Protein AF-0000000080260145 (afdb_homodimer)

Structure (mmCIF, N/CA/C/O backbone):
data_AF-0000000080260145-model_v1
#
loop_
_entity.id
_entity.type
_entity.pdbx_description
1 polymer 'CYTH domain-containing protein'
#
loop_
_atom_site.group_PDB
_atom_site.id
_atom_site.type_symbol
_atom_site.label_atom_id
_atom_site.label_alt_id
_atom_site.label_comp_id
_atom_site.label_asym_id
_atom_site.label_entity_id
_atom_site.label_seq_id
_atom_site.pdbx_PDB_ins_code
_atom_site.Cartn_x
_atom_site.Cartn_y
_atom_site.Cartn_z
_atom_site.occupancy
_atom_site.B_iso_or_equiv
_atom_site.auth_seq_id
_atom_site.auth_comp_id
_atom_site.auth_asym_id
_atom_site.auth_atom_id
_atom_site.pdbx_PDB_model_num
ATOM 1 N N . MET A 1 1 ? -52.531 15.141 -43.156 1 24.14 1 MET A N 1
ATOM 2 C CA . MET A 1 1 ? -52.344 14.852 -41.75 1 24.14 1 MET A CA 1
ATOM 3 C C . MET A 1 1 ? -50.844 14.844 -41.406 1 24.14 1 MET A C 1
ATOM 5 O O . MET A 1 1 ? -50.094 14.039 -41.938 1 24.14 1 MET A O 1
ATOM 9 N N . ALA A 1 2 ? -50.375 16.094 -41.094 1 27.16 2 ALA A N 1
ATOM 10 C CA . ALA A 1 2 ? -49 16.422 -40.75 1 27.16 2 ALA A CA 1
ATOM 11 C C . ALA A 1 2 ? -48.5 15.594 -39.562 1 27.16 2 ALA A C 1
ATOM 13 O O . ALA A 1 2 ? -49.125 15.602 -38.5 1 27.16 2 ALA A O 1
ATOM 14 N N . VAL A 1 3 ? -47.969 14.461 -39.875 1 29.48 3 VAL A N 1
ATOM 15 C CA . VAL A 1 3 ? -47.281 13.586 -38.906 1 29.48 3 VAL A CA 1
ATOM 16 C C . VAL A 1 3 ? -46.219 14.359 -38.156 1 29.48 3 VAL A C 1
ATOM 18 O O . VAL A 1 3 ? -45.281 14.867 -38.75 1 29.48 3 VAL A O 1
ATOM 21 N N . HIS A 1 4 ? -46.625 15.227 -37.188 1 28.81 4 HIS A N 1
ATOM 22 C CA . HIS A 1 4 ? -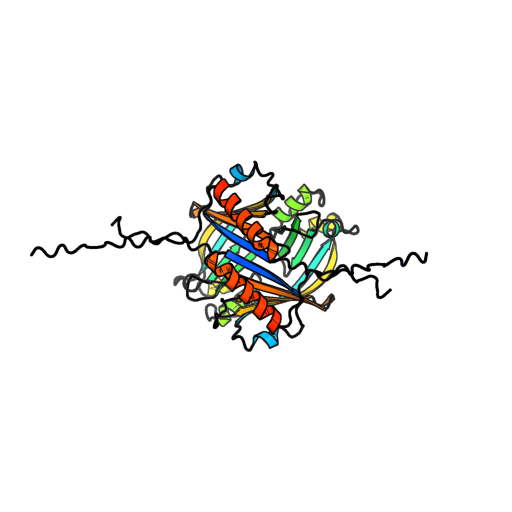45.688 15.852 -36.25 1 28.81 4 HIS A CA 1
ATOM 23 C C . HIS A 1 4 ? -44.812 14.805 -35.562 1 28.81 4 HIS A C 1
ATOM 25 O O . HIS A 1 4 ? -45.344 13.891 -34.906 1 28.81 4 HIS A O 1
ATOM 31 N N . GLU A 1 5 ? -43.75 14.391 -36.25 1 29.19 5 GLU A N 1
ATOM 32 C CA . GLU A 1 5 ? -42.688 13.586 -35.656 1 29.19 5 GLU A CA 1
ATOM 33 C C . GLU A 1 5 ? -42.156 14.242 -34.375 1 29.19 5 GLU A C 1
ATOM 35 O O . GLU A 1 5 ? -41.656 15.367 -34.438 1 29.19 5 GLU A O 1
ATOM 40 N N . ASN A 1 6 ? -43 14.211 -33.375 1 31.61 6 ASN A N 1
ATOM 41 C CA . ASN A 1 6 ? -42.469 14.602 -32.062 1 31.61 6 ASN A CA 1
ATOM 42 C C . ASN A 1 6 ? -41.156 13.883 -31.75 1 31.61 6 ASN A C 1
ATOM 44 O O . ASN A 1 6 ? -41.156 12.656 -31.609 1 31.61 6 ASN A O 1
ATOM 48 N N . GLY A 1 7 ? -40.062 14.305 -32.406 1 27.98 7 GLY A N 1
ATOM 49 C CA . GLY A 1 7 ? -38.75 13.859 -32.031 1 27.98 7 GLY A CA 1
ATOM 50 C C . GLY A 1 7 ? -38.438 14.047 -30.562 1 27.98 7 GLY A C 1
ATOM 51 O O . GLY A 1 7 ? -38.094 15.156 -30.141 1 27.98 7 GLY A O 1
ATOM 52 N N . ASP A 1 8 ? -39.219 13.375 -29.703 1 30.84 8 ASP A N 1
ATOM 53 C CA . ASP A 1 8 ? -38.812 13.344 -28.297 1 30.84 8 ASP A CA 1
ATOM 54 C C . ASP A 1 8 ? -37.312 13.07 -28.172 1 30.84 8 ASP A C 1
ATOM 56 O O . ASP A 1 8 ? -36.844 12 -28.547 1 30.84 8 ASP A O 1
ATOM 60 N N . THR A 1 9 ? -36.531 14.109 -28.453 1 31.7 9 THR A N 1
ATOM 61 C CA . THR A 1 9 ? -35.125 14.055 -28.047 1 31.7 9 THR A CA 1
ATOM 62 C C . THR A 1 9 ? -35.031 13.719 -26.547 1 31.7 9 THR A C 1
ATOM 64 O O . THR A 1 9 ? -35.344 14.547 -25.703 1 31.7 9 THR A O 1
ATOM 67 N N . HIS A 1 10 ? -35.438 12.539 -26.188 1 31.08 10 HIS A N 1
ATOM 68 C CA . HIS A 1 10 ? -35 12.148 -24.844 1 31.08 10 HIS A CA 1
ATOM 69 C C . HIS A 1 10 ? -33.531 12.5 -24.625 1 31.08 10 HIS A C 1
ATOM 71 O O . HIS A 1 10 ? -32.656 11.953 -25.297 1 31.08 10 HIS A O 1
ATOM 77 N N . VAL A 1 11 ? -33.344 13.719 -24.391 1 29.09 11 VAL A N 1
ATOM 78 C CA . VAL A 1 11 ? -32.031 14.008 -23.797 1 29.09 11 VAL A CA 1
ATOM 79 C C . VAL A 1 11 ? -31.719 12.984 -22.719 1 29.09 11 VAL A C 1
ATOM 81 O O . VAL A 1 11 ? -32.438 12.859 -21.734 1 29.09 11 VAL A O 1
ATOM 84 N N . ARG A 1 12 ? -31.25 11.852 -23.141 1 29.39 12 ARG A N 1
ATOM 85 C CA . ARG A 1 12 ? -30.594 11.055 -22.109 1 29.39 12 ARG A CA 1
ATOM 86 C C . ARG A 1 12 ? -29.875 11.953 -21.109 1 29.39 12 ARG A C 1
ATOM 88 O O . ARG A 1 12 ? -29.062 12.797 -21.484 1 29.39 12 ARG A O 1
ATOM 95 N N . ASP A 1 13 ? -30.641 12.477 -20.234 1 31.38 13 ASP A N 1
ATOM 96 C CA . ASP A 1 13 ? -29.969 13.031 -19.062 1 31.38 13 ASP A CA 1
ATOM 97 C C . ASP A 1 13 ? -28.75 12.203 -18.672 1 31.38 13 ASP A C 1
ATOM 99 O O . ASP A 1 13 ? -28.891 11.055 -18.234 1 31.38 13 ASP A O 1
ATOM 103 N N . GLY A 1 14 ? -27.859 11.977 -19.609 1 32.41 14 GLY A N 1
ATOM 104 C CA . GLY A 1 14 ? -26.562 11.414 -19.328 1 32.41 14 GLY A CA 1
ATOM 105 C C . GLY A 1 14 ? -26.031 11.781 -17.953 1 32.41 14 GLY A C 1
ATOM 106 O O . GLY A 1 14 ? -25.281 12.75 -17.812 1 32.41 14 GLY A O 1
ATOM 107 N N . SER A 1 15 ? -26.859 11.797 -16.953 1 35.59 15 SER A N 1
ATOM 108 C CA . SER A 1 15 ? -26.172 11.883 -15.656 1 35.59 15 SER A CA 1
ATOM 109 C C . SER A 1 15 ? -24.859 11.109 -15.68 1 35.59 15 SER A C 1
ATOM 111 O O . SER A 1 15 ? -24.859 9.875 -15.766 1 35.59 15 SER A O 1
ATOM 113 N N . ASP A 1 16 ? -23.984 11.453 -16.469 1 38.19 16 ASP A N 1
ATOM 114 C CA . ASP A 1 16 ? -22.578 11.031 -16.5 1 38.19 16 ASP A CA 1
ATOM 115 C C . ASP A 1 16 ? -22.094 10.656 -15.109 1 38.19 16 ASP A C 1
ATOM 117 O O . ASP A 1 16 ? -21.734 11.531 -14.32 1 38.19 16 ASP A O 1
ATOM 121 N N . GLU A 1 17 ? -22.844 9.867 -14.414 1 41.97 17 GLU A N 1
ATOM 122 C CA . GLU A 1 17 ? -22.359 9.367 -13.133 1 41.97 17 GLU A CA 1
ATOM 123 C C . GLU A 1 17 ? -20.859 9.117 -13.172 1 41.97 17 GLU A C 1
ATOM 125 O O . GLU A 1 17 ? -20.375 8.352 -14 1 41.97 17 GLU A O 1
ATOM 130 N N . GLU A 1 18 ? -20.078 10.133 -13.023 1 47.69 18 GLU A N 1
ATOM 131 C CA . GLU A 1 18 ? -18.625 10.164 -12.828 1 47.69 18 GLU A CA 1
ATOM 132 C C . GLU A 1 18 ? -18.141 8.914 -12.094 1 47.69 18 GLU A C 1
ATOM 134 O O . GLU A 1 18 ? -18.688 8.562 -11.039 1 47.69 18 GLU A O 1
ATOM 139 N N . GLU A 1 19 ? -17.859 7.918 -12.836 1 55.25 19 GLU A N 1
ATOM 140 C CA . GLU A 1 19 ? -17.328 6.656 -12.312 1 55.25 19 GLU A CA 1
ATOM 141 C C . GLU A 1 19 ? -16.156 6.898 -11.383 1 55.25 19 GLU A C 1
ATOM 143 O O . GLU A 1 19 ? -15.172 7.535 -11.766 1 55.25 19 GLU A O 1
ATOM 148 N N . ASP A 1 20 ? -16.422 7.133 -10.016 1 68.81 20 ASP A N 1
ATOM 149 C CA . ASP A 1 20 ? -15.438 7.258 -8.953 1 68.81 20 ASP A CA 1
ATOM 150 C C . ASP A 1 20 ? -15.031 5.887 -8.414 1 68.81 20 ASP A C 1
ATOM 152 O O . ASP A 1 20 ? -15.852 4.973 -8.352 1 68.81 20 ASP A O 1
ATOM 156 N N . SER A 1 21 ? -13.773 5.492 -8.703 1 79.12 21 SER A N 1
ATOM 157 C CA . SER A 1 21 ? -13.391 4.227 -8.086 1 79.12 21 SER A CA 1
ATOM 158 C C . SER A 1 21 ? -13.133 4.395 -6.594 1 79.12 21 SER A C 1
ATOM 160 O O . SER A 1 21 ? -12.336 5.242 -6.188 1 79.12 21 SER A O 1
ATOM 162 N N . ILE A 1 22 ? -14 3.727 -5.77 1 90.69 22 ILE A N 1
ATOM 163 C CA . ILE A 1 22 ? -13.898 3.668 -4.316 1 90.69 22 ILE A CA 1
ATOM 164 C C . ILE A 1 22 ? -13.375 2.297 -3.891 1 90.69 22 ILE A C 1
ATOM 166 O O . ILE A 1 22 ? -13.891 1.266 -4.324 1 90.69 22 ILE A O 1
ATOM 170 N N . GLU A 1 23 ? -12.359 2.336 -3.109 1 92.5 23 GLU A N 1
ATOM 171 C CA . GLU A 1 23 ? -11.797 1.096 -2.58 1 92.5 23 GLU A CA 1
ATOM 172 C C . GLU A 1 23 ? -12.18 0.903 -1.114 1 92.5 23 GLU A C 1
ATOM 174 O O . GLU A 1 23 ? -12.023 1.816 -0.301 1 92.5 23 GLU A O 1
ATOM 179 N N . ILE A 1 24 ? -12.648 -0.276 -0.852 1 94.25 24 ILE A N 1
ATOM 180 C CA . ILE A 1 24 ? -13 -0.638 0.516 1 94.25 24 ILE A CA 1
ATOM 181 C C . ILE A 1 24 ? -12.18 -1.849 0.958 1 94.25 24 ILE A C 1
ATOM 183 O O . ILE A 1 24 ? -12.086 -2.84 0.23 1 94.25 24 ILE A O 1
ATOM 187 N N . GLN A 1 25 ? -11.625 -1.682 2.102 1 93.31 25 GLN A N 1
ATOM 188 C CA . GLN A 1 25 ? -10.75 -2.736 2.602 1 93.31 25 GLN A CA 1
ATOM 189 C C . GLN A 1 25 ? -11.023 -3.023 4.078 1 93.31 25 GLN A C 1
ATOM 191 O O . GLN A 1 25 ? -11.227 -2.1 4.867 1 93.31 25 GLN A O 1
ATOM 196 N N . ARG A 1 26 ? -10.953 -4.309 4.422 1 93.69 26 ARG A N 1
ATOM 197 C CA . ARG A 1 26 ? -11.07 -4.738 5.812 1 93.69 26 ARG A CA 1
ATOM 198 C C . ARG A 1 26 ? -10.016 -5.781 6.156 1 93.69 26 ARG A C 1
ATOM 200 O O . ARG A 1 26 ? -9.703 -6.648 5.336 1 93.69 26 ARG A O 1
ATOM 207 N N . SER A 1 27 ? -9.492 -5.652 7.336 1 91.25 27 SER A N 1
ATOM 208 C CA . SER A 1 27 ? -8.492 -6.59 7.828 1 91.25 27 SER A CA 1
ATOM 209 C C . SER A 1 27 ? -9.102 -7.605 8.789 1 91.25 27 SER A C 1
ATOM 211 O O . SER A 1 27 ? -10.023 -7.281 9.539 1 91.25 27 SER A O 1
ATOM 213 N N . PHE A 1 28 ? -8.492 -8.852 8.789 1 94.38 28 PHE A N 1
ATOM 214 C CA . PHE A 1 28 ? -9.055 -9.945 9.57 1 94.38 28 PHE A CA 1
ATOM 215 C C . PHE A 1 28 ? -7.953 -10.812 10.172 1 94.38 28 PHE A C 1
ATOM 217 O O . PHE A 1 28 ? -6.82 -10.805 9.688 1 94.38 28 PHE A O 1
ATOM 224 N N . LEU A 1 29 ? -8.328 -11.445 11.266 1 93.56 29 LEU A N 1
ATOM 225 C CA . LEU A 1 29 ? -7.664 -12.703 11.609 1 93.56 29 LEU A CA 1
ATOM 226 C C . LEU A 1 29 ? -8.203 -13.852 10.766 1 93.56 29 LEU A C 1
ATOM 228 O O . LEU A 1 29 ? -9.414 -13.953 10.539 1 93.56 29 LEU A O 1
ATOM 232 N N . ILE A 1 30 ? -7.297 -14.656 10.312 1 96.31 30 ILE A N 1
ATOM 233 C CA . ILE A 1 30 ? -7.746 -15.672 9.367 1 96.31 30 ILE A CA 1
ATOM 234 C C . ILE A 1 30 ? -7.305 -17.047 9.852 1 96.31 30 ILE A C 1
ATOM 236 O O . ILE A 1 30 ? -6.324 -17.172 10.594 1 96.31 30 ILE A O 1
ATOM 240 N N . PRO A 1 31 ? -8.109 -18.094 9.445 1 95.88 31 PRO A N 1
ATOM 241 C CA . PRO A 1 31 ? -7.652 -19.453 9.75 1 95.88 31 PRO A CA 1
ATOM 242 C C . PRO A 1 31 ? -6.418 -19.844 8.938 1 95.88 31 PRO A C 1
ATOM 244 O O . PRO A 1 31 ? -6.184 -19.312 7.855 1 95.88 31 PRO A O 1
ATOM 247 N N . ALA A 1 32 ? -5.707 -20.859 9.461 1 94.62 32 ALA A N 1
ATOM 248 C CA . ALA A 1 32 ? -4.453 -21.297 8.844 1 94.62 32 ALA A CA 1
ATOM 249 C C . ALA A 1 32 ? -4.699 -21.922 7.477 1 94.62 32 ALA A C 1
ATOM 251 O O . ALA A 1 32 ? -3.838 -21.859 6.598 1 94.62 32 ALA A O 1
ATOM 252 N N . ASP A 1 33 ? -5.863 -22.391 7.277 1 95.19 33 ASP A N 1
ATOM 253 C CA . ASP A 1 33 ? -6.133 -23.078 6.02 1 95.19 33 ASP A CA 1
ATOM 254 C C . ASP A 1 33 ? -6.961 -22.203 5.082 1 95.19 33 ASP A C 1
ATOM 256 O O . ASP A 1 33 ? -7.68 -22.719 4.219 1 95.19 33 ASP A O 1
ATOM 260 N N . CYS A 1 34 ? -6.93 -20.922 5.27 1 95.31 34 CYS A N 1
ATOM 261 C CA . CYS A 1 34 ? -7.734 -20 4.473 1 95.31 34 CYS A CA 1
ATOM 262 C C . CYS A 1 34 ? -7.422 -20.156 2.988 1 95.31 34 CYS A C 1
ATOM 264 O O . CYS A 1 34 ? -8.312 -20.016 2.145 1 95.31 34 CYS A O 1
ATOM 266 N N . ASP A 1 35 ? -6.191 -20.391 2.664 1 94.38 35 ASP A N 1
ATOM 267 C CA . ASP A 1 35 ? -5.785 -20.547 1.269 1 94.38 35 ASP A CA 1
ATOM 268 C C . ASP A 1 35 ? -6.52 -21.703 0.606 1 94.38 35 ASP A C 1
ATOM 270 O O . ASP A 1 35 ? -6.984 -21.594 -0.53 1 94.38 35 ASP A O 1
ATOM 274 N N . VAL A 1 36 ? -6.684 -22.75 1.254 1 94.06 36 VAL A N 1
ATOM 275 C CA . VAL A 1 36 ? -7.383 -23.938 0.751 1 94.06 36 VAL A CA 1
ATOM 276 C C . VAL A 1 36 ? -8.867 -23.609 0.578 1 94.06 36 VAL A C 1
ATOM 278 O O . VAL A 1 36 ? -9.484 -24.016 -0.41 1 94.06 36 VAL A O 1
ATOM 281 N N . ARG A 1 37 ? -9.406 -22.859 1.46 1 94.69 37 ARG A N 1
ATOM 282 C CA . ARG A 1 37 ? -10.828 -22.516 1.456 1 94.69 37 ARG A CA 1
ATOM 283 C C . ARG A 1 37 ? -11.172 -21.609 0.288 1 94.69 37 ARG A C 1
ATOM 285 O O . ARG A 1 37 ? -12.344 -21.453 -0.063 1 94.69 37 ARG A O 1
ATOM 292 N N . LEU A 1 38 ? -10.164 -20.984 -0.307 1 95.06 38 LEU A N 1
ATOM 293 C CA . LEU A 1 38 ? -10.383 -20.047 -1.396 1 95.06 38 LEU A CA 1
ATOM 294 C C . LEU A 1 38 ? -10.562 -20.766 -2.723 1 95.06 38 LEU A C 1
ATOM 296 O O . LEU A 1 38 ? -11.047 -20.188 -3.695 1 95.06 38 LEU A O 1
ATOM 300 N N . LYS A 1 39 ? -10.227 -22 -2.854 1 90.69 39 LYS A N 1
ATOM 301 C CA . LYS A 1 39 ? -10.164 -22.75 -4.105 1 90.69 39 LYS A CA 1
ATOM 302 C C . LYS A 1 39 ? -11.531 -22.781 -4.793 1 90.69 39 LYS A C 1
ATOM 304 O O . LYS A 1 39 ? -11.625 -22.531 -5.996 1 90.69 39 LYS A O 1
ATOM 309 N N . PRO A 1 40 ? -12.602 -22.938 -4.07 1 90.69 40 PRO A N 1
ATOM 310 C CA . PRO A 1 40 ? -13.922 -23.016 -4.711 1 90.69 40 PRO A CA 1
ATOM 311 C C . PRO A 1 40 ? -14.359 -21.688 -5.324 1 90.69 40 PRO A C 1
ATOM 313 O O . PRO A 1 40 ? -15.305 -21.656 -6.113 1 90.69 40 PRO A O 1
ATOM 316 N N . TYR A 1 41 ? -13.672 -20.656 -5.082 1 90.62 41 TYR A N 1
ATOM 317 C CA . TYR A 1 41 ? -14.102 -19.344 -5.531 1 90.62 41 TYR A CA 1
ATOM 318 C C . TYR A 1 41 ? -13.414 -18.953 -6.836 1 90.62 41 TYR A C 1
ATOM 320 O O . TYR A 1 41 ? -13.531 -17.812 -7.297 1 90.62 41 TYR A O 1
ATOM 328 N N . GLY A 1 42 ? -12.688 -19.891 -7.426 1 89.25 42 GLY A N 1
ATOM 329 C CA . GLY A 1 42 ? -11.961 -19.562 -8.641 1 89.25 42 GLY A CA 1
ATOM 330 C C . GLY A 1 42 ? -10.836 -18.578 -8.406 1 89.25 42 GLY A C 1
ATOM 331 O O . GLY A 1 42 ? -10.539 -17.75 -9.266 1 89.25 42 GLY A O 1
ATOM 332 N N . ALA A 1 43 ? -10.289 -18.609 -7.23 1 90.62 43 ALA A N 1
ATOM 333 C CA . ALA A 1 43 ? -9.227 -17.688 -6.844 1 90.62 43 ALA A CA 1
ATOM 334 C C . ALA A 1 43 ? -7.969 -17.922 -7.672 1 90.62 43 ALA A C 1
ATOM 336 O O . ALA A 1 43 ? -7.582 -19.078 -7.91 1 90.62 43 ALA A O 1
ATOM 337 N N . ARG A 1 44 ? -7.387 -16.859 -8.125 1 86.69 44 ARG A N 1
ATOM 338 C CA . ARG A 1 44 ? -6.098 -16.891 -8.805 1 86.69 44 ARG A CA 1
ATOM 339 C C . ARG A 1 44 ? -4.996 -16.297 -7.945 1 86.69 44 ARG A C 1
ATOM 341 O O . ARG A 1 44 ? -5.172 -15.211 -7.375 1 86.69 44 ARG A O 1
ATOM 348 N N . ILE A 1 45 ? -3.893 -16.984 -7.863 1 87.25 45 ILE A N 1
ATOM 349 C CA . ILE A 1 45 ? -2.777 -16.484 -7.07 1 87.25 45 ILE A CA 1
ATOM 350 C C . ILE A 1 45 ? -2.059 -15.367 -7.836 1 87.25 45 ILE A C 1
ATOM 352 O O . ILE A 1 45 ? -1.692 -15.547 -9 1 87.25 45 ILE A O 1
ATOM 356 N N . LEU A 1 46 ? -1.953 -14.297 -7.184 1 83.94 46 LEU A N 1
ATOM 357 C CA . LEU A 1 46 ? -1.289 -13.141 -7.773 1 83.94 46 LEU A CA 1
ATOM 358 C C . LEU A 1 46 ? 0.109 -12.961 -7.191 1 83.94 46 LEU A C 1
ATOM 360 O O . LEU A 1 46 ? 1.013 -12.469 -7.875 1 83.94 46 LEU A O 1
ATOM 364 N N . VAL A 1 47 ? 0.251 -13.242 -5.973 1 87.62 47 VAL A N 1
ATOM 365 C CA . VAL A 1 47 ? 1.501 -13.102 -5.234 1 87.62 47 VAL A CA 1
ATOM 366 C C . VAL A 1 47 ? 1.682 -14.305 -4.305 1 87.62 47 VAL A C 1
ATOM 368 O O . VAL A 1 47 ? 0.728 -14.742 -3.658 1 87.62 47 VAL A O 1
ATOM 371 N N . ASP A 1 48 ? 2.762 -14.898 -4.277 1 89.5 48 ASP A N 1
ATOM 372 C CA . ASP A 1 48 ? 3.197 -15.93 -3.344 1 89.5 48 ASP A CA 1
ATOM 373 C C . ASP A 1 48 ? 4.652 -15.719 -2.932 1 89.5 48 ASP A C 1
ATOM 375 O O . ASP A 1 48 ? 5.57 -16.125 -3.652 1 89.5 48 ASP A O 1
ATOM 379 N N . GLU A 1 49 ? 4.781 -15.102 -1.773 1 89.5 49 GLU A N 1
ATOM 380 C CA . GLU A 1 49 ? 6.129 -14.703 -1.38 1 89.5 49 GLU A CA 1
ATOM 381 C C . GLU A 1 49 ? 6.422 -15.094 0.066 1 89.5 49 GLU A C 1
ATOM 383 O O . GLU A 1 49 ? 5.508 -15.18 0.888 1 89.5 49 GLU A O 1
ATOM 388 N N . GLN A 1 50 ? 7.672 -15.406 0.29 1 89.56 50 GLN A N 1
ATOM 389 C CA . GLN A 1 50 ? 8.203 -15.586 1.638 1 89.56 50 GLN A CA 1
ATOM 390 C C . GLN A 1 50 ? 9.438 -14.727 1.862 1 89.56 50 GLN A C 1
ATOM 392 O O . GLN A 1 50 ? 10.281 -14.594 0.974 1 89.56 50 GLN A O 1
ATOM 397 N N . TYR A 1 51 ? 9.469 -14.133 2.994 1 89.94 51 TYR A N 1
ATOM 398 C CA . TYR A 1 51 ? 10.609 -13.297 3.326 1 89.94 51 TYR A CA 1
ATOM 399 C C . TYR A 1 51 ? 10.883 -13.312 4.824 1 89.94 51 TYR A C 1
ATOM 401 O O . TYR A 1 51 ? 10.039 -13.75 5.609 1 89.94 51 TYR A O 1
ATOM 409 N N . VAL A 1 52 ? 12.094 -12.914 5.145 1 92.25 52 VAL A N 1
ATOM 410 C CA . VAL A 1 52 ? 12.484 -12.734 6.539 1 92.25 52 VAL A CA 1
ATOM 411 C C . VAL A 1 52 ? 12.672 -11.25 6.832 1 92.25 52 VAL A C 1
ATOM 413 O O . VAL A 1 52 ? 13.445 -10.57 6.152 1 92.25 52 VAL A O 1
ATOM 416 N N . ASP A 1 53 ? 11.93 -10.82 7.844 1 93.12 53 ASP A N 1
ATOM 417 C CA . ASP A 1 53 ? 12.031 -9.438 8.305 1 93.12 53 ASP A CA 1
ATOM 418 C C . ASP A 1 53 ? 12.93 -9.336 9.539 1 93.12 53 ASP A C 1
ATOM 420 O O . ASP A 1 53 ? 12.742 -10.062 10.516 1 93.12 53 ASP A O 1
ATOM 424 N N . GLY A 1 54 ? 13.93 -8.461 9.438 1 95.81 54 GLY A N 1
ATOM 425 C CA . GLY A 1 54 ? 14.633 -8.023 10.633 1 95.81 54 GLY A CA 1
ATOM 426 C C . GLY A 1 54 ? 14.203 -6.645 11.109 1 95.81 54 GLY A C 1
ATOM 427 O O . GLY A 1 54 ? 14.461 -5.645 10.43 1 95.81 54 GLY A O 1
ATOM 428 N N . TYR A 1 55 ? 13.578 -6.578 12.266 1 96.19 55 TYR A N 1
ATOM 429 C CA . TYR A 1 55 ? 13.109 -5.305 12.805 1 96.19 55 TYR A CA 1
ATOM 430 C C . TYR A 1 55 ? 14.164 -4.656 13.688 1 96.19 55 TYR A C 1
ATOM 432 O O . TYR A 1 55 ? 14.766 -5.32 14.539 1 96.19 55 TYR A O 1
ATOM 440 N N . TYR A 1 56 ? 14.344 -3.367 13.43 1 97.5 56 TYR A N 1
ATOM 441 C CA . TYR A 1 56 ? 15.352 -2.605 14.164 1 97.5 56 TYR A CA 1
ATOM 442 C C . TYR A 1 56 ? 14.695 -1.7 15.195 1 97.5 56 TYR A C 1
ATOM 444 O O . TYR A 1 56 ? 13.656 -1.09 14.93 1 97.5 56 TYR A O 1
ATOM 452 N N . ASP A 1 57 ? 15.25 -1.714 16.328 1 97.5 57 ASP A N 1
ATOM 453 C CA . ASP A 1 57 ? 14.93 -0.761 17.391 1 97.5 57 ASP A CA 1
ATOM 454 C C . ASP A 1 57 ? 16.094 -0.601 18.359 1 97.5 57 ASP A C 1
ATOM 456 O O . ASP A 1 57 ? 17.125 -1.265 18.219 1 97.5 57 ASP A O 1
ATOM 460 N N . ARG A 1 58 ? 15.961 0.368 19.25 1 96.38 58 ARG A N 1
ATOM 461 C CA . ARG A 1 58 ? 16.922 0.514 20.328 1 96.38 58 ARG A CA 1
ATOM 462 C C . ARG A 1 58 ? 16.516 -0.313 21.547 1 96.38 58 ARG A C 1
ATOM 464 O O . ARG A 1 58 ? 15.43 -0.892 21.562 1 96.38 58 ARG A O 1
ATOM 471 N N . GLN A 1 59 ? 17.406 -0.34 22.562 1 95.25 59 GLN A N 1
ATOM 472 C CA . GLN A 1 59 ? 17.141 -1.107 23.781 1 95.25 59 GLN A CA 1
ATOM 473 C C . GLN A 1 59 ? 15.93 -0.556 24.531 1 95.25 59 GLN A C 1
ATOM 475 O O . GLN A 1 59 ? 15.219 -1.303 25.203 1 95.25 59 GLN A O 1
ATOM 480 N N . ASP A 1 60 ? 15.672 0.668 24.375 1 95.94 60 ASP A N 1
ATOM 481 C CA . ASP A 1 60 ? 14.539 1.28 25.062 1 95.94 60 ASP A CA 1
ATOM 482 C C . ASP A 1 60 ? 13.266 1.17 24.234 1 95.94 60 ASP A C 1
ATOM 484 O O . ASP A 1 60 ? 12.219 1.694 24.625 1 95.94 60 ASP A O 1
ATOM 488 N N . TYR A 1 61 ? 13.258 0.546 23.109 1 96.31 61 TYR A N 1
ATOM 489 C CA . TYR A 1 61 ? 12.125 0.272 22.234 1 96.31 61 TYR A CA 1
ATOM 490 C C . TYR A 1 61 ? 11.406 1.561 21.844 1 96.31 61 TYR A C 1
ATOM 492 O O . TYR A 1 61 ? 10.18 1.604 21.797 1 96.31 61 TYR A O 1
ATOM 500 N N . ILE A 1 62 ? 12.203 2.566 21.531 1 95.44 62 ILE A N 1
ATOM 501 C CA . ILE A 1 62 ? 11.664 3.904 21.328 1 95.44 62 ILE A CA 1
ATOM 502 C C . ILE A 1 62 ? 10.781 3.916 20.078 1 95.44 62 ILE A C 1
ATOM 504 O O . ILE A 1 62 ? 9.75 4.59 20.047 1 95.44 62 ILE A O 1
ATOM 508 N N . LEU A 1 63 ? 11.156 3.227 19 1 95.75 63 LEU A N 1
ATOM 509 C CA . LEU A 1 63 ? 10.336 3.207 17.797 1 95.75 63 LEU A CA 1
ATOM 510 C C . LEU A 1 63 ? 9.023 2.477 18.031 1 95.75 63 LEU A C 1
ATOM 512 O O . LEU A 1 63 ? 7.949 3.029 17.797 1 95.75 63 LEU A O 1
ATOM 516 N N . SER A 1 64 ? 9.062 1.291 18.594 1 93.19 64 SER A N 1
ATOM 517 C CA . SER A 1 64 ? 7.898 0.448 18.828 1 93.19 64 SER A CA 1
ATOM 518 C C . SER A 1 64 ? 6.902 1.132 19.766 1 93.19 64 SER A C 1
ATOM 520 O O . SER A 1 64 ? 5.691 1.05 19.547 1 93.19 64 SER A O 1
ATOM 522 N N . LEU A 1 65 ? 7.41 1.85 20.734 1 92.88 65 LEU A N 1
ATOM 523 C CA . LEU A 1 65 ? 6.57 2.518 21.719 1 92.88 65 LEU A CA 1
ATOM 524 C C . LEU A 1 65 ? 5.871 3.73 21.109 1 92.88 65 LEU A C 1
ATOM 526 O O . LEU A 1 65 ? 4.914 4.254 21.672 1 92.88 65 LEU A O 1
ATOM 530 N N . ASN A 1 66 ? 6.332 4.125 19.938 1 90.5 66 ASN A N 1
ATOM 531 C CA . ASN A 1 66 ? 5.766 5.32 19.328 1 90.5 66 ASN A CA 1
ATOM 532 C C . ASN A 1 66 ? 5.117 5.004 17.984 1 90.5 66 ASN A C 1
ATOM 534 O O . ASN A 1 66 ? 5.02 5.879 17.125 1 90.5 66 ASN A O 1
ATOM 538 N N . GLY A 1 67 ? 4.773 3.82 17.75 1 88.88 67 GLY A N 1
ATOM 539 C CA . GLY A 1 67 ? 4.012 3.438 16.578 1 88.88 67 GLY A CA 1
ATOM 540 C C . GLY A 1 67 ? 4.844 3.412 15.312 1 88.88 67 GLY A C 1
ATOM 541 O O . GLY A 1 67 ? 4.324 3.621 14.211 1 88.88 67 GLY A O 1
ATOM 542 N N . VAL A 1 68 ? 6.172 3.238 15.484 1 93.56 68 VAL A N 1
ATOM 543 C CA . VAL A 1 68 ? 7.066 3.178 14.336 1 93.56 68 VAL A CA 1
ATOM 544 C C . VAL A 1 68 ? 7.668 1.777 14.219 1 93.56 68 VAL A C 1
ATOM 546 O O . VAL A 1 68 ? 8.102 1.197 15.219 1 93.56 68 VAL A O 1
ATOM 549 N N . SER A 1 69 ? 7.559 1.203 13.07 1 95.31 69 SER A N 1
ATOM 550 C CA . SER A 1 69 ? 8.258 -0.042 12.766 1 95.31 69 SER A CA 1
ATOM 551 C C . SER A 1 69 ? 9.289 0.162 11.664 1 95.31 69 SER A C 1
ATOM 553 O O . SER A 1 69 ? 8.992 0.763 10.633 1 95.31 69 SER A O 1
ATOM 555 N N . LEU A 1 70 ? 10.539 -0.221 11.93 1 97.06 70 LEU A N 1
ATOM 556 C CA . LEU A 1 70 ? 11.641 -0.16 10.977 1 97.06 70 LEU A CA 1
ATOM 557 C C . LEU A 1 70 ? 12.188 -1.554 10.695 1 97.06 70 LEU A C 1
ATOM 559 O O . LEU A 1 70 ? 12.656 -2.238 11.602 1 97.06 70 LEU A O 1
ATOM 563 N N . ARG A 1 71 ? 12.086 -1.921 9.391 1 95.62 71 ARG A N 1
ATOM 564 C CA . ARG A 1 71 ? 12.547 -3.277 9.102 1 95.62 71 ARG A CA 1
ATOM 565 C C . ARG A 1 71 ? 13.43 -3.307 7.863 1 95.62 71 ARG A C 1
ATOM 567 O O . ARG A 1 71 ? 13.367 -2.404 7.023 1 95.62 71 ARG A O 1
ATOM 574 N N . PHE A 1 72 ? 14.312 -4.332 7.914 1 93.06 72 PHE A N 1
ATOM 575 C CA . PHE A 1 72 ? 15.102 -4.723 6.75 1 93.06 72 PHE A CA 1
ATOM 576 C C . PHE A 1 72 ? 14.594 -6.039 6.168 1 93.06 72 PHE A C 1
ATOM 578 O O . PHE A 1 72 ? 14.586 -7.062 6.855 1 93.06 72 PHE A O 1
ATOM 585 N N . ARG A 1 73 ? 14.047 -5.984 4.863 1 86.75 73 ARG A N 1
ATOM 586 C CA . ARG A 1 73 ? 13.445 -7.137 4.199 1 86.75 73 ARG A CA 1
ATOM 587 C C . ARG A 1 73 ? 14.086 -7.383 2.84 1 86.75 73 ARG A C 1
ATOM 589 O O . ARG A 1 73 ? 13.914 -6.59 1.911 1 86.75 73 ARG A O 1
ATOM 596 N N . SER A 1 74 ? 14.82 -8.547 2.717 1 79.19 74 SER A N 1
ATOM 597 C CA . SER A 1 74 ? 15.375 -8.953 1.43 1 79.19 74 SER A CA 1
ATOM 598 C C . SER A 1 74 ? 16.172 -7.82 0.796 1 79.19 74 SER A C 1
ATOM 600 O O . SER A 1 74 ? 15.984 -7.5 -0.379 1 79.19 74 SER A O 1
ATOM 602 N N . GLY A 1 75 ? 16.953 -7.148 1.621 1 79.75 75 GLY A N 1
ATOM 603 C CA . GLY A 1 75 ? 17.859 -6.129 1.109 1 79.75 75 GLY A CA 1
ATOM 604 C C . GLY A 1 75 ? 17.234 -4.746 1.062 1 79.75 75 GLY A C 1
ATOM 605 O O . GLY A 1 75 ? 17.859 -3.791 0.601 1 79.75 75 GLY A O 1
ATOM 606 N N . GLU A 1 76 ? 16.016 -4.617 1.491 1 83.38 76 GLU A N 1
ATOM 607 C CA . GLU A 1 76 ? 15.305 -3.342 1.423 1 83.38 76 GLU A CA 1
ATOM 608 C C . GLU A 1 76 ? 14.836 -2.895 2.805 1 83.38 76 GLU A C 1
ATOM 610 O O . GLU A 1 76 ? 14.391 -3.715 3.611 1 83.38 76 GLU A O 1
ATOM 615 N N . TRP A 1 77 ? 14.961 -1.525 2.959 1 90.44 77 TRP A N 1
ATOM 616 C CA . TRP A 1 77 ? 14.461 -0.923 4.188 1 90.44 77 TRP A CA 1
ATOM 617 C C . TRP A 1 77 ? 13 -0.509 4.035 1 90.44 77 TRP A C 1
ATOM 619 O O . TRP A 1 77 ? 12.57 -0.107 2.951 1 90.44 77 TRP A O 1
ATOM 629 N N . GLU A 1 78 ? 12.297 -0.625 5.145 1 92 78 GLU A N 1
ATOM 630 C CA . GLU A 1 78 ? 10.938 -0.094 5.215 1 92 78 GLU A CA 1
ATOM 631 C C . GLU A 1 78 ? 10.641 0.467 6.602 1 92 78 GLU A C 1
ATOM 633 O O . GLU A 1 78 ? 10.906 -0.184 7.613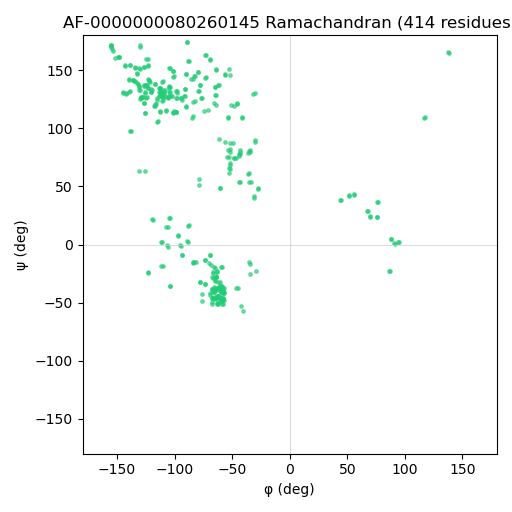 1 92 78 GLU A O 1
ATOM 638 N N . LEU A 1 79 ? 10.125 1.686 6.625 1 94.81 79 LEU A N 1
ATOM 639 C CA . LEU A 1 79 ? 9.641 2.303 7.852 1 94.81 79 LEU A CA 1
ATOM 640 C C . LEU A 1 79 ? 8.141 2.572 7.773 1 94.81 79 LEU A C 1
ATOM 642 O O . LEU A 1 79 ? 7.672 3.215 6.832 1 94.81 79 LEU A O 1
ATOM 646 N N . LYS A 1 80 ? 7.395 2.004 8.672 1 91.25 80 LYS A N 1
ATOM 647 C CA . LYS A 1 80 ? 5.965 2.268 8.789 1 91.25 80 LYS A CA 1
ATOM 648 C C . LYS A 1 80 ? 5.656 3.07 10.047 1 91.25 80 LYS A C 1
ATOM 650 O O . LYS A 1 80 ? 6.16 2.76 11.125 1 91.25 80 LYS A O 1
ATOM 655 N N . HIS A 1 81 ? 4.91 4.102 9.867 1 90.12 81 HIS A N 1
ATOM 656 C CA . HIS A 1 81 ? 4.527 4.926 11.008 1 90.12 81 HIS A CA 1
ATOM 657 C C . HIS A 1 81 ? 3.018 5.129 11.062 1 90.12 81 HIS A C 1
ATOM 659 O O . HIS A 1 81 ? 2.393 5.438 10.047 1 90.12 81 HIS A O 1
ATOM 665 N N . VAL A 1 82 ? 2.43 4.828 12.18 1 77.38 82 VAL A N 1
ATOM 666 C CA . VAL A 1 82 ? 0.998 5.008 12.398 1 77.38 82 VAL A CA 1
ATOM 667 C C . VAL A 1 82 ? 0.752 6.305 13.164 1 77.38 82 VAL A C 1
ATOM 669 O O . VAL A 1 82 ? 1.414 6.57 14.172 1 77.38 82 VAL A O 1
ATOM 672 N N . GLU A 1 83 ? 0.083 7.211 12.383 1 66.25 83 GLU A N 1
ATOM 673 C CA . GLU A 1 83 ? -0.276 8.453 13.055 1 66.25 83 GLU A CA 1
ATOM 674 C C . GLU A 1 83 ? -1.585 8.305 13.828 1 66.25 83 GLU A C 1
ATOM 676 O O . GLU A 1 83 ? -2.529 7.676 13.344 1 66.25 83 GLU A O 1
ATOM 681 N N . GLY A 1 84 ? -1.703 8.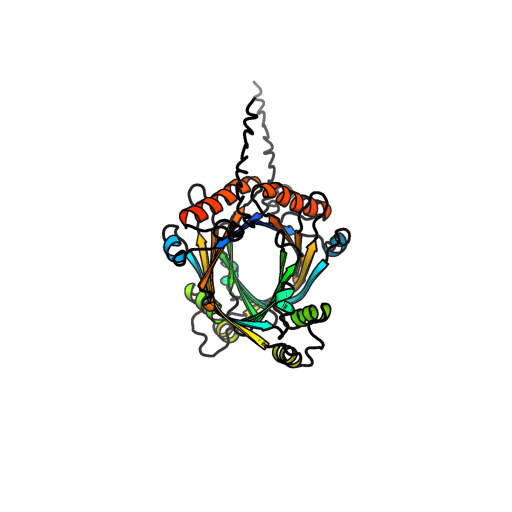961 15.078 1 58.53 84 GLY A N 1
ATOM 682 C CA . GLY A 1 84 ? -2.9 9.055 15.898 1 58.53 84 GLY A CA 1
ATOM 683 C C . GLY A 1 84 ? -2.758 8.375 17.25 1 58.53 84 GLY A C 1
ATOM 684 O O . GLY A 1 84 ? -1.972 7.438 17.391 1 58.53 84 GLY A O 1
ATOM 685 N N . LYS A 1 85 ? -2.678 9.055 18.281 1 50.19 85 LYS A N 1
ATOM 686 C CA . LYS A 1 85 ? -2.584 8.586 19.656 1 50.19 85 LYS A CA 1
ATOM 687 C C . LYS A 1 85 ? -3.51 7.395 19.891 1 50.19 85 LYS A C 1
ATOM 689 O O . LYS A 1 85 ? -3.164 6.469 20.641 1 50.19 85 LYS A O 1
ATOM 694 N N . GLU A 1 86 ? -4.82 7.543 19.641 1 46.03 86 GLU A N 1
ATOM 695 C CA . GLU A 1 86 ? -5.816 6.547 20.016 1 46.03 86 GLU A CA 1
ATOM 696 C C . GLU A 1 86 ? -6.094 5.57 18.875 1 46.03 86 GLU A C 1
ATOM 698 O O . GLU A 1 86 ? -6.039 5.949 17.703 1 46.03 86 GLU A O 1
ATOM 703 N N . ALA A 1 87 ? -5.941 4.238 19.125 1 44.5 87 ALA A N 1
ATOM 704 C CA . ALA A 1 87 ? -6.129 3.053 18.297 1 44.5 87 ALA A CA 1
ATOM 705 C C . ALA A 1 87 ? -7.195 3.293 17.234 1 44.5 87 ALA A C 1
ATOM 707 O O . ALA A 1 87 ? -7.297 2.535 16.266 1 44.5 87 ALA A O 1
ATOM 708 N N . LYS A 1 88 ? -8.117 4.191 17.328 1 46.88 88 LYS A N 1
ATOM 709 C CA . LYS A 1 88 ? -9.398 4.141 16.625 1 46.88 88 LYS A CA 1
ATOM 710 C C . LYS A 1 88 ? -9.234 4.52 15.156 1 46.88 88 LYS A C 1
ATOM 712 O O . LYS A 1 88 ? -9.914 3.963 14.289 1 46.88 88 LYS A O 1
ATOM 717 N N . ALA A 1 89 ? -8.57 5.594 14.914 1 50.75 89 ALA A N 1
ATOM 718 C CA . ALA A 1 89 ? -8.562 6.004 13.508 1 50.75 89 ALA A CA 1
ATOM 719 C C . ALA A 1 89 ? -7.129 6.184 13 1 50.75 89 ALA A C 1
ATOM 721 O O . ALA A 1 89 ? -6.633 7.309 12.914 1 50.75 89 ALA A O 1
ATOM 722 N N . SER A 1 90 ? -6.371 5.121 12.992 1 57.06 90 SER A N 1
ATOM 723 C CA . SER A 1 90 ? -4.949 5.285 12.703 1 57.06 90 SER A CA 1
ATOM 724 C C . SER A 1 90 ? -4.668 5.164 11.211 1 57.06 90 SER A C 1
ATOM 726 O O . SER A 1 90 ? -5.352 4.422 10.508 1 57.06 90 SER A O 1
ATOM 728 N N . THR A 1 91 ? -4.125 6.234 10.617 1 66.31 91 THR A N 1
ATOM 729 C CA . THR A 1 91 ? -3.592 6.18 9.258 1 66.31 91 THR A CA 1
ATOM 730 C C . THR A 1 91 ? -2.104 5.844 9.281 1 66.31 91 THR A C 1
ATOM 732 O O . THR A 1 91 ? -1.374 6.277 10.172 1 66.31 91 THR A O 1
ATOM 735 N N . SER A 1 92 ? -1.754 4.812 8.484 1 78.75 92 SER A N 1
ATOM 736 C CA . SER A 1 92 ? -0.347 4.426 8.422 1 78.75 92 SER A CA 1
ATOM 737 C C . SER A 1 92 ? 0.321 4.973 7.164 1 78.75 92 SER A C 1
ATOM 739 O O . SER A 1 92 ? -0.349 5.234 6.16 1 78.75 92 SER A O 1
ATOM 741 N N . SER A 1 93 ? 1.577 5.328 7.332 1 85.81 93 SER A N 1
ATOM 742 C CA . SER A 1 93 ? 2.432 5.715 6.215 1 85.81 93 SER A CA 1
ATOM 743 C C . SER A 1 93 ? 3.682 4.84 6.148 1 85.81 93 SER A C 1
ATOM 745 O O . SER A 1 93 ? 4.145 4.332 7.168 1 85.81 93 SER A O 1
ATOM 747 N N . VAL A 1 94 ? 4.223 4.723 4.883 1 86.69 94 VAL A N 1
ATOM 748 C CA . VAL A 1 94 ? 5.367 3.842 4.668 1 86.69 94 VAL A CA 1
ATOM 749 C C . VAL A 1 94 ? 6.461 4.594 3.92 1 86.69 94 VAL A C 1
ATOM 751 O O . VAL A 1 94 ? 6.184 5.324 2.967 1 86.69 94 VAL A O 1
ATOM 754 N N . LEU A 1 95 ? 7.68 4.453 4.453 1 88.5 95 LEU A N 1
ATOM 755 C CA . LEU A 1 95 ? 8.883 4.941 3.787 1 88.5 95 LEU A CA 1
ATOM 756 C C . LEU A 1 95 ? 9.82 3.785 3.445 1 88.5 95 LEU A C 1
ATOM 758 O O . LEU A 1 95 ? 9.977 2.854 4.238 1 88.5 95 LEU A O 1
ATOM 762 N N . THR A 1 96 ? 10.406 3.824 2.258 1 84.5 96 THR A N 1
ATOM 763 C CA . THR A 1 96 ? 11.297 2.732 1.884 1 84.5 96 THR A CA 1
ATOM 764 C C . THR A 1 96 ? 12.688 3.262 1.531 1 84.5 96 THR A C 1
ATOM 766 O O . THR A 1 96 ? 13.68 2.537 1.635 1 84.5 96 THR A O 1
ATOM 769 N N . HIS A 1 97 ? 12.773 4.492 1.137 1 82.62 97 HIS A N 1
ATOM 770 C CA . HIS A 1 97 ? 14.062 5.047 0.748 1 82.62 97 HIS A CA 1
ATOM 771 C C . HIS A 1 97 ? 14.898 5.414 1.972 1 82.62 97 HIS A C 1
ATOM 773 O O . HIS A 1 97 ? 14.445 6.172 2.832 1 82.62 97 HIS A O 1
ATOM 779 N N . PRO A 1 98 ? 16.156 4.98 1.956 1 86.12 98 PRO A N 1
ATOM 780 C CA . PRO A 1 98 ? 16.984 5.191 3.139 1 86.12 98 PRO A CA 1
ATOM 781 C C . PRO A 1 98 ? 17.125 6.664 3.514 1 86.12 98 PRO A C 1
ATOM 783 O O . PRO A 1 98 ? 17.062 7.016 4.695 1 86.12 98 PRO A O 1
ATOM 786 N N . GLU A 1 99 ? 17.234 7.504 2.557 1 84.12 99 GLU A N 1
ATOM 787 C CA . GLU A 1 99 ? 17.406 8.922 2.85 1 84.12 99 GLU A CA 1
ATOM 788 C C . GLU A 1 99 ? 16.172 9.5 3.539 1 84.12 99 GLU A C 1
ATOM 790 O O . GLU A 1 99 ? 16.281 10.305 4.465 1 84.12 99 GLU A O 1
ATOM 795 N N . HIS A 1 100 ? 15.023 9.047 3.08 1 85.69 100 HIS A N 1
ATOM 796 C CA . HIS A 1 100 ? 13.781 9.547 3.674 1 85.69 100 HIS A CA 1
ATOM 797 C C . HIS A 1 100 ? 13.562 8.945 5.059 1 85.69 100 HIS A C 1
ATOM 799 O O . HIS A 1 100 ? 13.008 9.602 5.945 1 85.69 100 HIS A O 1
ATOM 805 N N . ILE A 1 101 ? 13.977 7.766 5.156 1 91.5 101 ILE A N 1
ATOM 806 C CA . ILE A 1 101 ? 13.891 7.121 6.461 1 91.5 101 ILE A CA 1
ATOM 807 C C . ILE A 1 101 ? 14.758 7.871 7.469 1 91.5 101 ILE A C 1
ATOM 809 O O . ILE A 1 101 ? 14.305 8.188 8.57 1 91.5 101 ILE A O 1
ATOM 813 N N . VAL A 1 102 ? 15.914 8.234 7.109 1 90.56 102 VAL A N 1
ATOM 814 C CA . VAL A 1 102 ? 16.828 8.961 7.988 1 90.56 102 VAL A CA 1
ATOM 815 C C . VAL A 1 102 ? 16.234 10.328 8.328 1 90.56 102 VAL A C 1
ATOM 817 O O . VAL A 1 102 ? 16.281 10.758 9.484 1 90.56 102 VAL A O 1
ATOM 820 N N . GLU A 1 103 ? 15.758 10.977 7.305 1 88.12 103 GLU A N 1
ATOM 821 C CA . GLU A 1 103 ? 15.148 12.289 7.531 1 88.12 103 GLU A CA 1
ATOM 822 C C . GLU A 1 103 ? 14 12.188 8.531 1 88.12 103 GLU A C 1
ATOM 824 O O . GLU A 1 103 ? 13.883 13.023 9.43 1 88.12 103 GLU A O 1
ATOM 829 N N . PHE A 1 104 ? 13.211 11.203 8.43 1 90.12 104 PHE A N 1
ATOM 830 C CA . PHE A 1 104 ? 12.102 10.969 9.344 1 90.12 104 PHE A CA 1
ATOM 831 C C . PHE A 1 104 ? 12.617 10.734 10.758 1 90.12 104 PHE A C 1
ATOM 833 O O . PHE A 1 104 ? 12.148 11.367 11.711 1 90.12 104 PHE A O 1
ATOM 840 N N . LEU A 1 105 ? 13.531 9.859 10.867 1 93.5 105 LEU A N 1
ATOM 841 C CA . LEU A 1 105 ? 14.062 9.508 12.18 1 93.5 105 LEU A CA 1
ATOM 842 C C . LEU A 1 105 ? 14.727 10.711 12.836 1 93.5 105 LEU A C 1
ATOM 844 O O . LEU A 1 105 ? 14.57 10.93 14.039 1 93.5 105 LEU A O 1
ATOM 848 N N . ASN A 1 106 ? 15.375 11.5 12.07 1 91.94 106 ASN A N 1
ATOM 849 C CA . ASN A 1 106 ? 16.031 12.695 12.594 1 91.94 106 ASN A CA 1
ATOM 850 C C . ASN A 1 106 ? 15 13.734 13.039 1 91.94 106 ASN A C 1
ATOM 852 O O . ASN A 1 106 ? 15.172 14.375 14.078 1 91.94 106 ASN A O 1
ATOM 856 N N . SER A 1 107 ? 14 13.898 12.211 1 88.56 107 SER A N 1
ATOM 857 C CA . SER A 1 107 ? 12.984 14.898 12.523 1 88.56 107 SER A CA 1
ATOM 858 C C . SER A 1 107 ? 12.312 14.609 13.859 1 88.56 107 SER A C 1
ATOM 860 O O . SER A 1 107 ? 11.766 15.508 14.492 1 88.56 107 SER A O 1
ATOM 862 N N . ARG A 1 108 ? 12.391 13.406 14.352 1 90.19 108 ARG A N 1
ATOM 863 C CA . ARG A 1 108 ? 11.773 13 15.609 1 90.19 108 ARG A CA 1
ATOM 864 C C . ARG A 1 108 ? 12.828 12.719 16.672 1 90.19 108 ARG A C 1
ATOM 866 O O . ARG A 1 108 ? 12.516 12.211 17.75 1 90.19 108 ARG A O 1
ATOM 873 N N . SER A 1 109 ? 14.031 12.914 16.344 1 91.94 109 SER A N 1
ATOM 874 C CA . SER A 1 109 ? 15.172 12.805 17.25 1 91.94 109 SER A CA 1
ATOM 875 C C . SER A 1 109 ? 15.414 11.352 17.656 1 91.94 109 SER A C 1
ATOM 877 O O . SER A 1 109 ? 15.867 11.086 18.781 1 91.94 109 SER A O 1
ATOM 879 N N . TYR A 1 110 ? 14.984 10.414 16.859 1 93.5 110 TYR A N 1
ATOM 880 C CA . TYR A 1 110 ? 15.305 9.016 17.109 1 93.5 110 TYR A CA 1
ATOM 881 C C . TYR A 1 110 ? 16.734 8.695 16.672 1 93.5 110 TYR A C 1
ATOM 883 O O . TYR A 1 110 ? 17.359 7.785 17.219 1 93.5 110 TYR A O 1
ATOM 891 N N . LEU A 1 111 ? 17.188 9.336 15.664 1 90.81 111 LEU A N 1
ATOM 892 C CA . LEU A 1 111 ? 18.531 9.203 15.102 1 90.81 111 LEU A CA 1
ATOM 893 C C . LEU A 1 111 ? 19.234 10.555 15.047 1 90.81 111 LEU A C 1
ATOM 895 O O . LEU A 1 111 ? 18.594 11.586 14.867 1 90.81 111 LEU A O 1
ATOM 899 N N . HIS A 1 112 ? 20.5 10.43 15.453 1 85.5 112 HIS A N 1
ATOM 900 C CA . HIS A 1 112 ? 21.312 11.625 15.367 1 85.5 112 HIS A CA 1
ATOM 901 C C . HIS A 1 112 ? 22.438 11.453 14.352 1 85.5 112 HIS A C 1
ATOM 903 O O . HIS A 1 112 ? 23.172 10.469 14.398 1 85.5 112 HIS A O 1
ATOM 909 N N . GLY A 1 113 ? 22.281 12.102 13.195 1 73.19 113 GLY A N 1
ATOM 910 C CA . GLY A 1 113 ? 23.359 12.039 12.219 1 73.19 113 GLY A CA 1
ATOM 911 C C . GLY A 1 113 ? 22.875 11.844 10.797 1 73.19 113 GLY A C 1
ATOM 912 O O . GLY A 1 113 ? 21.672 11.688 10.562 1 73.19 113 GLY A O 1
ATOM 913 N N . HIS A 1 114 ? 23.812 12.102 9.859 1 70.94 114 HIS A N 1
ATOM 914 C CA . HIS A 1 114 ? 23.547 11.961 8.43 1 70.94 114 HIS A CA 1
ATOM 915 C C . HIS A 1 114 ? 24.203 10.703 7.871 1 70.94 114 HIS A C 1
ATOM 917 O O . HIS A 1 114 ? 25.078 10.117 8.508 1 70.94 114 HIS A O 1
ATOM 923 N N . LEU A 1 115 ? 23.562 10.188 6.801 1 69.75 115 LEU A N 1
ATOM 924 C CA . LEU A 1 115 ? 24.125 9.023 6.121 1 69.75 115 LEU A CA 1
ATOM 925 C C . LEU A 1 115 ? 25.516 9.344 5.578 1 69.75 115 LEU A C 1
ATOM 927 O O . LEU A 1 115 ? 25.672 10.156 4.668 1 69.75 115 LEU A O 1
ATOM 931 N N . ASN A 1 116 ? 26.391 9.898 6.281 1 61.91 116 ASN A N 1
ATOM 932 C CA . ASN A 1 116 ? 27.734 10.297 5.832 1 61.91 116 ASN A CA 1
ATOM 933 C C . ASN A 1 116 ? 28.375 9.211 4.977 1 61.91 116 ASN A C 1
ATOM 935 O O . ASN A 1 116 ? 29.469 8.742 5.285 1 61.91 116 ASN A O 1
ATOM 939 N N . GLY A 1 117 ? 27.719 8.812 4 1 64.56 117 GLY A N 1
ATOM 940 C CA . GLY A 1 117 ? 28.328 7.816 3.143 1 64.56 117 GLY A CA 1
ATOM 941 C C . GLY A 1 117 ? 28.094 6.395 3.611 1 64.56 117 GLY A C 1
ATOM 942 O O . GLY A 1 117 ? 28.203 5.449 2.83 1 64.56 117 GLY A O 1
ATOM 943 N N . ALA A 1 118 ? 27.828 6.344 4.867 1 67.31 118 ALA A N 1
ATOM 944 C CA . ALA A 1 118 ? 27.547 5.008 5.387 1 67.31 118 ALA A CA 1
ATOM 945 C C . ALA A 1 118 ? 26.109 4.59 5.07 1 67.31 118 ALA A C 1
ATOM 947 O O . ALA A 1 118 ? 25.25 5.438 4.844 1 67.31 118 ALA A O 1
ATOM 948 N N . GLY A 1 119 ? 25.906 3.355 4.879 1 84.94 119 GLY A N 1
ATOM 949 C CA . GLY A 1 119 ? 24.578 2.816 4.691 1 84.94 119 GLY A CA 1
ATOM 950 C C . GLY A 1 119 ? 23.688 2.984 5.91 1 84.94 119 GLY A C 1
ATOM 951 O O . GLY A 1 119 ? 24.172 3.273 7.004 1 84.94 119 GLY A O 1
ATOM 952 N N . LEU A 1 120 ? 22.438 3.104 5.754 1 90.25 120 LEU A N 1
ATOM 953 C CA . LEU A 1 120 ? 21.453 3.252 6.824 1 90.25 120 LEU A CA 1
ATOM 954 C C . LEU A 1 120 ? 21.719 2.258 7.949 1 90.25 120 LEU A C 1
ATOM 956 O O . LEU A 1 120 ? 21.625 2.604 9.125 1 90.25 120 LEU A O 1
ATOM 960 N N . LYS A 1 121 ? 22.125 1.109 7.613 1 91.94 121 LYS A N 1
ATOM 961 C CA . LYS A 1 121 ? 22.422 0.087 8.617 1 91.94 121 LYS A CA 1
ATOM 962 C C . LYS A 1 121 ? 23.5 0.56 9.586 1 91.94 121 LYS A C 1
ATOM 964 O O . LYS A 1 121 ? 23.328 0.474 10.797 1 91.94 121 LYS A O 1
ATOM 969 N N . GLU A 1 122 ? 24.516 0.988 9.062 1 90.94 122 GLU A N 1
ATOM 970 C CA . GLU A 1 122 ? 25.641 1.452 9.875 1 90.94 122 GLU A CA 1
ATOM 971 C C . GLU A 1 122 ? 25.234 2.639 10.75 1 90.94 122 GLU A C 1
ATOM 973 O O . GLU A 1 122 ? 25.594 2.705 11.922 1 90.94 122 GLU A O 1
ATOM 978 N N . ALA A 1 123 ? 24.547 3.525 10.109 1 91 123 ALA A N 1
ATOM 979 C CA . ALA A 1 123 ? 24.094 4.691 10.852 1 91 123 ALA A CA 1
ATOM 980 C C . ALA A 1 123 ? 23.234 4.277 12.047 1 91 123 ALA A C 1
ATOM 982 O O . ALA A 1 123 ? 23.375 4.832 13.141 1 91 123 ALA A O 1
ATOM 983 N N . LEU A 1 124 ? 22.391 3.33 11.852 1 94.25 124 LEU A N 1
ATOM 984 C CA . LEU A 1 124 ? 21.516 2.83 12.906 1 94.25 124 LEU A CA 1
ATOM 985 C C . LEU A 1 124 ? 22.328 2.135 14 1 94.25 124 LEU A C 1
ATOM 987 O O . LEU A 1 124 ? 22.125 2.398 15.188 1 94.25 124 LEU A O 1
ATOM 991 N N . GLU A 1 125 ? 23.203 1.337 13.672 1 92.69 125 GLU A N 1
ATOM 992 C CA . GLU A 1 125 ? 24 0.571 14.633 1 92.69 125 GLU A CA 1
ATOM 993 C C . GLU A 1 125 ? 24.875 1.486 15.477 1 92.69 125 GLU A C 1
ATOM 995 O O . GLU A 1 125 ? 25.062 1.252 16.672 1 92.69 125 GLU A O 1
ATOM 1000 N N . ASN A 1 126 ? 25.359 2.473 14.875 1 91.19 126 ASN A N 1
ATOM 1001 C CA . ASN A 1 126 ? 26.188 3.449 15.586 1 91.19 126 ASN A CA 1
ATOM 1002 C C . ASN A 1 126 ? 25.391 4.168 16.672 1 91.19 126 ASN A C 1
ATOM 1004 O O . ASN A 1 126 ? 25.969 4.668 17.641 1 91.19 126 ASN A O 1
ATOM 1008 N N . GLU A 1 127 ? 24.141 4.172 16.484 1 92.94 127 GLU A N 1
ATOM 1009 C CA . GLU A 1 127 ? 23.312 4.863 17.469 1 92.94 127 GLU A CA 1
ATOM 1010 C C . GLU A 1 127 ? 22.562 3.867 18.359 1 92.94 127 GLU A C 1
ATOM 1012 O O . GLU A 1 127 ? 21.562 4.223 18.984 1 92.94 127 GLU A O 1
ATOM 1017 N N . GLY A 1 128 ? 23 2.666 18.297 1 94.25 128 GLY A N 1
ATOM 1018 C CA . GLY A 1 128 ? 22.516 1.686 19.25 1 94.25 128 GLY A CA 1
ATOM 1019 C C . GLY A 1 128 ? 21.344 0.875 18.734 1 94.25 128 GLY A C 1
ATOM 1020 O O . GLY A 1 128 ? 20.766 0.07 19.469 1 94.25 128 GLY A O 1
ATOM 1021 N N . PHE A 1 129 ? 20.938 1.101 17.531 1 96.62 129 PHE A N 1
ATOM 1022 C CA . PHE A 1 129 ? 19.875 0.271 16.953 1 96.62 129 PHE A CA 1
ATOM 1023 C C . PHE A 1 129 ? 20.406 -1.118 16.625 1 96.62 129 PHE A C 1
ATOM 1025 O O . PHE A 1 129 ? 21.547 -1.264 16.172 1 96.62 129 PHE A O 1
ATOM 1032 N N . GLN A 1 130 ? 19.562 -2.051 16.812 1 96.88 130 GLN A N 1
ATOM 1033 C CA . GLN A 1 130 ? 19.875 -3.438 16.484 1 96.88 130 GLN A CA 1
ATOM 1034 C C . GLN A 1 130 ? 18.625 -4.215 16.125 1 96.88 130 GLN A C 1
ATOM 1036 O O . GLN A 1 130 ? 17.5 -3.789 16.438 1 96.88 130 GLN A O 1
ATOM 1041 N N . VAL A 1 131 ? 18.844 -5.312 15.453 1 96.81 131 VAL A N 1
ATOM 1042 C CA . VAL A 1 131 ? 17.719 -6.211 15.211 1 96.81 131 VAL A CA 1
ATOM 1043 C C . VAL A 1 131 ? 17.203 -6.766 16.531 1 96.81 131 VAL A C 1
ATOM 1045 O O . VAL A 1 131 ? 17.969 -7.355 17.312 1 96.81 131 VAL A O 1
ATOM 1048 N N . PHE A 1 132 ? 16 -6.52 16.812 1 94.75 132 PHE A N 1
ATOM 1049 C CA . PHE A 1 132 ? 15.461 -7.027 18.062 1 94.75 132 PHE A CA 1
ATOM 1050 C C . PHE A 1 132 ? 14.453 -8.141 17.812 1 94.75 132 PHE A C 1
ATOM 1052 O O . PHE A 1 132 ? 14.133 -8.914 18.719 1 94.75 132 PHE A O 1
ATOM 1059 N N . VAL A 1 133 ? 13.93 -8.266 16.672 1 93.38 133 VAL A N 1
ATOM 1060 C CA . VAL A 1 133 ? 13.016 -9.328 16.266 1 93.38 133 VAL A CA 1
ATOM 1061 C C . VAL A 1 133 ? 13.305 -9.75 14.828 1 93.38 133 VAL A C 1
ATOM 1063 O O . VAL A 1 133 ? 13.492 -8.898 13.953 1 93.38 133 VAL A O 1
ATOM 1066 N N . ARG A 1 134 ? 13.461 -11.008 14.57 1 94.38 134 ARG A N 1
ATOM 1067 C CA . ARG A 1 134 ? 13.469 -11.594 13.234 1 94.38 134 ARG A CA 1
ATOM 1068 C C . ARG A 1 134 ? 12.203 -12.414 12.992 1 94.38 134 ARG A C 1
ATOM 1070 O O . ARG A 1 134 ? 11.812 -13.234 13.828 1 94.38 134 ARG A O 1
ATOM 1077 N N . SER A 1 135 ? 11.57 -12.078 11.922 1 94.62 135 SER A N 1
ATOM 1078 C CA . SER A 1 135 ? 10.297 -12.742 11.656 1 94.62 135 SER A CA 1
ATOM 1079 C C . SER A 1 135 ? 10.25 -13.305 10.234 1 94.62 135 SER A C 1
ATOM 1081 O O . SER A 1 135 ? 10.531 -12.586 9.273 1 94.62 135 SER A O 1
ATOM 1083 N N . THR A 1 136 ? 9.945 -14.586 10.164 1 94.62 136 THR A N 1
ATOM 1084 C CA . THR A 1 136 ? 9.672 -15.203 8.875 1 94.62 136 THR A CA 1
ATOM 1085 C C . THR A 1 136 ? 8.219 -14.977 8.469 1 94.62 136 THR A C 1
ATOM 1087 O O . THR A 1 136 ? 7.297 -15.312 9.219 1 94.62 136 THR A O 1
ATOM 1090 N N . CYS A 1 137 ? 8.055 -14.359 7.293 1 93.56 137 CYS A N 1
ATOM 1091 C CA . CYS A 1 137 ? 6.711 -14.008 6.844 1 93.56 137 CYS A CA 1
ATOM 1092 C C . CYS A 1 137 ? 6.41 -14.633 5.488 1 93.56 137 CYS A C 1
ATOM 1094 O O . CYS A 1 137 ? 7.277 -14.68 4.613 1 93.56 137 CYS A O 1
ATOM 1096 N N . SER A 1 138 ? 5.199 -15.188 5.441 1 94.44 138 SER A N 1
ATOM 1097 C CA . SER A 1 138 ? 4.66 -15.594 4.145 1 94.44 138 SER A CA 1
ATOM 1098 C C . SER A 1 138 ? 3.457 -14.742 3.758 1 94.44 138 SER A C 1
ATOM 1100 O O . SER A 1 138 ? 2.625 -14.406 4.605 1 94.44 138 SER A O 1
ATOM 1102 N N . ARG A 1 139 ? 3.461 -14.297 2.512 1 92.44 139 ARG A N 1
ATOM 1103 C CA . ARG A 1 139 ? 2.375 -13.477 1.988 1 92.44 139 ARG A CA 1
ATOM 1104 C C . ARG A 1 139 ? 1.849 -14.039 0.672 1 92.44 139 ARG A C 1
ATOM 1106 O O . ARG A 1 139 ? 2.621 -14.297 -0.254 1 92.44 139 ARG A O 1
ATOM 1113 N N . LYS A 1 140 ? 0.556 -14.234 0.623 1 93.88 140 LYS A N 1
ATOM 1114 C CA . LYS A 1 140 ? -0.135 -14.609 -0.608 1 93.88 140 LYS A CA 1
ATOM 1115 C C . LYS A 1 140 ? -1.264 -13.633 -0.923 1 93.88 140 LYS A C 1
ATOM 1117 O O . LYS A 1 140 ? -1.983 -13.195 -0.023 1 93.88 140 LYS A O 1
ATOM 1122 N N . VAL A 1 141 ? -1.326 -13.312 -2.178 1 93.38 141 VAL A N 1
ATOM 1123 C CA . VAL A 1 141 ? -2.428 -12.477 -2.646 1 93.38 141 VAL A CA 1
ATOM 1124 C C . VAL A 1 141 ? -3.223 -13.219 -3.715 1 93.38 141 VAL A C 1
ATOM 1126 O O . VAL A 1 141 ? -2.645 -13.789 -4.645 1 93.38 141 VAL A O 1
ATOM 1129 N N . TYR A 1 142 ? -4.551 -13.164 -3.553 1 93.06 142 TYR A N 1
ATOM 1130 C CA . TYR A 1 142 ? -5.449 -13.812 -4.496 1 93.06 142 TYR A CA 1
ATOM 1131 C C . TYR A 1 142 ? -6.418 -12.812 -5.113 1 93.06 142 TYR A C 1
ATOM 1133 O O . TYR A 1 142 ? -6.914 -11.914 -4.426 1 93.06 142 TYR A O 1
ATOM 1141 N N . GLY A 1 143 ? -6.645 -12.992 -6.359 1 91.81 143 GLY A N 1
ATOM 1142 C CA . GLY A 1 143 ? -7.766 -12.336 -7.012 1 91.81 143 GLY A CA 1
ATOM 1143 C C . GLY A 1 143 ? -8.977 -13.234 -7.16 1 91.81 143 GLY A C 1
ATOM 1144 O O . GLY A 1 143 ? -8.852 -14.391 -7.562 1 91.81 143 GLY A O 1
ATOM 1145 N N . LEU A 1 144 ? -10.141 -12.695 -6.773 1 92.5 144 LEU A N 1
ATOM 1146 C CA . LEU A 1 144 ? -11.398 -13.406 -6.93 1 92.5 144 LEU A CA 1
ATOM 1147 C C . LEU A 1 144 ? -12.273 -12.734 -7.984 1 92.5 144 LEU A C 1
ATOM 1149 O O . LEU A 1 144 ? -12.523 -11.531 -7.918 1 92.5 144 LEU A O 1
ATOM 1153 N N . PRO A 1 145 ? -12.727 -13.5 -8.906 1 90 145 PRO A N 1
ATOM 1154 C CA . PRO A 1 145 ? -13.586 -12.914 -9.945 1 90 145 PRO A CA 1
ATOM 1155 C C . PRO A 1 145 ? -14.984 -12.586 -9.43 1 90 145 PRO A C 1
ATOM 1157 O O . PRO A 1 145 ? -15.352 -13 -8.328 1 90 145 PRO A O 1
ATOM 1160 N N . GLU A 1 146 ? -15.602 -11.727 -10.297 1 88.69 146 GLU A N 1
ATOM 1161 C CA . GLU A 1 146 ? -17 -11.43 -10 1 88.69 146 GLU A CA 1
ATOM 1162 C C . GLU A 1 146 ? -17.859 -12.695 -10.062 1 88.69 146 GLU A C 1
ATOM 1164 O O . GLU A 1 146 ? -17.625 -13.562 -10.914 1 88.69 146 GLU A O 1
ATOM 1169 N N . ASN A 1 147 ? -18.734 -12.852 -9.133 1 85.56 147 ASN A N 1
ATOM 1170 C CA . ASN A 1 147 ? -19.734 -13.906 -9.117 1 85.56 147 ASN A CA 1
ATOM 1171 C C . ASN A 1 147 ? -21.141 -13.352 -8.852 1 85.56 147 ASN A C 1
ATOM 1173 O O . ASN A 1 147 ? -21.297 -12.156 -8.594 1 85.56 147 ASN A O 1
ATOM 1177 N N . GLU A 1 148 ? -22.109 -14.195 -8.992 1 84.44 148 GLU A N 1
ATOM 1178 C CA . GLU A 1 148 ? -23.5 -13.742 -8.82 1 84.44 148 GLU A CA 1
ATOM 1179 C C . GLU A 1 148 ? -23.688 -13.039 -7.48 1 84.44 148 GLU A C 1
ATOM 1181 O O . GLU A 1 148 ? -23.531 -13.656 -6.426 1 84.44 148 GLU A O 1
ATOM 1186 N N . GLY A 1 149 ? -23.859 -11.734 -7.574 1 89.62 149 GLY A N 1
ATOM 1187 C CA . GLY A 1 149 ? -24.172 -10.938 -6.402 1 89.62 149 GLY A CA 1
ATOM 1188 C C . GLY A 1 149 ? -22.953 -10.445 -5.652 1 89.62 149 GLY A C 1
ATOM 1189 O O . GLY A 1 149 ? -23.047 -10.008 -4.504 1 89.62 149 GLY A O 1
ATOM 1190 N N . SER A 1 150 ? -21.844 -10.711 -6.188 1 92.56 150 SER A N 1
ATOM 1191 C CA . SER A 1 150 ? -20.625 -10.219 -5.551 1 92.56 150 SER A CA 1
ATOM 1192 C C . SER A 1 150 ? -19.734 -9.5 -6.555 1 92.56 150 SER A C 1
ATOM 1194 O O . SER A 1 150 ? -19.781 -9.781 -7.75 1 92.56 150 SER A O 1
ATOM 1196 N N . LEU A 1 151 ? -19.016 -8.594 -6.074 1 93 151 LEU A N 1
ATOM 1197 C CA . LEU A 1 151 ? -18.016 -7.902 -6.871 1 93 151 LEU A CA 1
ATOM 1198 C C . LEU A 1 151 ? -16.688 -8.641 -6.832 1 93 151 LEU A C 1
ATOM 1200 O O . LEU A 1 151 ? -16.469 -9.492 -5.969 1 93 151 LEU A O 1
ATOM 1204 N N . PRO A 1 152 ? -15.812 -8.383 -7.887 1 92.06 152 PRO A N 1
ATOM 1205 C CA . PRO A 1 152 ? -14.453 -8.922 -7.77 1 92.06 152 PRO A CA 1
ATOM 1206 C C . PRO A 1 152 ? -13.742 -8.469 -6.496 1 92.06 152 PRO A C 1
ATOM 1208 O O . PRO A 1 152 ? -13.969 -7.348 -6.027 1 92.06 152 PRO A O 1
ATOM 1211 N N . ALA A 1 153 ? -12.906 -9.375 -5.98 1 94.25 153 ALA A N 1
ATOM 1212 C CA . ALA A 1 153 ? -12.234 -9.07 -4.723 1 94.25 153 ALA A CA 1
ATOM 1213 C C . ALA A 1 153 ? -10.773 -9.523 -4.754 1 94.25 153 ALA A C 1
ATOM 1215 O O . ALA A 1 153 ? -10.391 -10.344 -5.59 1 94.25 153 ALA A O 1
ATOM 1216 N N . LYS A 1 154 ? -10.039 -8.836 -3.939 1 94.5 154 LYS A N 1
ATOM 1217 C CA . LYS A 1 154 ? -8.664 -9.234 -3.641 1 94.5 154 LYS A CA 1
ATOM 1218 C C . LYS A 1 154 ? -8.523 -9.656 -2.182 1 94.5 154 LYS A C 1
ATOM 1220 O O . LYS A 1 154 ? -9.031 -8.992 -1.281 1 94.5 154 LYS A O 1
ATOM 1225 N N . ILE A 1 155 ? -7.836 -10.758 -2.002 1 95.69 155 ILE A N 1
ATOM 1226 C CA . ILE A 1 155 ? -7.602 -11.227 -0.641 1 95.69 155 ILE A CA 1
ATOM 1227 C C . ILE A 1 155 ? -6.102 -11.406 -0.409 1 95.69 155 ILE A C 1
ATOM 1229 O O . ILE A 1 155 ? -5.422 -12.07 -1.194 1 95.69 155 ILE A O 1
ATOM 1233 N N . THR A 1 156 ? -5.633 -10.805 0.596 1 95.12 156 THR A N 1
ATOM 1234 C CA . THR A 1 156 ? -4.25 -10.953 1.028 1 95.12 156 THR A CA 1
ATOM 1235 C C . THR A 1 156 ? -4.164 -11.812 2.285 1 95.12 156 THR A C 1
ATOM 1237 O O . THR A 1 156 ? -4.902 -11.594 3.248 1 95.12 156 THR A O 1
ATOM 1240 N N . LEU A 1 157 ? -3.352 -12.844 2.229 1 96.75 157 LEU A N 1
ATOM 1241 C CA . LEU A 1 157 ? -3.076 -13.711 3.371 1 96.75 157 LEU A CA 1
ATOM 1242 C C . LEU A 1 157 ? -1.637 -13.539 3.848 1 96.75 157 LEU A C 1
ATOM 1244 O O . LEU A 1 157 ? -0.705 -13.562 3.039 1 96.75 157 LEU A O 1
ATOM 1248 N N . GLU A 1 158 ? -1.505 -13.352 5.125 1 94.75 158 GLU A N 1
ATOM 1249 C CA . GLU A 1 158 ? -0.179 -13.195 5.715 1 94.75 158 GLU A CA 1
ATOM 1250 C C . GLU A 1 158 ? -0.004 -14.102 6.934 1 94.75 158 GLU A C 1
ATOM 1252 O O . GLU A 1 158 ? -0.918 -14.234 7.75 1 94.75 158 GLU A O 1
ATOM 1257 N N . HIS A 1 159 ? 1.134 -14.711 6.977 1 96.75 159 HIS A N 1
ATOM 1258 C CA . HIS A 1 159 ? 1.5 -15.547 8.109 1 96.75 159 HIS A CA 1
ATOM 1259 C C . HIS A 1 159 ? 2.852 -15.141 8.688 1 96.75 159 HIS A C 1
ATOM 1261 O O . HIS A 1 159 ? 3.84 -15.047 7.953 1 96.75 159 HIS A O 1
ATOM 1267 N N . VAL A 1 160 ? 2.859 -14.797 9.938 1 94.44 160 VAL A N 1
ATOM 1268 C CA . VAL A 1 160 ? 4.09 -14.555 10.688 1 94.44 160 VAL A CA 1
ATOM 1269 C C . VAL A 1 160 ? 4.441 -15.797 11.508 1 94.44 160 VAL A C 1
ATOM 1271 O O . VAL A 1 160 ? 3.781 -16.094 12.508 1 94.44 160 VAL A O 1
ATOM 1274 N N . ALA A 1 161 ? 5.492 -16.406 11.195 1 94.06 161 ALA A N 1
ATOM 1275 C CA . ALA A 1 161 ? 5.828 -17.734 11.703 1 94.06 161 ALA A CA 1
ATOM 1276 C C . ALA A 1 161 ? 6.109 -17.688 13.203 1 94.06 161 ALA A C 1
ATOM 1278 O O . ALA A 1 161 ? 5.59 -18.5 13.969 1 94.06 161 ALA A O 1
ATOM 1279 N N . GLU A 1 162 ? 6.895 -16.719 13.664 1 90.5 162 GLU A N 1
ATOM 1280 C CA . GLU A 1 162 ? 7.348 -16.672 15.047 1 90.5 162 GLU A CA 1
ATOM 1281 C C . GLU A 1 162 ? 6.176 -16.484 16 1 90.5 162 GLU A C 1
ATOM 1283 O O . GLU A 1 162 ? 6.234 -16.906 17.156 1 90.5 162 GLU A O 1
ATOM 1288 N N . LEU A 1 163 ? 5.164 -15.898 15.594 1 89.25 163 LEU A N 1
ATOM 1289 C CA . LEU A 1 163 ? 3.988 -15.672 16.422 1 89.25 163 LEU A CA 1
ATOM 1290 C C . LEU A 1 163 ? 2.846 -16.594 16.016 1 89.25 163 LEU A C 1
ATOM 1292 O O . LEU A 1 163 ? 1.789 -16.609 16.641 1 89.25 163 LEU A O 1
ATOM 1296 N N . ASP A 1 164 ? 3.121 -17.391 14.977 1 93.19 164 ASP A N 1
ATOM 1297 C CA . ASP A 1 164 ? 2.064 -18.188 14.367 1 93.19 164 ASP A CA 1
ATOM 1298 C C . ASP A 1 164 ? 0.797 -17.359 14.164 1 93.19 164 ASP A C 1
ATOM 1300 O O . ASP A 1 164 ? -0.296 -17.797 14.539 1 93.19 164 ASP A O 1
ATOM 1304 N N . LEU A 1 165 ? 0.991 -16.203 13.812 1 93.56 165 LEU A N 1
ATOM 1305 C CA . LEU A 1 165 ? -0.106 -15.258 13.602 1 93.56 165 LEU A CA 1
ATOM 1306 C C . LEU A 1 165 ? -0.512 -15.227 12.133 1 93.56 165 LEU A C 1
ATOM 1308 O O . LEU A 1 165 ? 0.335 -15.055 11.25 1 93.56 165 LEU A O 1
ATOM 1312 N N . HIS A 1 166 ? -1.829 -15.445 11.891 1 95.94 166 HIS A N 1
ATOM 1313 C CA . HIS A 1 166 ? -2.404 -15.398 10.555 1 95.94 166 HIS A CA 1
ATOM 1314 C C . HIS A 1 166 ? -3.359 -14.219 10.406 1 95.94 166 HIS A C 1
ATOM 1316 O O . HIS A 1 166 ? -4.375 -14.148 11.102 1 95.94 166 HIS A O 1
ATOM 1322 N N . THR A 1 167 ? -2.99 -13.297 9.547 1 94.38 167 THR A N 1
ATOM 1323 C CA . THR A 1 167 ? -3.832 -12.133 9.273 1 94.38 167 THR A CA 1
ATOM 1324 C C . THR A 1 167 ? -4.129 -12.023 7.781 1 94.38 167 THR A C 1
ATOM 1326 O O . THR A 1 167 ? -3.453 -12.648 6.961 1 94.38 167 THR A O 1
ATOM 1329 N N . GLY A 1 168 ? -5.18 -11.305 7.473 1 94.5 168 GLY A N 1
ATOM 1330 C CA . GLY A 1 168 ? -5.562 -11.102 6.082 1 94.5 168 GLY A CA 1
ATOM 1331 C C . GLY A 1 168 ? -6.371 -9.844 5.863 1 94.5 168 GLY A C 1
ATOM 1332 O O . GLY A 1 168 ? -6.758 -9.172 6.824 1 94.5 168 GLY A O 1
ATOM 1333 N N . GLU A 1 169 ? -6.527 -9.578 4.602 1 94.25 169 GLU A N 1
ATOM 1334 C CA . GLU A 1 169 ? -7.324 -8.438 4.168 1 94.25 169 GLU A CA 1
ATOM 1335 C C . GLU A 1 169 ? -8.18 -8.789 2.955 1 94.25 169 GLU A C 1
ATOM 1337 O O . GLU A 1 169 ? -7.742 -9.531 2.076 1 94.25 169 GLU A O 1
ATOM 1342 N N . ILE A 1 170 ? -9.352 -8.242 2.977 1 95.56 170 ILE A N 1
ATOM 1343 C CA . ILE A 1 170 ? -10.203 -8.281 1.793 1 95.56 170 ILE A CA 1
ATOM 1344 C C . ILE A 1 170 ? -10.383 -6.871 1.238 1 95.56 170 ILE A C 1
ATOM 1346 O O . ILE A 1 170 ? -10.711 -5.941 1.98 1 95.56 170 ILE A O 1
ATOM 1350 N N . GLU A 1 171 ? -10.18 -6.758 -0.004 1 94.38 171 GLU A N 1
ATOM 1351 C CA . GLU A 1 171 ? -10.312 -5.48 -0.692 1 94.38 171 GLU A CA 1
ATOM 1352 C C . GLU A 1 171 ? -11.266 -5.586 -1.877 1 94.38 171 GLU A C 1
ATOM 1354 O O . GLU A 1 171 ? -11.156 -6.504 -2.691 1 94.38 171 GLU A O 1
ATOM 1359 N N . VAL A 1 172 ? -12.18 -4.664 -1.951 1 94.25 172 VAL A N 1
ATOM 1360 C CA . VAL A 1 172 ? -13.164 -4.605 -3.031 1 94.25 172 VAL A CA 1
ATOM 1361 C C . VAL A 1 172 ? -13.242 -3.182 -3.576 1 94.25 172 VAL A C 1
ATOM 1363 O O . VAL A 1 172 ? -13.242 -2.217 -2.807 1 94.25 172 VAL A O 1
ATOM 1366 N N . SER A 1 173 ? -13.336 -3.092 -4.898 1 91.62 173 SER A N 1
ATOM 1367 C CA . SER A 1 173 ? -13.492 -1.8 -5.559 1 91.62 173 SER A CA 1
ATOM 1368 C C . SER A 1 173 ? -14.938 -1.577 -6 1 91.62 173 SER A C 1
ATOM 1370 O O . SER A 1 173 ? -15.539 -2.451 -6.621 1 91.62 173 SER A O 1
ATOM 1372 N N . ALA A 1 174 ? -15.453 -0.424 -5.578 1 91 174 ALA A N 1
ATOM 1373 C CA . ALA A 1 174 ? -16.766 0.02 -6.039 1 91 174 ALA A CA 1
ATOM 1374 C C . ALA A 1 174 ? -16.641 1.132 -7.078 1 91 174 ALA A C 1
ATOM 1376 O O . ALA A 1 174 ? -15.891 2.092 -6.875 1 91 174 ALA A O 1
ATOM 1377 N N . ASP A 1 175 ? -17.406 1.044 -8.133 1 85.56 175 ASP A N 1
ATOM 1378 C CA . ASP A 1 175 ? -17.297 2.012 -9.227 1 85.56 175 ASP A CA 1
ATOM 1379 C C . ASP A 1 175 ? -18.109 3.27 -8.922 1 85.56 175 ASP A C 1
ATOM 1381 O O . ASP A 1 175 ? -17.984 4.281 -9.617 1 85.56 175 ASP A O 1
ATOM 1385 N N . SER A 1 176 ? -18.984 3.182 -7.973 1 85.62 176 SER A N 1
ATOM 1386 C CA . SER A 1 176 ? -19.812 4.305 -7.551 1 85.62 176 SER A CA 1
ATOM 1387 C C . SER A 1 176 ? -20.25 4.156 -6.098 1 85.62 176 SER A C 1
ATOM 1389 O O . SER A 1 176 ? -20.109 3.082 -5.508 1 85.62 176 SER A O 1
ATOM 1391 N N . LYS A 1 177 ? -20.75 5.219 -5.562 1 87.12 177 LYS A N 1
ATOM 1392 C CA . LYS A 1 177 ? -21.281 5.18 -4.203 1 87.12 177 LYS A CA 1
ATOM 1393 C C . LYS A 1 177 ? -22.438 4.191 -4.086 1 87.12 177 LYS A C 1
ATOM 1395 O O . LYS A 1 177 ? -22.609 3.547 -3.049 1 87.12 177 LYS A O 1
ATOM 1400 N N . ALA A 1 178 ? -23.188 4.047 -5.145 1 90.38 178 ALA A N 1
ATOM 1401 C CA . ALA A 1 178 ? -24.344 3.148 -5.16 1 90.38 178 ALA A CA 1
ATOM 1402 C C . ALA A 1 178 ? -23.906 1.694 -5.004 1 90.38 178 ALA A C 1
ATOM 1404 O O . ALA A 1 178 ? -24.688 0.848 -4.57 1 90.38 178 ALA A O 1
ATOM 1405 N N . GLN A 1 179 ? -22.672 1.422 -5.281 1 91.69 179 GLN A N 1
ATOM 1406 C CA . GLN A 1 179 ? -22.172 0.05 -5.242 1 91.69 179 GLN A CA 1
ATOM 1407 C C . GLN A 1 179 ? -21.547 -0.273 -3.889 1 91.69 179 GLN A C 1
ATOM 1409 O O . GLN A 1 179 ? -21.141 -1.408 -3.645 1 91.69 179 GLN A O 1
ATOM 1414 N N . ILE A 1 180 ? -21.531 0.679 -3.031 1 92.5 180 ILE A N 1
ATOM 1415 C CA . ILE A 1 180 ? -20.844 0.501 -1.756 1 92.5 180 ILE A CA 1
ATOM 1416 C C . ILE A 1 180 ? -21.531 -0.596 -0.948 1 92.5 180 ILE A C 1
ATOM 1418 O O . ILE A 1 180 ? -20.875 -1.488 -0.411 1 92.5 180 ILE A O 1
ATOM 1422 N N . PRO A 1 181 ? -22.844 -0.583 -0.86 1 93.75 181 PRO A N 1
ATOM 1423 C CA . PRO A 1 181 ? -23.484 -1.673 -0.12 1 93.75 181 PRO A CA 1
ATOM 1424 C C . PRO A 1 181 ? -23.156 -3.049 -0.692 1 93.75 181 PRO A C 1
ATOM 1426 O O . PRO A 1 181 ? -22.938 -4.004 0.063 1 93.75 181 PRO A O 1
ATOM 1429 N N . LEU A 1 182 ? -23.094 -3.127 -1.973 1 94.94 182 LEU A N 1
ATOM 1430 C CA . LEU A 1 182 ? -22.719 -4.395 -2.596 1 94.94 182 LEU A CA 1
ATOM 1431 C C . LEU A 1 182 ? -21.281 -4.77 -2.268 1 94.94 182 LEU A C 1
ATOM 1433 O O . LEU A 1 182 ? -20.969 -5.941 -2.035 1 94.94 182 LEU A O 1
ATOM 1437 N N . ALA A 1 183 ? -20.406 -3.809 -2.271 1 94.94 183 ALA A N 1
ATOM 1438 C CA . ALA A 1 183 ? -19.016 -4.051 -1.911 1 94.94 183 ALA A CA 1
ATOM 1439 C C . ALA A 1 183 ? -18.891 -4.578 -0.484 1 94.94 183 ALA A C 1
ATOM 1441 O O . ALA A 1 183 ? -18.188 -5.551 -0.23 1 94.94 183 ALA A O 1
ATOM 1442 N N . LEU A 1 184 ? -19.609 -3.959 0.401 1 94.88 184 LEU A N 1
ATOM 1443 C CA . LEU A 1 184 ? -19.578 -4.375 1.799 1 94.88 184 LEU A CA 1
ATOM 1444 C C . LEU A 1 184 ? -20.172 -5.773 1.96 1 94.88 184 LEU A C 1
ATOM 1446 O O . LEU A 1 184 ? -19.625 -6.594 2.713 1 94.88 184 LEU A O 1
ATOM 1450 N N . SER A 1 185 ? -21.188 -6.02 1.268 1 95.81 185 SER A N 1
ATOM 1451 C CA . SER A 1 185 ? -21.797 -7.344 1.325 1 95.81 185 SER A CA 1
ATOM 1452 C C . SER A 1 185 ? -20.859 -8.406 0.773 1 95.81 185 SER A C 1
ATOM 1454 O O . SER A 1 185 ? -20.812 -9.531 1.274 1 95.81 185 SER A O 1
ATOM 1456 N N . THR A 1 186 ? -20.156 -8.055 -0.274 1 95.94 186 THR A N 1
ATOM 1457 C CA . THR A 1 186 ? -19.156 -8.969 -0.825 1 95.94 186 THR A CA 1
ATOM 1458 C C . THR A 1 186 ? -18.125 -9.336 0.229 1 95.94 186 THR A C 1
ATOM 1460 O O . THR A 1 186 ? -17.812 -10.516 0.423 1 95.94 186 THR A O 1
ATOM 1463 N N . ILE A 1 187 ? -17.625 -8.367 0.906 1 95.88 187 ILE A N 1
ATOM 1464 C CA . ILE A 1 187 ? -16.625 -8.586 1.942 1 95.88 187 ILE A CA 1
ATOM 1465 C C . ILE A 1 187 ? -17.219 -9.453 3.055 1 95.88 187 ILE A C 1
ATOM 1467 O O . ILE A 1 187 ? -16.594 -10.422 3.49 1 95.88 187 ILE A O 1
ATOM 1471 N N . ASP A 1 188 ? -18.391 -9.156 3.471 1 94.81 188 ASP A N 1
ATOM 1472 C CA . ASP A 1 188 ? -19.031 -9.859 4.578 1 94.81 188 ASP A CA 1
ATOM 1473 C C . ASP A 1 188 ? -19.281 -11.328 4.223 1 94.81 188 ASP A C 1
ATOM 1475 O O . ASP A 1 188 ? -19.047 -12.219 5.039 1 94.81 188 ASP A O 1
ATOM 1479 N N . LYS A 1 189 ? -19.781 -11.523 3.109 1 94.88 189 LYS A N 1
ATOM 1480 C CA . LYS A 1 189 ? -20.047 -12.891 2.666 1 94.88 189 LYS A CA 1
ATOM 1481 C C . LYS A 1 189 ? -18.766 -13.703 2.598 1 94.88 189 LYS A C 1
ATOM 1483 O O . LYS A 1 189 ? -18.719 -14.852 3.059 1 94.88 189 LYS A O 1
ATOM 1488 N N . LEU A 1 190 ? -17.766 -13.133 1.977 1 95.06 190 LEU A N 1
ATOM 1489 C CA . LEU A 1 190 ? -16.5 -13.828 1.896 1 95.06 190 LEU A CA 1
ATOM 1490 C C . LEU A 1 190 ? -15.945 -14.117 3.289 1 95.06 190 LEU A C 1
ATOM 1492 O O . LEU A 1 190 ? -15.484 -15.234 3.561 1 95.06 190 LEU A O 1
ATOM 1496 N N . ALA A 1 191 ? -15.977 -13.117 4.152 1 95.19 191 ALA A N 1
ATOM 1497 C CA . ALA A 1 191 ? -15.477 -13.289 5.516 1 95.19 191 ALA A CA 1
ATOM 1498 C C . ALA A 1 191 ? -16.203 -14.414 6.238 1 95.19 191 ALA A C 1
ATOM 1500 O O . ALA A 1 191 ? -15.586 -15.25 6.887 1 95.19 191 ALA A O 1
ATOM 1501 N N . LYS A 1 192 ? -17.484 -14.398 6.117 1 94.31 192 LYS A N 1
ATOM 1502 C CA . LYS A 1 192 ? -18.312 -15.414 6.758 1 94.31 192 LYS A CA 1
ATOM 1503 C C . LYS A 1 192 ? -18 -16.797 6.199 1 94.31 192 LYS A C 1
ATOM 1505 O O . LYS A 1 192 ? -17.75 -17.734 6.953 1 94.31 192 LYS A O 1
ATOM 1510 N N . ASN A 1 193 ? -18 -16.938 4.918 1 94.5 193 ASN A N 1
ATOM 1511 C CA . ASN A 1 193 ? -17.797 -18.219 4.258 1 94.5 193 ASN A CA 1
ATOM 1512 C C . ASN A 1 193 ? -16.406 -18.766 4.523 1 94.5 193 ASN A C 1
ATOM 1514 O O . ASN A 1 193 ? -16.219 -19.984 4.594 1 94.5 193 ASN A O 1
ATOM 1518 N N . LEU A 1 194 ? -15.469 -17.906 4.691 1 95.44 194 LEU A N 1
ATOM 1519 C CA . LEU A 1 194 ? -14.094 -18.328 4.898 1 95.44 194 LEU A CA 1
ATOM 1520 C C . LEU A 1 194 ? -13.781 -18.438 6.387 1 95.44 194 LEU A C 1
ATOM 1522 O O . LEU A 1 194 ? -12.688 -18.875 6.766 1 95.44 194 LEU A O 1
ATOM 1526 N N . GLY A 1 195 ? -14.641 -18 7.234 1 93.88 195 GLY A N 1
ATOM 1527 C CA . GLY A 1 195 ? -14.453 -18.094 8.672 1 93.88 195 GLY A CA 1
ATOM 1528 C C . GLY A 1 195 ? -13.484 -17.062 9.219 1 93.88 195 GLY A C 1
ATOM 1529 O O . GLY A 1 195 ? -12.688 -17.359 10.109 1 93.88 195 GLY A O 1
ATOM 1530 N N . LEU A 1 196 ? -13.5 -15.883 8.672 1 93.94 196 LEU A N 1
ATOM 1531 C CA . LEU A 1 196 ? -12.594 -14.836 9.117 1 93.94 196 LEU A CA 1
ATOM 1532 C C . LEU A 1 196 ? -13.141 -14.125 10.352 1 93.94 196 LEU A C 1
ATOM 1534 O O . LEU A 1 196 ? -14.359 -13.977 10.5 1 93.94 196 LEU A O 1
ATOM 1538 N N . LYS A 1 197 ? -12.195 -13.727 11.25 1 89.56 197 LYS A N 1
ATOM 1539 C CA . LYS A 1 197 ? -12.578 -13 12.461 1 89.56 197 LYS A CA 1
ATOM 1540 C C . LYS A 1 197 ? -12.102 -11.555 12.406 1 89.56 197 LYS A C 1
ATOM 1542 O O . LYS A 1 197 ? -10.992 -11.273 11.945 1 89.56 197 LYS A O 1
ATOM 1547 N N . SER A 1 198 ? -12.93 -10.664 12.867 1 81.62 198 SER A N 1
ATOM 1548 C CA . SER A 1 198 ? -12.555 -9.25 12.891 1 81.62 198 SER A CA 1
ATOM 1549 C C . SER A 1 198 ? -11.375 -9.008 13.828 1 81.62 198 SER A C 1
ATOM 1551 O O . SER A 1 198 ? -11.266 -9.648 14.875 1 81.62 198 SER A O 1
ATOM 1553 N N . MET A 1 199 ? -10.281 -8.344 13.422 1 67.31 199 MET A N 1
ATOM 1554 C CA . MET A 1 199 ? -9.055 -8.102 14.18 1 67.31 199 MET A CA 1
ATOM 1555 C C . MET A 1 199 ? -9.352 -7.297 15.445 1 67.31 199 MET A C 1
ATOM 1557 O O . MET A 1 199 ? -8.648 -7.438 16.438 1 67.31 199 MET A O 1
ATOM 1561 N N . THR A 1 200 ? -10.125 -6.418 15.75 1 54.91 200 THR A N 1
ATOM 1562 C CA . THR A 1 200 ? -10.273 -5.641 16.969 1 54.91 200 THR A CA 1
ATOM 1563 C C . THR A 1 200 ? -11.008 -6.449 18.047 1 54.91 200 THR A C 1
ATOM 1565 O O . THR A 1 200 ? -12.219 -6.656 17.953 1 54.91 200 THR A O 1
ATOM 1568 N N . SER A 1 201 ? -10.57 -7.645 18.469 1 43.94 201 SER A N 1
ATOM 1569 C CA . SER A 1 201 ? -11.203 -8.484 19.469 1 43.94 201 SER A CA 1
ATOM 1570 C C . SER A 1 201 ? -11.484 -7.695 20.75 1 43.94 201 SER A C 1
ATOM 1572 O O . SER A 1 201 ? -10.766 -6.742 21.062 1 43.94 201 SER A O 1
ATOM 1574 N N . SER A 1 202 ? -12.625 -7.969 21.531 1 39.53 202 SER A N 1
ATOM 1575 C CA . SER A 1 202 ? -13.172 -7.625 22.844 1 39.53 202 SER A CA 1
ATOM 1576 C C . SER A 1 202 ? -12.133 -7.805 23.938 1 39.53 202 SER A C 1
ATOM 1578 O O . SER A 1 202 ? -11.352 -8.758 23.922 1 39.53 202 SER A O 1
ATOM 1580 N N . ALA A 1 203 ? -11.711 -6.734 24.734 1 34.06 203 ALA A N 1
ATOM 1581 C CA . ALA A 1 203 ? -11.062 -6.949 26.031 1 34.06 203 ALA A CA 1
ATOM 1582 C C . ALA A 1 203 ? -11.562 -8.227 26.688 1 34.06 203 ALA A C 1
ATOM 1584 O O . ALA A 1 203 ? -12.758 -8.539 26.625 1 34.06 203 ALA A O 1
ATOM 1585 N N . PRO A 1 204 ? -10.688 -9.117 27.172 1 33.16 204 PRO A N 1
ATOM 1586 C CA . PRO A 1 204 ? -11.195 -10.211 28 1 33.16 204 PRO A CA 1
ATOM 1587 C C . PRO A 1 204 ? -12.258 -9.758 28.984 1 33.16 204 PRO A C 1
ATOM 1589 O O . PRO A 1 204 ? -12.164 -8.664 29.547 1 33.16 204 PRO A O 1
ATOM 1592 N N . GLN A 1 205 ? -13.492 -10.07 28.891 1 29.95 205 GLN A N 1
ATOM 1593 C CA . GLN A 1 205 ? -14.398 -9.93 30.016 1 29.95 205 GLN A CA 1
ATOM 1594 C C . GLN A 1 205 ? -13.781 -10.492 31.297 1 29.95 205 GLN A C 1
ATOM 1596 O O . GLN A 1 205 ? -13.078 -11.508 31.266 1 29.95 205 GLN A O 1
ATOM 1601 N N . GLU A 1 206 ? -13.641 -9.625 32.344 1 31.25 206 GLU A N 1
ATOM 1602 C CA . GLU A 1 206 ? -13.266 -9.938 33.719 1 31.25 206 GLU A CA 1
ATOM 1603 C C . GLU A 1 206 ? -13.828 -11.281 34.156 1 31.25 206 GLU A C 1
ATOM 1605 O O . GLU A 1 206 ? -13.461 -11.805 35.188 1 31.25 206 GLU A O 1
ATOM 1610 N N . SER A 1 207 ? -14.781 -11.883 33.469 1 34.16 207 SER A N 1
ATOM 1611 C CA . SER A 1 207 ? -15.359 -12.938 34.281 1 34.16 207 SER A CA 1
ATOM 1612 C C . SER A 1 207 ? -14.352 -14.055 34.531 1 34.16 207 SER A C 1
ATOM 1614 O O . SER A 1 207 ? -14.562 -14.906 35.406 1 34.16 207 SER A O 1
ATOM 1616 N N . ASP A 1 208 ? -13.344 -14.281 33.562 1 30.09 208 ASP A N 1
ATOM 1617 C CA . ASP A 1 208 ? -12.68 -15.531 33.938 1 30.09 208 ASP A CA 1
ATOM 1618 C C . ASP A 1 208 ? -11.523 -15.297 34.906 1 30.09 208 ASP A C 1
ATOM 1620 O O . ASP A 1 208 ? -10.656 -16.156 35.062 1 30.09 208 ASP A O 1
ATOM 1624 N N . LEU A 1 209 ? -11.523 -14.023 35.531 1 23.77 209 LEU A N 1
ATOM 1625 C CA . LEU A 1 209 ? -10.766 -14.164 36.75 1 23.77 209 LEU A CA 1
ATOM 1626 C C . LEU A 1 209 ? -11.672 -14.625 37.906 1 23.77 209 LEU A C 1
ATOM 1628 O O . LEU A 1 209 ? -12.82 -14.195 38 1 23.77 209 LEU A O 1
ATOM 1632 N N . MET B 1 1 ? -43.406 -4.57 54.688 1 25.14 1 MET B N 1
ATOM 1633 C CA . MET B 1 1 ? -43.469 -4.059 53.344 1 25.14 1 MET B CA 1
ATOM 1634 C C . MET B 1 1 ? -42.125 -4.234 52.625 1 25.14 1 MET B C 1
ATOM 1636 O O . MET B 1 1 ? -41.156 -3.588 52.969 1 25.14 1 MET B O 1
ATOM 1640 N N . ALA B 1 2 ? -41.875 -5.555 52.25 1 29.33 2 ALA B N 1
ATOM 1641 C CA . ALA B 1 2 ? -40.625 -6.059 51.656 1 29.33 2 ALA B CA 1
ATOM 1642 C C . ALA B 1 2 ? -40.344 -5.367 50.312 1 29.33 2 ALA B C 1
ATOM 1644 O O . ALA B 1 2 ? -41.188 -5.379 49.406 1 29.33 2 ALA B O 1
ATOM 1645 N N . VAL B 1 3 ? -39.594 -4.254 50.375 1 30.48 3 VAL B N 1
ATOM 1646 C CA . VAL B 1 3 ? -39.094 -3.537 49.219 1 30.48 3 VAL B CA 1
ATOM 1647 C C . VAL B 1 3 ? -38.375 -4.5 48.281 1 30.48 3 VAL B C 1
ATOM 1649 O O . VAL B 1 3 ? -37.406 -5.148 48.688 1 30.48 3 VAL B O 1
ATOM 1652 N N . HIS B 1 4 ? -39.125 -5.27 47.469 1 30.42 4 HIS B N 1
ATOM 1653 C CA . HIS B 1 4 ? -38.531 -6.062 46.375 1 30.42 4 HIS B CA 1
ATOM 1654 C C . HIS B 1 4 ? -37.688 -5.207 45.469 1 30.42 4 HIS B C 1
ATOM 1656 O O . HIS B 1 4 ? -38.156 -4.242 44.875 1 30.42 4 HIS B O 1
ATOM 1662 N N . GLU B 1 5 ? -36.438 -4.934 45.875 1 30.03 5 GLU B N 1
ATOM 1663 C CA . GLU B 1 5 ? -35.438 -4.305 45 1 30.03 5 GLU B CA 1
ATOM 1664 C C . GLU B 1 5 ? -35.281 -5.07 43.719 1 30.03 5 GLU B C 1
ATOM 1666 O O . GLU B 1 5 ? -34.969 -6.262 43.719 1 30.03 5 GLU B O 1
ATOM 1671 N N . ASN B 1 6 ? -36.312 -4.91 42.812 1 32.88 6 ASN B N 1
ATOM 1672 C CA . ASN B 1 6 ? -36.156 -5.395 41.469 1 32.88 6 ASN B CA 1
ATOM 1673 C C . ASN B 1 6 ? -34.812 -4.941 40.844 1 32.88 6 ASN B C 1
ATOM 1675 O O . ASN B 1 6 ? -34.594 -3.746 40.656 1 32.88 6 ASN B O 1
ATOM 1679 N N . GLY B 1 7 ? -33.719 -5.566 41.281 1 28.28 7 GLY B N 1
ATOM 1680 C CA . GLY B 1 7 ? -32.438 -5.383 40.625 1 28.28 7 GLY B CA 1
ATOM 1681 C C . GLY B 1 7 ? -32.5 -5.609 39.125 1 28.28 7 GLY B C 1
ATOM 1682 O O . GLY B 1 7 ? -32.469 -6.754 38.656 1 28.28 7 GLY B O 1
ATOM 1683 N N . ASP B 1 8 ? -33.25 -4.766 38.375 1 31.89 8 ASP B N 1
ATOM 1684 C CA . ASP B 1 8 ? -33.156 -4.789 36.938 1 31.89 8 ASP B CA 1
ATOM 1685 C C . ASP B 1 8 ? -31.703 -4.805 36.469 1 31.89 8 ASP B C 1
ATOM 1687 O O . ASP B 1 8 ? -30.969 -3.838 36.688 1 31.89 8 ASP B O 1
ATOM 1691 N N . THR B 1 9 ? -31.078 -5.953 36.625 1 31.94 9 THR B N 1
ATOM 1692 C CA . THR B 1 9 ? -29.812 -6.164 35.906 1 31.94 9 THR B CA 1
ATOM 1693 C C . THR B 1 9 ? -29.969 -5.867 34.438 1 31.94 9 THR B C 1
ATOM 1695 O O . THR B 1 9 ? -30.625 -6.613 33.688 1 31.94 9 THR B O 1
ATOM 1698 N N . HIS B 1 10 ? -30.172 -4.633 34.062 1 31.27 10 HIS B N 1
ATOM 1699 C CA . HIS B 1 10 ? -29.969 -4.328 32.656 1 31.27 10 HIS B CA 1
ATOM 1700 C C . HIS B 1 10 ? -28.703 -4.996 32.125 1 31.27 10 HIS B C 1
ATOM 1702 O O . HIS B 1 10 ? -27.594 -4.676 32.562 1 31.27 10 HIS B O 1
ATOM 1708 N N . VAL B 1 11 ? -28.828 -6.223 31.875 1 29.59 11 VAL B N 1
ATOM 1709 C CA . VAL B 1 11 ? -27.797 -6.797 31.016 1 29.59 11 VAL B CA 1
ATOM 1710 C C . VAL B 1 11 ? -27.5 -5.848 29.859 1 29.59 11 VAL B C 1
ATOM 1712 O O . VAL B 1 11 ? -28.391 -5.539 29.062 1 29.59 11 VAL B O 1
ATOM 1715 N N . ARG B 1 12 ? -26.719 -4.852 30.141 1 29.31 12 ARG B N 1
ATOM 1716 C CA . ARG B 1 12 ? -26.156 -4.188 28.969 1 29.31 12 ARG B CA 1
ATOM 1717 C C . ARG B 1 12 ? -25.875 -5.191 27.844 1 29.31 12 ARG B C 1
ATOM 1719 O O . ARG B 1 12 ? -25.219 -6.203 28.062 1 29.31 12 ARG B O 1
ATOM 1726 N N . ASP B 1 13 ? -26.891 -5.516 27.125 1 32.19 13 ASP B N 1
ATOM 1727 C CA . ASP B 1 13 ? -26.641 -6.16 25.844 1 32.19 13 ASP B CA 1
ATOM 1728 C C . ASP B 1 13 ? -25.359 -5.625 25.203 1 32.19 13 ASP B C 1
ATOM 1730 O O . ASP B 1 13 ? -25.297 -4.461 24.797 1 32.19 13 ASP B O 1
ATOM 1734 N N . GLY B 1 14 ? -24.25 -5.664 25.922 1 32.62 14 GLY B N 1
ATOM 1735 C CA . GLY B 1 14 ? -22.938 -5.414 25.344 1 32.62 14 GLY B CA 1
ATOM 1736 C C . GLY B 1 14 ? -22.844 -5.836 23.891 1 32.62 14 GLY B C 1
ATOM 1737 O O . GLY B 1 14 ? -22.406 -6.941 23.578 1 32.62 14 GLY B O 1
ATOM 1738 N N . SER B 1 15 ? -23.844 -5.578 23.094 1 36.09 15 SER B N 1
ATOM 1739 C CA . SER B 1 15 ? -23.531 -5.766 21.688 1 36.09 15 SER B CA 1
ATOM 1740 C C . SER B 1 15 ? -22.094 -5.348 21.375 1 36.09 15 SER B C 1
ATOM 1742 O O . SER B 1 15 ? -21.75 -4.164 21.453 1 36.09 15 SER B O 1
ATOM 1744 N N . ASP B 1 16 ? -21.156 -5.934 21.938 1 38.25 16 ASP B N 1
ATOM 1745 C CA . ASP B 1 16 ? -19.734 -5.883 21.625 1 38.25 16 ASP B CA 1
ATOM 1746 C C . ASP B 1 16 ? -19.516 -5.574 20.141 1 38.25 16 ASP B C 1
ATOM 1748 O O . ASP B 1 16 ? -19.609 -6.465 19.297 1 38.25 16 ASP B O 1
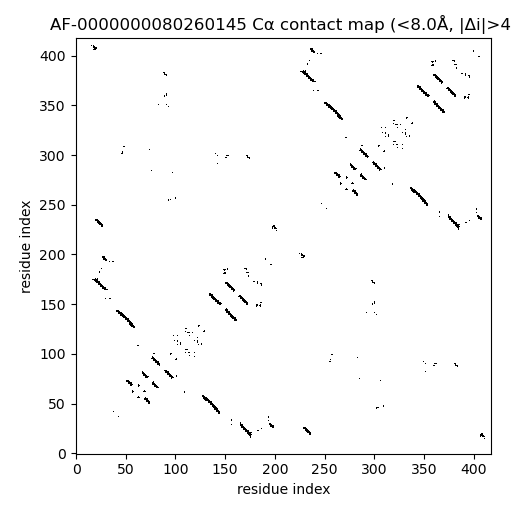ATOM 1752 N N . GLU B 1 17 ? -20.188 -4.57 19.641 1 42.31 17 GLU B N 1
ATOM 1753 C CA . GLU B 1 17 ? -19.922 -4.148 18.281 1 42.31 17 GLU B CA 1
ATOM 1754 C C . GLU B 1 17 ? -18.438 -4.285 17.938 1 42.31 17 GLU B C 1
ATOM 1756 O O . GLU B 1 17 ? -17.578 -3.686 18.594 1 42.31 17 GLU B O 1
ATOM 1761 N N . GLU B 1 18 ? -17.969 -5.461 17.641 1 47.84 18 GLU B N 1
ATOM 1762 C CA . GLU B 1 18 ? -16.672 -5.844 17.094 1 47.84 18 GLU B CA 1
ATOM 1763 C C . GLU B 1 18 ? -16.109 -4.742 16.203 1 47.84 18 GLU B C 1
ATOM 1765 O O . GLU B 1 18 ? -16.797 -4.238 15.312 1 47.84 18 GLU B O 1
ATOM 1770 N N . GLU B 1 19 ? -15.383 -3.877 16.812 1 55.62 19 GLU B N 1
ATOM 1771 C CA . GLU B 1 19 ? -14.719 -2.773 16.125 1 55.62 19 GLU B CA 1
ATOM 1772 C C . GLU B 1 19 ? -13.906 -3.271 14.938 1 55.62 19 GLU B C 1
ATOM 1774 O O . GLU B 1 19 ? -13.062 -4.152 15.078 1 55.62 19 GLU B O 1
ATOM 1779 N N . ASP B 1 20 ? -14.57 -3.396 13.695 1 68.94 20 ASP B N 1
ATOM 1780 C CA . ASP B 1 20 ? -13.945 -3.742 12.422 1 68.94 20 ASP B CA 1
ATOM 1781 C C . ASP B 1 20 ? -13.367 -2.504 11.734 1 68.94 20 ASP B C 1
ATOM 1783 O O . ASP B 1 20 ? -13.977 -1.43 11.773 1 68.94 20 ASP B O 1
ATOM 1787 N N . SER B 1 21 ? -12.008 -2.424 11.711 1 79.25 21 SER B N 1
ATOM 1788 C CA . SER B 1 21 ? -11.492 -1.278 10.969 1 79.25 21 SER B CA 1
ATOM 1789 C C . SER B 1 21 ? -11.695 -1.454 9.469 1 79.25 21 SER B C 1
ATOM 1791 O O . SER B 1 21 ? -11.297 -2.471 8.898 1 79.25 21 SER B O 1
ATOM 1793 N N . ILE B 1 22 ? -12.531 -0.557 8.859 1 90.81 22 ILE B N 1
ATOM 1794 C CA . ILE B 1 22 ? -12.812 -0.475 7.43 1 90.81 22 ILE B CA 1
ATOM 1795 C C . ILE B 1 22 ? -12.086 0.728 6.832 1 90.81 22 ILE B C 1
ATOM 1797 O O . ILE B 1 22 ? -12.18 1.842 7.352 1 90.81 22 ILE B O 1
ATOM 1801 N N . GLU B 1 23 ? -11.359 0.454 5.809 1 92.5 23 GLU B N 1
ATOM 1802 C CA . GLU B 1 23 ? -10.672 1.528 5.102 1 92.5 23 GLU B CA 1
ATOM 1803 C C . GLU B 1 23 ? -11.367 1.864 3.785 1 92.5 23 GLU B C 1
ATOM 1805 O O . GLU B 1 23 ? -11.672 0.97 2.994 1 92.5 23 GLU B O 1
ATOM 1810 N N . ILE B 1 24 ? -11.57 3.137 3.623 1 94.25 24 ILE B N 1
ATOM 1811 C CA . ILE B 1 24 ? -12.172 3.627 2.389 1 94.25 24 ILE B CA 1
ATOM 1812 C C . ILE B 1 24 ? -11.219 4.602 1.698 1 94.25 24 ILE B C 1
ATOM 1814 O O . ILE B 1 24 ? -10.68 5.504 2.338 1 94.25 24 ILE B O 1
ATOM 1818 N N . GLN B 1 25 ? -11.055 4.34 0.448 1 93.12 25 GLN B N 1
ATOM 1819 C CA . GLN B 1 25 ? -10.109 5.152 -0.306 1 93.12 25 GLN B CA 1
ATOM 1820 C C . GLN B 1 25 ? -10.68 5.551 -1.662 1 93.12 25 GLN B C 1
ATOM 1822 O O . GLN B 1 25 ? -11.32 4.738 -2.334 1 93.12 25 GLN B O 1
ATOM 1827 N N . ARG B 1 26 ? -10.391 6.785 -2.051 1 93.69 26 ARG B N 1
ATOM 1828 C CA . ARG B 1 26 ? -10.766 7.281 -3.371 1 93.69 26 ARG B CA 1
ATOM 1829 C C . ARG B 1 26 ? -9.609 8.031 -4.023 1 93.69 26 ARG B C 1
ATOM 1831 O O . ARG B 1 26 ? -8.883 8.766 -3.354 1 93.69 26 ARG B O 1
ATOM 1838 N N . SER B 1 27 ? -9.484 7.809 -5.301 1 91.25 27 SER B N 1
ATOM 1839 C CA . SER B 1 27 ? -8.445 8.477 -6.082 1 91.25 27 SER B CA 1
ATOM 1840 C C . SER B 1 27 ? -9.008 9.648 -6.875 1 91.25 27 SER B C 1
ATOM 1842 O O . SER B 1 27 ? -10.156 9.594 -7.332 1 91.25 27 SER B O 1
ATOM 1844 N N . PHE B 1 28 ? -8.109 10.695 -7.086 1 94.31 28 PHE B N 1
ATOM 1845 C CA . PHE B 1 28 ? -8.562 11.93 -7.727 1 94.31 28 PHE B CA 1
ATOM 1846 C C . PHE B 1 28 ? -7.48 12.5 -8.633 1 94.31 28 PHE B C 1
ATOM 1848 O O . PHE B 1 28 ? -6.297 12.195 -8.461 1 94.31 28 PHE B O 1
ATOM 1855 N N . LEU B 1 29 ? -7.961 13.227 -9.602 1 93.44 29 LEU B N 1
ATOM 1856 C CA . LEU B 1 29 ? -7.113 14.281 -10.156 1 93.44 29 LEU B CA 1
ATOM 1857 C C . LEU B 1 29 ? -7.094 15.5 -9.242 1 93.44 29 LEU B C 1
ATOM 1859 O O . LEU B 1 29 ? -8.133 15.898 -8.711 1 93.44 29 LEU B O 1
ATOM 1863 N N . ILE B 1 30 ? -5.922 16.031 -9.078 1 96.25 30 ILE B N 1
ATOM 1864 C CA . ILE B 1 30 ? -5.828 17.094 -8.094 1 96.25 30 ILE B CA 1
ATOM 1865 C C . ILE B 1 30 ? -5.199 18.344 -8.727 1 96.25 30 ILE B C 1
ATOM 1867 O O . ILE B 1 30 ? -4.457 18.234 -9.703 1 96.25 30 ILE B O 1
ATOM 1871 N N . PRO B 1 31 ? -5.57 19.547 -8.156 1 95.75 31 PRO B N 1
ATOM 1872 C CA . PRO B 1 31 ? -4.879 20.75 -8.625 1 95.75 31 PRO B CA 1
ATOM 1873 C C . PRO B 1 31 ? -3.416 20.797 -8.188 1 95.75 31 PRO B C 1
ATOM 1875 O O . PRO B 1 31 ? -3.043 20.172 -7.191 1 95.75 31 PRO B O 1
ATOM 1878 N N . ALA B 1 32 ? -2.629 21.609 -8.922 1 94.5 32 ALA B N 1
ATOM 1879 C CA . ALA B 1 32 ? -1.188 21.688 -8.688 1 94.5 32 ALA B CA 1
ATOM 1880 C C . ALA B 1 32 ? -0.889 22.297 -7.324 1 94.5 32 ALA B C 1
ATOM 1882 O O . ALA B 1 32 ? 0.13 21.984 -6.707 1 94.5 32 ALA B O 1
ATOM 1883 N N . ASP B 1 33 ? -1.794 23.062 -6.828 1 95.12 33 ASP B N 1
ATOM 1884 C CA . ASP B 1 33 ? -1.532 23.75 -5.566 1 95.12 33 ASP B CA 1
ATOM 1885 C C . ASP B 1 33 ? -2.27 23.078 -4.41 1 95.12 33 ASP B C 1
ATOM 1887 O O . ASP B 1 33 ? -2.572 23.719 -3.404 1 95.12 33 ASP B O 1
ATOM 1891 N N . CYS B 1 34 ? -2.617 21.828 -4.551 1 95.12 34 CYS B N 1
ATOM 1892 C CA . CYS B 1 34 ? -3.385 21.125 -3.535 1 95.12 34 CYS B CA 1
ATOM 1893 C C . CYS B 1 34 ? -2.656 21.125 -2.197 1 95.12 34 CYS B C 1
ATOM 1895 O O . CYS B 1 34 ? -3.287 21.203 -1.142 1 95.12 34 CYS B O 1
ATOM 1897 N N . ASP B 1 35 ? -1.364 21.031 -2.217 1 94.31 35 ASP B N 1
ATOM 1898 C CA . ASP B 1 35 ? -0.575 21.031 -0.989 1 94.31 35 ASP B CA 1
ATOM 1899 C C . ASP B 1 35 ? -0.778 22.312 -0.194 1 94.31 35 ASP B C 1
ATOM 1901 O O . ASP B 1 35 ? -0.933 22.281 1.028 1 94.31 35 ASP B O 1
ATOM 1905 N N . VAL B 1 36 ? -0.833 23.406 -0.812 1 94 36 VAL B N 1
ATOM 1906 C CA . VAL B 1 36 ? -1.047 24.703 -0.182 1 94 36 VAL B CA 1
ATOM 1907 C C . VAL B 1 36 ? -2.459 24.766 0.396 1 94 36 VAL B C 1
ATOM 1909 O O . VAL B 1 36 ? -2.66 25.281 1.498 1 94 36 VAL B O 1
ATOM 1912 N N . ARG B 1 37 ? -3.395 24.203 -0.291 1 94.69 37 ARG B N 1
ATOM 1913 C CA . ARG B 1 37 ? -4.797 24.25 0.107 1 94.69 37 ARG B CA 1
ATOM 1914 C C . ARG B 1 37 ? -5.039 23.406 1.355 1 94.69 37 ARG B C 1
ATOM 1916 O O . ARG B 1 37 ? -6.074 23.547 2.016 1 94.69 37 ARG B O 1
ATOM 1923 N N . LEU B 1 38 ? -4.09 22.531 1.691 1 95.06 38 LEU B N 1
ATOM 1924 C CA . LEU B 1 38 ? -4.246 21.625 2.83 1 95.06 38 LEU B CA 1
ATOM 1925 C C . LEU B 1 38 ? -3.865 22.328 4.129 1 95.06 38 LEU B C 1
ATOM 1927 O O . LEU B 1 38 ? -4.211 21.859 5.215 1 95.06 38 LEU B O 1
ATOM 1931 N N . LYS B 1 39 ? -3.209 23.422 4.121 1 90.62 39 LYS B N 1
ATOM 1932 C CA . LYS B 1 39 ? -2.623 24.094 5.289 1 90.62 39 LYS B CA 1
ATOM 1933 C C . LYS B 1 39 ? -3.695 24.453 6.312 1 90.62 39 LYS B C 1
ATOM 1935 O O . LYS B 1 39 ? -3.533 24.188 7.508 1 90.62 39 LYS B O 1
ATOM 1940 N N . PRO B 1 40 ? -4.859 24.906 5.902 1 90.75 40 PRO B N 1
ATOM 1941 C CA . PRO B 1 40 ? -5.887 25.297 6.867 1 90.75 40 PRO B CA 1
ATOM 1942 C C . PRO B 1 40 ? -6.473 24.109 7.625 1 90.75 40 PRO B C 1
ATOM 1944 O O . PRO B 1 40 ? -7.145 24.281 8.641 1 90.75 40 PRO B O 1
ATOM 1947 N N . TYR B 1 41 ? -6.164 22.938 7.234 1 90.5 41 TYR B N 1
ATOM 1948 C CA . TYR B 1 41 ? -6.781 21.766 7.828 1 90.5 41 TYR B CA 1
ATOM 1949 C C . TYR B 1 41 ? -5.895 21.172 8.914 1 90.5 41 TYR B C 1
ATOM 1951 O O . TYR B 1 41 ? -6.172 20.078 9.43 1 90.5 41 TYR B O 1
ATOM 1959 N N . GLY B 1 42 ? -4.816 21.875 9.25 1 89.12 42 GLY B N 1
ATOM 1960 C CA . GLY B 1 42 ? -3.9 21.312 10.242 1 89.12 42 GLY B CA 1
ATOM 1961 C C . GLY B 1 42 ? -3.166 20.078 9.742 1 89.12 42 GLY B C 1
ATOM 1962 O O . GLY B 1 42 ? -2.867 19.172 10.523 1 89.12 42 GLY B O 1
ATOM 1963 N N . ALA B 1 43 ? -2.973 20.016 8.469 1 90.56 43 ALA B N 1
ATOM 1964 C CA . ALA B 1 43 ? -2.318 18.859 7.844 1 90.56 43 ALA B CA 1
ATOM 1965 C C . ALA B 1 43 ? -0.865 18.75 8.297 1 90.56 43 ALA B C 1
ATOM 1967 O O . ALA B 1 43 ? -0.152 19.75 8.375 1 90.56 43 ALA B O 1
ATOM 1968 N N . ARG B 1 44 ? -0.479 17.547 8.609 1 86.75 44 ARG B N 1
ATOM 1969 C CA . ARG B 1 44 ? 0.912 17.234 8.922 1 86.75 44 ARG B CA 1
ATOM 1970 C C . ARG B 1 44 ? 1.548 16.391 7.824 1 86.75 44 ARG B C 1
ATOM 1972 O O . ARG B 1 44 ? 0.96 15.414 7.367 1 86.75 44 ARG B O 1
ATOM 1979 N N . ILE B 1 45 ? 2.729 16.781 7.426 1 87.31 45 ILE B N 1
ATOM 1980 C CA . ILE B 1 45 ? 3.42 16.031 6.383 1 87.31 45 ILE B CA 1
ATOM 1981 C C . ILE B 1 45 ? 4.012 14.75 6.973 1 87.31 45 ILE B C 1
ATOM 1983 O O . ILE B 1 45 ? 4.707 14.797 7.988 1 87.31 45 ILE B O 1
ATOM 1987 N N . LEU B 1 46 ? 3.658 13.711 6.344 1 83.94 46 LEU B N 1
ATOM 1988 C CA . LEU B 1 46 ? 4.141 12.406 6.777 1 83.94 46 LEU B CA 1
ATOM 1989 C C . LEU B 1 46 ? 5.234 11.891 5.852 1 83.94 46 LEU B C 1
ATOM 1991 O O . LEU B 1 46 ? 6.133 11.164 6.285 1 83.94 46 LEU B O 1
ATOM 1995 N N . VAL B 1 47 ? 5.117 12.172 4.633 1 87.62 47 VAL B N 1
ATOM 1996 C CA . VAL B 1 47 ? 6.043 11.75 3.588 1 87.62 47 VAL B CA 1
ATOM 1997 C C . VAL B 1 47 ? 6.266 12.891 2.602 1 87.62 47 VAL B C 1
ATOM 1999 O O . VAL B 1 47 ? 5.32 13.586 2.223 1 87.62 47 VAL B O 1
ATOM 2002 N N . ASP B 1 48 ? 7.414 13.195 2.273 1 89.69 48 ASP B N 1
ATOM 2003 C CA . ASP B 1 48 ? 7.832 14.117 1.222 1 89.69 48 ASP B CA 1
ATOM 2004 C C . ASP B 1 48 ? 9.016 13.555 0.438 1 89.69 48 ASP B C 1
ATOM 2006 O O . ASP B 1 48 ? 10.164 13.672 0.869 1 89.69 48 ASP B O 1
ATOM 2010 N N . GLU B 1 49 ? 8.664 12.969 -0.7 1 89.56 49 GLU B N 1
ATOM 2011 C CA . GLU B 1 49 ? 9.703 12.25 -1.429 1 89.56 49 GLU B CA 1
ATOM 2012 C C . GLU B 1 49 ? 9.688 12.609 -2.912 1 89.56 49 GLU B C 1
ATOM 2014 O O . GLU B 1 49 ? 8.641 12.945 -3.463 1 89.56 49 GLU B O 1
ATOM 2019 N N . GLN B 1 50 ? 10.867 12.602 -3.467 1 89.69 50 GLN B N 1
ATOM 2020 C CA . GLN B 1 50 ? 11.047 12.688 -4.91 1 89.69 50 GLN B CA 1
ATOM 2021 C C . GLN B 1 50 ? 11.914 11.547 -5.43 1 89.69 50 GLN B C 1
ATOM 2023 O O . GLN B 1 50 ? 12.898 11.172 -4.793 1 89.69 50 GLN B O 1
ATOM 2028 N N . TYR B 1 51 ? 11.477 11.008 -6.508 1 89.88 51 TYR B N 1
ATOM 2029 C CA . TYR B 1 51 ? 12.234 9.906 -7.105 1 89.88 51 TYR B CA 1
ATOM 2030 C C . TYR B 1 51 ? 12.086 9.906 -8.617 1 89.88 51 TYR B C 1
ATOM 2032 O O . TYR B 1 51 ? 11.211 10.586 -9.164 1 89.88 51 TYR B O 1
ATOM 2040 N N . VAL B 1 52 ? 13.023 9.219 -9.242 1 92.31 52 VAL B N 1
ATOM 2041 C CA . VAL B 1 52 ? 12.961 8.992 -10.68 1 92.31 52 VAL B CA 1
ATOM 2042 C C . VAL B 1 52 ? 12.68 7.52 -10.961 1 92.31 52 VAL B C 1
ATOM 2044 O O . VAL B 1 52 ? 13.406 6.645 -10.484 1 92.31 52 VAL B O 1
ATOM 2047 N N . ASP B 1 53 ? 11.594 7.328 -11.719 1 93.19 53 ASP B N 1
ATOM 2048 C CA . ASP B 1 53 ? 11.219 5.984 -12.148 1 93.19 53 ASP B CA 1
ATOM 2049 C C . ASP B 1 53 ? 11.703 5.699 -13.562 1 93.19 53 ASP B C 1
ATOM 2051 O O . ASP B 1 53 ? 11.453 6.484 -14.484 1 93.19 53 ASP B O 1
ATOM 2055 N N . GLY B 1 54 ? 12.438 4.605 -13.711 1 95.88 54 GLY B N 1
ATOM 2056 C CA . GLY B 1 54 ? 12.664 4.047 -15.031 1 95.88 54 GLY B CA 1
ATOM 2057 C C . GLY B 1 54 ? 11.797 2.84 -15.328 1 95.88 54 GLY B C 1
ATOM 2058 O O . GLY B 1 54 ? 11.961 1.785 -14.711 1 95.88 54 GLY B O 1
ATOM 2059 N N . TYR B 1 55 ? 10.883 2.971 -16.266 1 96.25 55 TYR B N 1
ATOM 2060 C CA . TYR B 1 55 ? 9.984 1.879 -16.609 1 96.25 55 TYR B CA 1
ATOM 2061 C C . TYR B 1 55 ? 10.562 1.014 -17.719 1 96.25 55 TYR B C 1
ATOM 2063 O O . TYR B 1 55 ? 11.07 1.532 -18.719 1 96.25 55 TYR B O 1
ATOM 2071 N N . TYR B 1 56 ? 10.461 -0.287 -17.469 1 97.5 56 TYR B N 1
ATOM 2072 C CA . TYR B 1 56 ? 11.008 -1.255 -18.422 1 97.5 56 TYR B CA 1
ATOM 2073 C C . TYR B 1 56 ? 9.891 -1.926 -19.219 1 97.5 56 TYR B C 1
ATOM 2075 O O . TYR B 1 56 ? 8.844 -2.26 -18.656 1 97.5 56 TYR B O 1
ATOM 2083 N N . ASP B 1 57 ? 10.117 -2.016 -20.453 1 97.5 57 ASP B N 1
ATOM 2084 C CA . ASP B 1 57 ? 9.297 -2.818 -21.359 1 97.5 57 ASP B CA 1
ATOM 2085 C C . ASP B 1 57 ? 10.086 -3.238 -22.594 1 97.5 57 ASP B C 1
ATOM 2087 O O . ASP B 1 57 ? 11.25 -2.861 -22.75 1 97.5 57 ASP B O 1
ATOM 2091 N N . ARG B 1 58 ? 9.469 -4.105 -23.375 1 96.44 58 ARG B N 1
ATOM 2092 C CA . ARG B 1 58 ? 10.039 -4.457 -24.672 1 96.44 58 ARG B CA 1
ATOM 2093 C C . ARG B 1 58 ? 9.547 -3.512 -25.766 1 96.44 58 ARG B C 1
ATOM 2095 O O . ARG B 1 58 ? 8.68 -2.67 -25.516 1 96.44 58 ARG B O 1
ATOM 2102 N N . GLN B 1 59 ? 10.109 -3.678 -26.984 1 95.25 59 GLN B N 1
ATOM 2103 C CA . GLN B 1 59 ? 9.734 -2.826 -28.109 1 95.25 59 GLN B CA 1
ATOM 2104 C C . GLN B 1 59 ? 8.273 -3.025 -28.484 1 95.25 59 GLN B C 1
ATOM 2106 O O . GLN B 1 59 ? 7.621 -2.1 -28.969 1 95.25 59 GLN B O 1
ATOM 2111 N N . ASP B 1 60 ? 7.766 -4.145 -28.234 1 95.94 60 ASP B N 1
ATOM 2112 C CA . ASP B 1 60 ? 6.375 -4.426 -28.578 1 95.94 60 ASP B CA 1
ATOM 2113 C C . ASP B 1 60 ? 5.43 -4.02 -27.453 1 95.94 60 ASP B C 1
ATOM 2115 O O . ASP B 1 60 ? 4.223 -4.246 -27.531 1 95.94 60 ASP B O 1
ATOM 2119 N N . TYR B 1 61 ? 5.879 -3.451 -26.375 1 96.31 61 TYR B N 1
ATOM 2120 C CA . TYR B 1 61 ? 5.125 -2.932 -25.234 1 96.31 61 TYR B CA 1
ATOM 2121 C C . TYR B 1 61 ? 4.234 -4.012 -24.641 1 96.31 61 TYR B C 1
ATOM 2123 O O . TYR B 1 61 ? 3.09 -3.746 -24.266 1 96.31 61 TYR B O 1
ATOM 2131 N N . ILE B 1 62 ? 4.805 -5.188 -24.516 1 95.5 62 ILE B N 1
ATOM 2132 C CA . ILE B 1 62 ? 4.023 -6.352 -24.125 1 95.5 62 ILE B CA 1
ATOM 2133 C C . ILE B 1 62 ? 3.531 -6.188 -22.688 1 95.5 62 ILE B C 1
ATOM 2135 O O . ILE B 1 62 ? 2.41 -6.586 -22.359 1 95.5 62 ILE B O 1
ATOM 2139 N N . LEU B 1 63 ? 4.336 -5.652 -21.766 1 95.81 63 LEU B N 1
ATOM 2140 C CA . LEU B 1 63 ? 3.902 -5.469 -20.375 1 95.81 63 LEU B CA 1
ATOM 2141 C C . LEU B 1 63 ? 2.799 -4.422 -20.297 1 95.81 63 LEU B C 1
ATOM 2143 O O . LEU B 1 63 ? 1.721 -4.691 -19.766 1 95.81 63 LEU B O 1
ATOM 2147 N N . SER B 1 64 ? 2.992 -3.268 -20.875 1 93.19 64 SER B N 1
ATOM 2148 C CA . SER B 1 64 ? 2.057 -2.15 -20.828 1 93.19 64 SER B CA 1
ATOM 2149 C C . SER B 1 64 ? 0.709 -2.527 -21.438 1 93.19 64 SER B C 1
ATOM 2151 O O . SER B 1 64 ? -0.341 -2.15 -20.906 1 93.19 64 SER B O 1
ATOM 2153 N N . LEU B 1 65 ? 0.742 -3.314 -22.469 1 92.88 65 LEU B N 1
ATOM 2154 C CA . LEU B 1 65 ? -0.471 -3.715 -23.172 1 92.88 65 LEU B CA 1
ATOM 2155 C C . LEU B 1 65 ? -1.264 -4.73 -22.359 1 92.88 65 LEU B C 1
ATOM 2157 O O . LEU B 1 65 ? -2.441 -4.969 -22.641 1 92.88 65 LEU B O 1
ATOM 2161 N N . ASN B 1 66 ? -0.618 -5.262 -21.344 1 90.62 66 ASN B N 1
ATOM 2162 C CA . ASN B 1 66 ? -1.287 -6.297 -20.562 1 90.62 66 ASN B CA 1
ATOM 2163 C C . ASN B 1 66 ? -1.448 -5.879 -19.109 1 90.62 66 ASN B C 1
ATOM 2165 O O . ASN B 1 66 ? -1.532 -6.73 -18.219 1 90.62 66 ASN B O 1
ATOM 2169 N N . GLY B 1 67 ? -1.409 -4.66 -18.844 1 88.94 67 GLY B N 1
ATOM 2170 C CA . GLY B 1 67 ? -1.709 -4.137 -17.516 1 88.94 67 GLY B CA 1
ATOM 2171 C C . GLY B 1 67 ? -0.591 -4.363 -16.516 1 88.94 67 GLY B C 1
ATOM 2172 O O . GLY B 1 67 ? -0.84 -4.473 -15.312 1 88.94 67 GLY B O 1
ATOM 2173 N N . VAL B 1 68 ? 0.633 -4.527 -17.047 1 93.62 68 VAL B N 1
ATOM 2174 C CA . VAL B 1 68 ? 1.787 -4.734 -16.188 1 93.62 68 VAL B CA 1
ATOM 2175 C C . VAL B 1 68 ? 2.727 -3.533 -16.281 1 93.62 68 VAL B C 1
ATOM 2177 O O . VAL B 1 68 ? 3.014 -3.045 -17.375 1 93.62 68 VAL B O 1
ATOM 2180 N N . SER B 1 69 ? 3.076 -2.994 -15.164 1 95.38 69 SER B N 1
ATOM 2181 C CA . SER B 1 69 ? 4.113 -1.971 -15.086 1 95.38 69 SER B CA 1
ATOM 2182 C C . SER B 1 69 ? 5.32 -2.465 -14.297 1 95.38 69 SER B C 1
ATOM 2184 O O . SER B 1 69 ? 5.176 -2.971 -13.188 1 95.38 69 SER B O 1
ATOM 2186 N N . LEU B 1 70 ? 6.512 -2.416 -14.906 1 97.06 70 LEU B N 1
ATOM 2187 C CA . LEU B 1 70 ? 7.777 -2.787 -14.281 1 97.06 70 LEU B CA 1
ATOM 2188 C C . LEU B 1 70 ? 8.719 -1.591 -14.203 1 97.06 70 LEU B C 1
ATOM 2190 O O . LEU B 1 70 ? 9.078 -1.012 -15.234 1 97.06 70 LEU B O 1
ATOM 2194 N N . ARG B 1 71 ? 9.07 -1.246 -12.938 1 95.62 71 ARG B N 1
ATOM 2195 C CA . ARG B 1 71 ? 9.914 -0.062 -12.836 1 95.62 71 ARG B CA 1
ATOM 2196 C C . ARG B 1 71 ? 11.078 -0.305 -11.875 1 95.62 71 ARG B C 1
ATOM 2198 O O . ARG B 1 71 ? 11.008 -1.185 -11.016 1 95.62 71 ARG B O 1
ATOM 2205 N N . PHE B 1 72 ? 12.141 0.448 -12.188 1 93.12 72 PHE B N 1
ATOM 2206 C CA . PHE B 1 72 ? 13.281 0.582 -11.289 1 93.12 72 PHE B CA 1
ATOM 2207 C C . PHE B 1 72 ? 13.305 1.961 -10.641 1 93.12 72 PHE B C 1
ATOM 2209 O O . PHE B 1 72 ? 13.375 2.979 -11.336 1 93.12 72 PHE B O 1
ATOM 2216 N N . ARG B 1 73 ? 13.133 2.01 -9.227 1 86.62 73 ARG B N 1
ATOM 2217 C CA . ARG B 1 73 ? 13.047 3.254 -8.469 1 86.62 73 ARG B CA 1
ATOM 2218 C C . ARG B 1 73 ? 14.07 3.281 -7.336 1 86.62 73 ARG B C 1
ATOM 2220 O O . ARG B 1 73 ? 13.953 2.525 -6.367 1 86.62 73 ARG B O 1
ATOM 2227 N N . SER B 1 74 ? 15.086 4.215 -7.457 1 79.31 74 SER B N 1
ATOM 2228 C CA . SER B 1 74 ? 16.047 4.422 -6.383 1 79.31 74 SER B CA 1
ATOM 2229 C C . SER B 1 74 ? 16.672 3.104 -5.941 1 79.31 74 SER B C 1
ATOM 2231 O O . SER B 1 74 ? 16.734 2.809 -4.746 1 79.31 74 SER B O 1
ATOM 2233 N N . GLY B 1 75 ? 16.984 2.279 -6.922 1 79.69 75 GLY B N 1
ATOM 2234 C CA . GLY B 1 75 ? 17.703 1.047 -6.625 1 79.69 75 GLY B CA 1
ATOM 2235 C C . GLY B 1 75 ? 16.781 -0.13 -6.371 1 79.69 75 GLY B C 1
ATOM 2236 O O . GLY B 1 75 ? 17.234 -1.23 -6.062 1 79.69 75 GLY B O 1
ATOM 2237 N N . GLU B 1 76 ? 15.508 0.07 -6.457 1 83.38 76 GLU B N 1
ATOM 2238 C CA . GLU B 1 76 ? 14.547 -0.988 -6.16 1 83.38 76 GLU B CA 1
ATOM 2239 C C . GLU B 1 76 ? 13.625 -1.251 -7.355 1 83.38 76 GLU B C 1
ATOM 2241 O O . GLU B 1 76 ? 13.211 -0.316 -8.039 1 83.38 76 GLU B O 1
ATOM 2246 N N . TRP B 1 77 ? 13.352 -2.594 -7.484 1 90.38 77 TRP B N 1
ATOM 2247 C CA . TRP B 1 77 ? 12.406 -3.006 -8.516 1 90.38 77 TRP B CA 1
ATOM 2248 C C . TRP B 1 77 ? 10.984 -3.039 -7.969 1 90.38 77 TRP B C 1
ATOM 2250 O O . TRP B 1 77 ? 10.773 -3.361 -6.797 1 90.38 77 TRP B O 1
ATOM 2260 N N . GLU B 1 78 ? 10.062 -2.711 -8.844 1 92 78 GLU B N 1
ATOM 2261 C CA . GLU B 1 78 ? 8.648 -2.875 -8.531 1 92 78 GLU B CA 1
ATOM 2262 C C . GLU B 1 78 ? 7.852 -3.287 -9.773 1 92 78 GLU B C 1
ATOM 2264 O O . GLU B 1 78 ? 8 -2.689 -10.836 1 92 78 GLU B O 1
ATOM 2269 N N . LEU B 1 79 ? 7.043 -4.324 -9.609 1 94.75 79 LEU B N 1
ATOM 2270 C CA . LEU B 1 79 ? 6.109 -4.754 -10.648 1 94.75 79 LEU B CA 1
ATOM 2271 C C . LEU B 1 79 ? 4.668 -4.633 -10.164 1 94.75 79 LEU B C 1
ATOM 2273 O O . LEU B 1 79 ? 4.316 -5.172 -9.109 1 94.75 79 LEU B O 1
ATOM 2277 N N . LYS B 1 80 ? 3.891 -3.863 -10.844 1 91.5 80 LYS B N 1
ATOM 2278 C CA . LYS B 1 80 ? 2.461 -3.744 -10.57 1 91.5 80 LYS B CA 1
ATOM 2279 C C . LYS B 1 80 ? 1.635 -4.402 -11.672 1 91.5 80 LYS B C 1
ATOM 2281 O O . LYS B 1 80 ? 1.898 -4.199 -12.859 1 91.5 80 LYS B O 1
ATOM 2286 N N . HIS B 1 81 ? 0.726 -5.203 -11.266 1 90.12 81 HIS B N 1
ATOM 2287 C CA . HIS B 1 81 ? -0.145 -5.867 -12.227 1 90.12 81 HIS B CA 1
ATOM 2288 C C . HIS B 1 81 ? -1.614 -5.656 -11.875 1 90.12 81 HIS B C 1
ATOM 2290 O O . HIS B 1 81 ? -2.012 -5.82 -10.719 1 90.12 81 HIS B O 1
ATOM 2296 N N . VAL B 1 82 ? -2.361 -5.18 -12.812 1 77.38 82 VAL B N 1
ATOM 2297 C CA . VAL B 1 82 ? -3.795 -4.973 -12.641 1 77.38 82 VAL B CA 1
ATOM 2298 C C . VAL B 1 82 ? -4.562 -6.125 -13.289 1 77.38 82 VAL B C 1
ATOM 2300 O O . VAL B 1 82 ? -4.285 -6.504 -14.422 1 77.38 82 VAL B O 1
ATOM 2303 N N . GLU B 1 83 ? -5.246 -6.852 -12.344 1 67.12 83 GLU B N 1
ATOM 2304 C CA . GLU B 1 83 ? -6.086 -7.926 -12.875 1 67.12 83 GLU B CA 1
ATOM 2305 C C . GLU B 1 83 ? -7.465 -7.406 -13.258 1 67.12 83 GLU B C 1
ATOM 2307 O O . GLU B 1 83 ? -8.039 -6.574 -12.555 1 67.12 83 GLU B O 1
ATOM 2312 N N . GLY B 1 84 ? -8.055 -7.949 -14.43 1 58.62 84 GLY B N 1
ATOM 2313 C CA . GLY B 1 84 ? -9.406 -7.691 -14.898 1 58.62 84 GLY B CA 1
ATOM 2314 C C . GLY B 1 84 ? -9.453 -6.996 -16.25 1 58.62 84 GLY B C 1
ATOM 2315 O O . GLY B 1 84 ? -8.508 -6.301 -16.625 1 58.62 84 GLY B O 1
ATOM 2316 N N . LYS B 1 85 ? -9.844 -7.613 -17.234 1 50.88 85 LYS B N 1
ATOM 2317 C CA . LYS B 1 85 ? -9.992 -7.109 -18.594 1 50.88 85 LYS B CA 1
ATOM 2318 C C . LYS B 1 85 ? -10.602 -5.711 -18.609 1 50.88 85 LYS B C 1
ATOM 2320 O O . LYS B 1 85 ? -10.25 -4.879 -19.438 1 50.88 85 LYS B O 1
ATOM 2325 N N . GLU B 1 86 ? -11.742 -5.52 -17.953 1 46.22 86 GLU B N 1
ATOM 2326 C CA . GLU B 1 86 ? -12.484 -4.27 -18.078 1 46.22 86 GLU B CA 1
ATOM 2327 C C . GLU B 1 86 ? -12.195 -3.324 -16.922 1 46.22 86 GLU B C 1
ATOM 2329 O O . GLU B 1 86 ? -11.977 -3.766 -15.797 1 46.22 86 GLU B O 1
ATOM 2334 N N . ALA B 1 87 ? -11.867 -2.07 -17.234 1 44.44 87 ALA B N 1
ATOM 2335 C CA . ALA B 1 87 ? -11.523 -0.927 -16.391 1 44.44 87 ALA B CA 1
ATOM 2336 C C . ALA B 1 87 ? -12.312 -0.957 -15.078 1 44.44 87 ALA B C 1
ATOM 2338 O O . ALA B 1 87 ? -11.945 -0.292 -14.109 1 44.44 87 ALA B O 1
ATOM 2339 N N . LYS B 1 88 ? -13.414 -1.519 -14.922 1 47.56 88 LYS B N 1
ATOM 2340 C CA . LYS B 1 88 ? -14.406 -1.162 -13.922 1 47.56 88 LYS B CA 1
ATOM 2341 C C . LYS B 1 88 ? -14 -1.664 -12.539 1 47.56 88 LYS B C 1
ATOM 2343 O O . LYS B 1 88 ? -14.312 -1.032 -11.523 1 47.56 88 LYS B O 1
ATOM 2348 N N . ALA B 1 89 ? -13.508 -2.883 -12.547 1 50.41 89 ALA B N 1
ATOM 2349 C CA . ALA B 1 89 ? -13.234 -3.377 -11.195 1 50.41 89 ALA B CA 1
ATOM 2350 C C . ALA B 1 89 ? -11.828 -3.959 -11.102 1 50.41 89 ALA B C 1
ATOM 2352 O O . ALA B 1 89 ? -11.656 -5.18 -11.094 1 50.41 89 ALA B O 1
ATOM 2353 N N . SER B 1 90 ? -10.812 -3.135 -11.312 1 57.03 90 SER B N 1
ATOM 2354 C CA . SER B 1 90 ? -9.461 -3.678 -11.414 1 57.03 90 SER B CA 1
ATOM 2355 C C . SER B 1 90 ? -8.781 -3.725 -10.047 1 57.03 90 SER B C 1
ATOM 2357 O O . SER B 1 90 ? -9.039 -2.875 -9.195 1 57.03 90 SER B O 1
ATOM 2359 N N . THR B 1 91 ? -8.422 -4.953 -9.609 1 66.31 91 THR B N 1
ATOM 2360 C CA . THR B 1 91 ? -7.559 -5.109 -8.438 1 66.31 91 THR B CA 1
ATOM 2361 C C . THR B 1 91 ? -6.09 -5.156 -8.844 1 66.31 91 THR B C 1
ATOM 2363 O O . THR B 1 91 ? -5.746 -5.727 -9.883 1 66.31 91 THR B O 1
ATOM 2366 N N . SER B 1 92 ? -5.293 -4.258 -8.156 1 79.19 92 SER B N 1
ATOM 2367 C CA . SER B 1 92 ? -3.871 -4.234 -8.477 1 79.19 92 SER B CA 1
ATOM 2368 C C . SER B 1 92 ? -3.055 -4.98 -7.43 1 79.19 92 SER B C 1
ATOM 2370 O O . SER B 1 92 ? -3.48 -5.109 -6.277 1 79.19 92 SER B O 1
ATOM 2372 N N . SER B 1 93 ? -2.021 -5.633 -7.914 1 85.75 93 SER B N 1
ATOM 2373 C CA . SER B 1 93 ? -1.027 -6.266 -7.051 1 85.75 93 SER B CA 1
ATOM 2374 C C . SER B 1 93 ? 0.373 -5.738 -7.344 1 85.75 93 SER B C 1
ATOM 2376 O O . SER B 1 93 ? 0.655 -5.301 -8.461 1 85.75 93 SER B O 1
ATOM 2378 N N . VAL B 1 94 ? 1.255 -5.824 -6.27 1 86.69 94 VAL B N 1
ATOM 2379 C CA . VAL B 1 94 ? 2.6 -5.27 -6.398 1 86.69 94 VAL B CA 1
ATOM 2380 C C . VAL B 1 94 ? 3.629 -6.301 -5.941 1 86.69 94 VAL B C 1
ATOM 2382 O O . VAL B 1 94 ? 3.436 -6.973 -4.922 1 86.69 94 VAL B O 1
ATOM 2385 N N . LEU B 1 95 ? 4.648 -6.453 -6.773 1 88.44 95 LEU B N 1
ATOM 2386 C CA . LEU B 1 95 ? 5.82 -7.258 -6.438 1 88.44 95 LEU B CA 1
ATOM 2387 C C . LEU B 1 95 ? 7.078 -6.395 -6.395 1 88.44 95 LEU B C 1
ATOM 2389 O O . LEU B 1 95 ? 7.254 -5.504 -7.23 1 88.44 95 LEU B O 1
ATOM 2393 N N . THR B 1 96 ? 7.934 -6.621 -5.406 1 84.19 96 THR B N 1
ATOM 2394 C CA . THR B 1 96 ? 9.141 -5.809 -5.32 1 84.19 96 THR B CA 1
ATOM 2395 C C . THR B 1 96 ? 10.383 -6.684 -5.328 1 84.19 96 THR B C 1
ATOM 2397 O O . THR B 1 96 ? 11.469 -6.23 -5.719 1 84.19 96 THR B O 1
ATOM 2400 N N . HIS B 1 97 ? 10.258 -7.91 -4.938 1 82.44 97 HIS B N 1
ATOM 2401 C CA . HIS B 1 97 ? 11.422 -8.781 -4.887 1 82.44 97 HIS B CA 1
ATOM 2402 C C . HIS B 1 97 ? 11.781 -9.312 -6.273 1 82.44 97 HIS B C 1
ATOM 2404 O O . HIS B 1 97 ? 10.938 -9.898 -6.957 1 82.44 97 HIS B O 1
ATOM 2410 N N . PRO B 1 98 ? 13.062 -9.219 -6.602 1 86 98 PRO B N 1
ATOM 2411 C CA . PRO B 1 98 ? 13.469 -9.594 -7.957 1 86 98 PRO B CA 1
ATOM 2412 C C . PRO B 1 98 ? 13.117 -11.039 -8.297 1 86 98 PRO B C 1
ATOM 2414 O O . PRO B 1 98 ? 12.648 -11.32 -9.406 1 86 98 PRO B O 1
ATOM 2417 N N . GLU B 1 99 ? 13.266 -11.906 -7.379 1 84 99 GLU B N 1
ATOM 2418 C CA . GLU B 1 99 ? 12.984 -13.312 -7.656 1 84 99 GLU B CA 1
ATOM 2419 C C . GLU B 1 99 ? 11.508 -13.523 -7.969 1 84 99 GLU B C 1
ATOM 2421 O O . GLU B 1 99 ? 11.164 -14.305 -8.859 1 84 99 GLU B O 1
ATOM 2426 N N . HIS B 1 100 ? 10.68 -12.812 -7.242 1 85.56 100 HIS B N 1
ATOM 2427 C CA . HIS B 1 100 ? 9.242 -12.953 -7.469 1 85.56 100 HIS B CA 1
ATOM 2428 C C . HIS B 1 100 ? 8.82 -12.273 -8.766 1 85.56 100 HIS B C 1
ATOM 2430 O O . HIS B 1 100 ? 7.906 -12.742 -9.453 1 85.56 100 HIS B O 1
ATOM 2436 N N . ILE B 1 101 ? 9.477 -11.242 -9.016 1 91.44 101 ILE B N 1
ATOM 2437 C CA . ILE B 1 101 ? 9.211 -10.547 -10.266 1 91.44 101 ILE B CA 1
ATOM 2438 C C . ILE B 1 101 ? 9.555 -11.461 -11.445 1 91.44 101 ILE B C 1
ATOM 2440 O O . ILE B 1 101 ? 8.758 -11.617 -12.375 1 91.44 101 ILE B O 1
ATOM 2444 N N . VAL B 1 102 ? 10.641 -12.125 -11.391 1 90.62 102 VAL B N 1
ATOM 2445 C CA . VAL B 1 102 ? 11.062 -13.031 -12.453 1 90.62 102 VAL B CA 1
ATOM 2446 C C . VAL B 1 102 ? 10.078 -14.188 -12.578 1 90.62 102 VAL B C 1
ATOM 2448 O O . VAL B 1 102 ? 9.695 -14.57 -13.688 1 90.62 102 VAL B O 1
ATOM 2451 N N . GLU B 1 103 ? 9.734 -14.719 -11.438 1 88.06 103 GLU B N 1
ATOM 2452 C CA . GLU B 1 103 ? 8.773 -15.82 -11.445 1 88.06 103 GLU B CA 1
ATOM 2453 C C . GLU B 1 103 ? 7.461 -15.398 -12.109 1 88.06 103 GLU B C 1
ATOM 2455 O O . GLU B 1 103 ? 6.898 -16.141 -12.914 1 88.06 103 GLU B O 1
ATOM 2460 N N . PHE B 1 104 ? 7.012 -14.25 -11.836 1 90.25 104 PHE B N 1
ATOM 2461 C CA . PHE B 1 104 ? 5.797 -13.703 -12.438 1 90.25 104 PHE B CA 1
ATOM 2462 C C . PHE B 1 104 ? 5.957 -13.562 -13.945 1 90.25 104 PHE B C 1
ATOM 2464 O O . PHE B 1 104 ? 5.105 -14.016 -14.711 1 90.25 104 PHE B O 1
ATOM 2471 N N . LEU B 1 105 ? 7 -12.953 -14.32 1 93.5 105 LEU B N 1
ATOM 2472 C CA . LEU B 1 105 ? 7.234 -12.703 -15.734 1 93.5 105 LEU B CA 1
ATOM 2473 C C . LEU B 1 105 ? 7.367 -14.016 -16.5 1 93.5 105 LEU B C 1
ATOM 2475 O O . LEU B 1 105 ? 6.848 -14.148 -17.609 1 93.5 105 LEU B O 1
ATOM 2479 N N . ASN B 1 106 ? 7.984 -14.969 -15.906 1 92.06 106 ASN B N 1
ATOM 2480 C CA . ASN B 1 106 ? 8.141 -16.266 -16.547 1 92.06 106 ASN B CA 1
ATOM 2481 C C . ASN B 1 106 ? 6.809 -17 -16.656 1 92.06 106 ASN B C 1
ATOM 2483 O O . ASN B 1 106 ? 6.527 -17.625 -17.688 1 92.06 106 ASN B O 1
ATOM 2487 N N . SER B 1 107 ? 6.055 -16.922 -15.602 1 88.62 107 SER B N 1
ATOM 2488 C CA . SER B 1 107 ? 4.773 -17.609 -15.594 1 88.62 107 SER B CA 1
ATOM 2489 C C . SER B 1 107 ? 3.867 -17.109 -16.719 1 88.62 107 SER B C 1
ATOM 2491 O O . SER B 1 107 ? 2.959 -17.828 -17.156 1 88.62 107 SER B O 1
ATOM 2493 N N . ARG B 1 108 ? 4.121 -15.969 -17.266 1 90.25 108 ARG B N 1
ATOM 2494 C CA . ARG B 1 108 ? 3.32 -15.375 -18.328 1 90.25 108 ARG B CA 1
ATOM 2495 C C . ARG B 1 108 ? 4.098 -15.336 -19.641 1 90.25 108 ARG B C 1
ATOM 2497 O O . ARG B 1 108 ? 3.652 -14.719 -20.609 1 90.25 108 ARG B O 1
ATOM 2504 N N . SER B 1 109 ? 5.258 -15.836 -19.625 1 92 109 SER B N 1
ATOM 2505 C CA . SER B 1 109 ? 6.109 -15.984 -20.812 1 92 109 SER B CA 1
ATOM 2506 C C . SER B 1 109 ? 6.598 -14.633 -21.312 1 92 109 SER B C 1
ATOM 2508 O O . SER B 1 109 ? 6.789 -14.445 -22.516 1 92 109 SER B O 1
ATOM 2510 N N . TYR B 1 110 ? 6.637 -13.648 -20.453 1 93.62 110 TYR B N 1
ATOM 2511 C CA . TYR B 1 110 ? 7.223 -12.367 -20.828 1 93.62 110 TYR B CA 1
ATOM 2512 C C . TYR B 1 110 ? 8.75 -12.438 -20.797 1 93.62 110 TYR B C 1
ATOM 2514 O O . TYR B 1 110 ? 9.422 -11.695 -21.516 1 93.62 110 TYR B O 1
ATOM 2522 N N . LEU B 1 111 ? 9.297 -13.203 -19.938 1 90.81 111 LEU B N 1
ATOM 2523 C CA . LEU B 1 111 ? 10.719 -13.438 -19.75 1 90.81 111 LEU B CA 1
ATOM 2524 C C . LEU B 1 111 ? 11.047 -14.93 -19.828 1 90.81 111 LEU B C 1
ATOM 2526 O O . LEU B 1 111 ? 10.234 -15.766 -19.438 1 90.81 111 LEU B O 1
ATOM 2530 N N . HIS B 1 112 ? 12.141 -15.109 -20.547 1 85.5 112 HIS B N 1
ATOM 2531 C CA . HIS B 1 112 ? 12.617 -16.484 -20.641 1 85.5 112 HIS B CA 1
ATOM 2532 C C . HIS B 1 112 ? 13.977 -16.641 -19.969 1 85.5 112 HIS B C 1
ATOM 2534 O O . HIS B 1 112 ? 14.891 -15.852 -20.219 1 85.5 112 HIS B O 1
ATOM 2540 N N . GLY B 1 113 ? 13.969 -17.266 -18.797 1 73.44 113 GLY B N 1
ATOM 2541 C CA . GLY B 1 113 ? 15.242 -17.516 -18.141 1 73.44 113 GLY B CA 1
ATOM 2542 C C . GLY B 1 113 ? 15.211 -17.25 -16.656 1 73.44 113 GLY B C 1
ATOM 2543 O O . GLY B 1 113 ? 14.195 -16.797 -16.125 1 73.44 113 GLY B O 1
ATOM 2544 N N . HIS B 1 114 ? 16.266 -17.766 -15.977 1 71 114 HIS B N 1
ATOM 2545 C CA . HIS B 1 114 ? 16.438 -17.609 -14.539 1 71 114 HIS B CA 1
ATOM 2546 C C . HIS B 1 114 ? 17.5 -16.578 -14.219 1 71 114 HIS B C 1
ATOM 2548 O O . HIS B 1 114 ? 18.297 -16.203 -15.078 1 71 114 HIS B O 1
ATOM 2554 N N . LEU B 1 115 ? 17.328 -15.953 -13.039 1 69.62 115 LEU B N 1
ATOM 2555 C CA . LEU B 1 115 ? 18.328 -15 -12.57 1 69.62 115 LEU B CA 1
ATOM 2556 C C . LEU B 1 115 ? 19.688 -15.68 -12.406 1 69.62 115 LEU B C 1
ATOM 2558 O O . LEU B 1 115 ? 19.859 -16.547 -11.555 1 69.62 115 LEU B O 1
ATOM 2562 N N . ASN B 1 116 ? 20.188 -16.406 -13.297 1 62.09 116 ASN B N 1
ATOM 2563 C CA . ASN B 1 116 ? 21.438 -17.141 -13.203 1 62.09 116 ASN B CA 1
ATOM 2564 C C . ASN B 1 116 ? 22.547 -16.297 -12.586 1 62.09 116 ASN B C 1
ATOM 2566 O O . ASN B 1 116 ? 23.609 -16.109 -13.188 1 62.09 116 ASN B O 1
ATOM 2570 N N . GLY B 1 117 ? 22.281 -15.789 -11.484 1 64.62 117 GLY B N 1
ATOM 2571 C CA . GLY B 1 117 ? 23.328 -15.008 -10.859 1 64.62 117 GLY B CA 1
ATOM 2572 C C . GLY B 1 117 ? 23.359 -13.555 -11.305 1 64.62 117 GLY B C 1
ATOM 2573 O O . GLY B 1 117 ? 23.906 -12.695 -10.617 1 64.62 117 GLY B O 1
ATOM 2574 N N . ALA B 1 118 ? 22.797 -13.398 -12.453 1 67.38 118 ALA B N 1
ATOM 2575 C CA . ALA B 1 118 ? 22.734 -12.016 -12.93 1 67.38 118 ALA B CA 1
ATOM 2576 C C . ALA B 1 118 ? 21.594 -11.258 -12.266 1 67.38 118 ALA B C 1
ATOM 2578 O O . ALA B 1 118 ? 20.625 -11.859 -11.789 1 67.38 118 ALA B O 1
ATOM 2579 N N . GLY B 1 119 ? 21.766 -10.031 -12.078 1 84.88 119 GLY B N 1
ATOM 2580 C CA . GLY B 1 119 ? 20.703 -9.172 -11.562 1 84.88 119 GLY B CA 1
ATOM 2581 C C . GLY B 1 119 ? 19.516 -9.07 -12.492 1 84.88 119 GLY B C 1
ATOM 2582 O O . GLY B 1 119 ? 19.609 -9.438 -13.664 1 84.88 119 GLY B O 1
ATOM 2583 N N . LEU B 1 120 ? 18.375 -8.859 -12.016 1 90.25 120 LEU B N 1
ATOM 2584 C CA . LEU B 1 120 ? 17.141 -8.719 -12.781 1 90.25 120 LEU B CA 1
ATOM 2585 C C . LEU B 1 120 ? 17.344 -7.785 -13.969 1 90.25 120 LEU B C 1
ATOM 2587 O O . LEU B 1 120 ? 16.844 -8.055 -15.062 1 90.25 120 LEU B O 1
ATOM 2591 N N . LYS B 1 121 ? 18.094 -6.785 -13.789 1 92.06 121 LYS B N 1
ATOM 2592 C CA . LYS B 1 121 ? 18.359 -5.836 -14.867 1 92.06 121 LYS B CA 1
ATOM 2593 C C . LYS B 1 121 ? 18.984 -6.535 -16.078 1 92.06 121 LYS B C 1
ATOM 2595 O O . LYS B 1 121 ? 18.531 -6.371 -17.203 1 92.06 121 LYS B O 1
ATOM 2600 N N . GLU B 1 122 ? 19.953 -7.234 -15.828 1 91.06 122 GLU B N 1
ATOM 2601 C CA . GLU B 1 122 ? 20.656 -7.941 -16.891 1 91.06 122 GLU B CA 1
ATOM 2602 C C . GLU B 1 122 ? 19.75 -8.953 -17.578 1 91.06 122 GLU B C 1
ATOM 2604 O O . GLU B 1 122 ? 19.75 -9.07 -18.812 1 91.06 122 GLU B O 1
ATOM 2609 N N . ALA B 1 123 ? 19.062 -9.664 -16.766 1 91.06 123 ALA B N 1
ATOM 2610 C CA . ALA B 1 123 ? 18.141 -10.648 -17.312 1 91.06 123 ALA B CA 1
ATOM 2611 C C . ALA B 1 123 ? 17.125 -9.984 -18.25 1 91.06 123 ALA B C 1
ATOM 2613 O O . ALA B 1 123 ? 16.828 -10.523 -19.312 1 91.06 123 ALA B O 1
ATOM 2614 N N . LEU B 1 124 ? 16.656 -8.867 -17.875 1 94.25 124 LEU B N 1
ATOM 2615 C CA . LEU B 1 124 ? 15.688 -8.117 -18.672 1 94.25 124 LEU B CA 1
ATOM 2616 C C . LEU B 1 124 ? 16.312 -7.617 -19.953 1 94.25 124 LEU B C 1
ATOM 2618 O O . LEU B 1 124 ? 15.75 -7.777 -21.047 1 94.25 124 LEU B O 1
ATOM 2622 N N . GLU B 1 125 ? 17.438 -7.074 -19.891 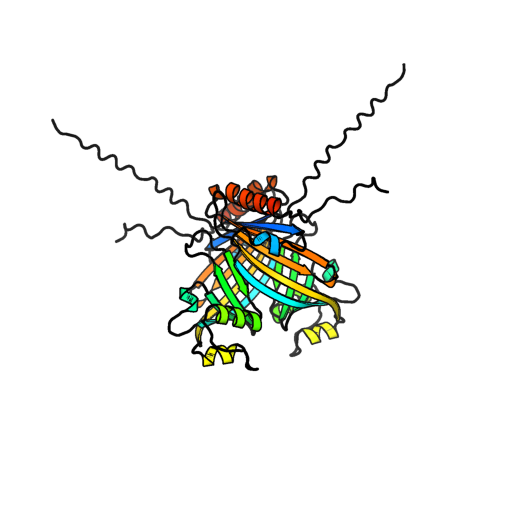1 92.75 125 GLU B N 1
ATOM 2623 C CA . GLU B 1 125 ? 18.109 -6.504 -21.062 1 92.75 125 GLU B CA 1
ATOM 2624 C C . GLU B 1 125 ? 18.469 -7.586 -22.078 1 92.75 125 GLU B C 1
ATOM 2626 O O . GLU B 1 125 ? 18.375 -7.363 -23.281 1 92.75 125 GLU B O 1
ATOM 2631 N N . ASN B 1 126 ? 18.828 -8.695 -21.594 1 91.19 126 ASN B N 1
ATOM 2632 C CA . ASN B 1 126 ? 19.156 -9.82 -22.453 1 91.19 126 ASN B CA 1
ATOM 2633 C C . ASN B 1 126 ? 17.938 -10.273 -23.266 1 91.19 126 ASN B C 1
ATOM 2635 O O . ASN B 1 126 ? 18.094 -10.867 -24.344 1 91.19 126 ASN B O 1
ATOM 2639 N N . GLU B 1 127 ? 16.828 -9.961 -22.781 1 93 127 GLU B N 1
ATOM 2640 C CA . GLU B 1 127 ? 15.625 -10.383 -23.484 1 93 127 GLU B CA 1
ATOM 2641 C C . GLU B 1 127 ? 14.945 -9.195 -24.156 1 93 127 GLU B C 1
ATOM 2643 O O . GLU B 1 127 ? 13.758 -9.258 -24.484 1 93 127 GLU B O 1
ATOM 2648 N N . GLY B 1 128 ? 15.672 -8.141 -24.25 1 94.25 128 GLY B N 1
ATOM 2649 C CA . GLY B 1 128 ? 15.219 -7.039 -25.078 1 94.25 128 GLY B CA 1
ATOM 2650 C C . GLY B 1 128 ? 14.469 -5.977 -24.297 1 94.25 128 GLY B C 1
ATOM 2651 O O . GLY B 1 128 ? 13.938 -5.027 -24.875 1 94.25 128 GLY B O 1
ATOM 2652 N N . PHE B 1 129 ? 14.359 -6.148 -23 1 96.62 129 PHE B N 1
ATOM 2653 C CA . PHE B 1 129 ? 13.734 -5.098 -22.203 1 96.62 129 PHE B CA 1
ATOM 2654 C C . PHE B 1 129 ? 14.672 -3.902 -22.062 1 96.62 129 PHE B C 1
ATOM 2656 O O . PHE B 1 129 ? 15.883 -4.066 -21.938 1 96.62 129 PHE B O 1
ATOM 2663 N N . GLN B 1 130 ? 14.078 -2.773 -22.078 1 96.88 130 GLN B N 1
ATOM 2664 C CA . GLN B 1 130 ? 14.805 -1.524 -21.891 1 96.88 130 GLN B CA 1
ATOM 2665 C C . GLN B 1 130 ? 13.93 -0.466 -21.219 1 96.88 130 GLN B C 1
ATOM 2667 O O . GLN B 1 130 ? 12.703 -0.584 -21.219 1 96.88 130 GLN B O 1
ATOM 2672 N N . VAL B 1 131 ? 14.602 0.508 -20.688 1 96.81 131 VAL B N 1
ATOM 2673 C CA . VAL B 1 131 ? 13.844 1.651 -20.188 1 96.81 131 VAL B CA 1
ATOM 2674 C C . VAL B 1 131 ? 13.164 2.369 -21.344 1 96.81 131 VAL B C 1
ATOM 2676 O O . VAL B 1 131 ? 13.82 2.775 -22.312 1 96.81 131 VAL B O 1
ATOM 2679 N N . PHE B 1 132 ? 11.914 2.459 -21.281 1 94.88 132 PHE B N 1
ATOM 2680 C CA . PHE B 1 132 ? 11.211 3.131 -22.375 1 94.88 132 PHE B CA 1
ATOM 2681 C C . PHE B 1 132 ? 10.617 4.449 -21.891 1 94.88 132 PHE B C 1
ATOM 2683 O O . PHE B 1 132 ? 10.273 5.309 -22.703 1 94.88 132 PHE B O 1
ATOM 2690 N N . VAL B 1 133 ? 10.461 4.664 -20.656 1 93.5 133 VAL B N 1
ATOM 2691 C CA . VAL B 1 133 ? 9.992 5.91 -20.078 1 93.5 133 VAL B CA 1
ATOM 2692 C C . VAL B 1 133 ? 10.742 6.188 -18.781 1 93.5 133 VAL B C 1
ATOM 2694 O O . VAL B 1 133 ? 10.93 5.289 -17.953 1 93.5 133 VAL B O 1
ATOM 2697 N N . ARG B 1 134 ? 11.273 7.363 -18.609 1 94.38 134 ARG B N 1
ATOM 2698 C CA . ARG B 1 134 ? 11.781 7.887 -17.344 1 94.38 134 ARG B CA 1
ATOM 2699 C C . ARG B 1 134 ? 10.875 8.984 -16.797 1 94.38 134 ARG B C 1
ATOM 2701 O O . ARG B 1 134 ? 10.5 9.906 -17.531 1 94.38 134 ARG B O 1
ATOM 2708 N N . SER B 1 135 ? 10.5 8.797 -15.586 1 94.69 135 SER B N 1
ATOM 2709 C CA . SER B 1 135 ? 9.555 9.75 -15.008 1 94.69 135 SER B CA 1
ATOM 2710 C C . SER B 1 135 ? 10.039 10.258 -13.656 1 94.69 135 SER B C 1
ATOM 2712 O O . SER B 1 135 ? 10.367 9.469 -12.766 1 94.69 135 SER B O 1
ATOM 2714 N N . THR B 1 136 ? 10.125 11.562 -13.562 1 94.62 136 THR B N 1
ATOM 2715 C CA . THR B 1 136 ? 10.375 12.188 -12.266 1 94.62 136 THR B CA 1
ATOM 2716 C C . THR B 1 136 ? 9.07 12.328 -11.477 1 94.62 136 THR B C 1
ATOM 2718 O O . THR B 1 136 ? 8.109 12.922 -11.961 1 94.62 136 THR B O 1
ATOM 2721 N N . CYS B 1 137 ? 9.078 11.742 -10.273 1 93.62 137 CYS B N 1
ATOM 2722 C CA . CYS B 1 137 ? 7.863 11.727 -9.469 1 93.62 137 CYS B CA 1
ATOM 2723 C C . CYS B 1 137 ? 8.102 12.359 -8.102 1 93.62 137 CYS B C 1
ATOM 2725 O O . CYS B 1 137 ? 9.156 12.156 -7.496 1 93.62 137 CYS B O 1
ATOM 2727 N N . SER B 1 138 ? 7.133 13.203 -7.75 1 94.44 138 SER B N 1
ATOM 2728 C CA . SER B 1 138 ? 7.086 13.68 -6.371 1 94.44 138 SER B CA 1
ATOM 2729 C C . SER B 1 138 ? 5.855 13.148 -5.645 1 94.44 138 SER B C 1
ATOM 2731 O O . SER B 1 138 ? 4.77 13.07 -6.227 1 94.44 138 SER B O 1
ATOM 2733 N N . ARG B 1 139 ? 6.078 12.672 -4.43 1 92.38 139 ARG B N 1
ATOM 2734 C CA . ARG B 1 139 ? 5 12.141 -3.604 1 92.38 139 ARG B CA 1
ATOM 2735 C C . ARG B 1 139 ? 5.008 12.773 -2.219 1 92.38 139 ARG B C 1
ATOM 2737 O O . ARG B 1 139 ? 6.039 12.797 -1.542 1 92.38 139 ARG B O 1
ATOM 2744 N N . LYS B 1 140 ? 3.877 13.297 -1.837 1 93.81 140 LYS B N 1
ATOM 2745 C CA . LYS B 1 140 ? 3.662 13.797 -0.482 1 93.81 140 LYS B CA 1
ATOM 2746 C C . LYS B 1 140 ? 2.447 13.133 0.163 1 93.81 140 LYS B C 1
ATOM 2748 O O . LYS B 1 140 ? 1.425 12.93 -0.493 1 93.81 140 LYS B O 1
ATOM 2753 N N . VAL B 1 141 ? 2.639 12.781 1.401 1 93.38 141 VAL B N 1
ATOM 2754 C CA . VAL B 1 141 ? 1.529 12.242 2.18 1 93.38 141 VAL B CA 1
ATOM 2755 C C . VAL B 1 141 ? 1.267 13.125 3.393 1 93.38 141 VAL B C 1
ATOM 2757 O O . VAL B 1 141 ? 2.197 13.5 4.109 1 93.38 141 VAL B O 1
ATOM 2760 N N . TYR B 1 142 ? -0.03 13.422 3.58 1 93.06 142 TYR B N 1
ATOM 2761 C CA . TYR B 1 142 ? -0.444 14.258 4.703 1 93.06 142 TYR B CA 1
ATOM 2762 C C . TYR B 1 142 ? -1.434 13.516 5.594 1 93.06 142 TYR B C 1
ATOM 2764 O O . TYR B 1 142 ? -2.307 12.797 5.102 1 93.06 142 TYR B O 1
ATOM 2772 N N . GLY B 1 143 ? -1.261 13.695 6.859 1 91.81 143 GLY B N 1
ATOM 2773 C CA . GLY B 1 143 ? -2.295 13.328 7.812 1 91.81 143 GLY B CA 1
ATOM 2774 C C . GLY B 1 143 ? -3.152 14.5 8.242 1 91.81 143 GLY B C 1
ATOM 2775 O O . GLY B 1 143 ? -2.631 15.578 8.562 1 91.81 143 GLY B O 1
ATOM 2776 N N . LEU B 1 144 ? -4.473 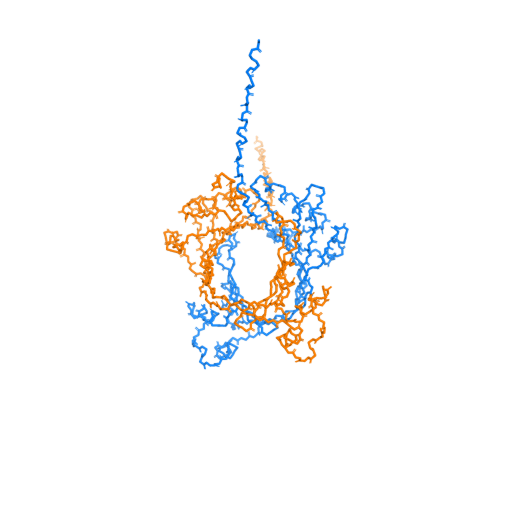14.297 8.203 1 92.38 144 LEU B N 1
ATOM 2777 C CA . LEU B 1 144 ? -5.422 15.305 8.672 1 92.38 144 LEU B CA 1
ATOM 2778 C C . LEU B 1 144 ? -6.121 14.844 9.945 1 92.38 144 LEU B C 1
ATOM 2780 O O . LEU B 1 144 ? -6.68 13.742 9.992 1 92.38 144 LEU B O 1
ATOM 2784 N N . PRO B 1 145 ? -6.078 15.656 10.93 1 89.88 145 PRO B N 1
ATOM 2785 C CA . PRO B 1 145 ? -6.746 15.273 12.18 1 89.88 145 PRO B CA 1
ATOM 2786 C C . PRO B 1 145 ? -8.266 15.336 12.078 1 89.88 145 PRO B C 1
ATOM 2788 O O . PRO B 1 145 ? -8.805 15.875 11.102 1 89.88 145 PRO B O 1
ATOM 2791 N N . GLU B 1 146 ? -8.844 14.633 13.109 1 88.62 146 GLU B N 1
ATOM 2792 C CA . GLU B 1 146 ? -10.297 14.719 13.211 1 88.62 146 GLU B CA 1
ATOM 2793 C C . GLU B 1 146 ? -10.742 16.156 13.453 1 88.62 146 GLU B C 1
ATOM 2795 O O . GLU B 1 146 ? -10.086 16.906 14.18 1 88.62 146 GLU B O 1
ATOM 2800 N N . ASN B 1 147 ? -11.773 16.578 12.781 1 85.38 147 ASN B N 1
ATOM 2801 C CA . ASN B 1 147 ? -12.438 17.859 12.992 1 85.38 147 ASN B CA 1
ATOM 2802 C C . ASN B 1 147 ? -13.945 17.688 13.133 1 85.38 147 ASN B C 1
ATOM 2804 O O . ASN B 1 147 ? -14.469 16.578 12.992 1 85.38 147 ASN B O 1
ATOM 2808 N N . GLU B 1 148 ? -14.602 18.734 13.523 1 84.25 148 GLU B N 1
ATOM 2809 C CA . GLU B 1 148 ? -16.047 18.641 13.742 1 84.25 148 GLU B CA 1
ATOM 2810 C C . GLU B 1 148 ? -16.766 18.078 12.523 1 84.25 148 GLU B C 1
ATOM 2812 O O . GLU B 1 148 ? -16.734 18.672 11.445 1 84.25 148 GLU B O 1
ATOM 2817 N N . GLY B 1 149 ? -17.25 16.844 12.703 1 89.75 149 GLY B N 1
ATOM 2818 C CA . GLY B 1 149 ? -18.062 16.203 11.688 1 89.75 149 GLY B CA 1
ATOM 2819 C C . GLY B 1 149 ? -17.25 15.445 10.656 1 89.75 149 GLY B C 1
ATOM 2820 O O . GLY B 1 149 ? -17.766 15.086 9.594 1 89.75 149 GLY B O 1
ATOM 2821 N N . SER B 1 150 ? -16.016 15.383 10.859 1 92.38 150 SER B N 1
ATOM 2822 C CA . SER B 1 150 ? -15.188 14.617 9.938 1 92.38 150 SER B CA 1
ATOM 2823 C C . SER B 1 150 ? -14.266 13.664 10.688 1 92.38 150 SER B C 1
ATOM 2825 O O . SER B 1 150 ? -13.922 13.906 11.844 1 92.38 150 SER B O 1
ATOM 2827 N N . LEU B 1 151 ? -13.953 12.633 10.055 1 92.88 151 LEU B N 1
ATOM 2828 C CA . LEU B 1 151 ? -12.984 11.672 10.578 1 92.88 151 LEU B CA 1
ATOM 2829 C C . LEU B 1 151 ? -11.57 12.047 10.156 1 92.88 151 LEU B C 1
ATOM 2831 O O . LEU B 1 151 ? -11.383 12.844 9.234 1 92.88 151 LEU B O 1
ATOM 2835 N N . PRO B 1 152 ? -10.539 11.539 10.945 1 92 152 PRO B N 1
ATOM 2836 C CA . PRO B 1 152 ? -9.172 11.711 10.445 1 92 152 PRO B CA 1
ATOM 2837 C C . PRO B 1 152 ? -8.969 11.133 9.047 1 92 152 PRO B C 1
ATOM 2839 O O . PRO B 1 152 ? -9.594 10.125 8.703 1 92 152 PRO B O 1
ATOM 2842 N N . ALA B 1 153 ? -8.102 11.82 8.305 1 94.12 153 ALA B N 1
ATOM 2843 C CA . ALA B 1 153 ? -7.895 11.398 6.926 1 94.12 153 ALA B CA 1
ATOM 2844 C C . ALA B 1 153 ? -6.418 11.461 6.547 1 94.12 153 ALA B C 1
ATOM 2846 O O . ALA B 1 153 ? -5.625 12.133 7.215 1 94.12 153 ALA B O 1
ATOM 2847 N N . LYS B 1 154 ? -6.125 10.625 5.586 1 94.44 154 LYS B N 1
ATOM 2848 C CA . LYS B 1 154 ? -4.828 10.664 4.914 1 94.44 154 LYS B CA 1
ATOM 2849 C C . LYS B 1 154 ? -4.977 11.094 3.457 1 94.44 154 LYS B C 1
ATOM 2851 O O . LYS B 1 154 ? -5.859 10.602 2.75 1 94.44 154 LYS B O 1
ATOM 2856 N N . ILE B 1 155 ? -4.117 11.992 3.066 1 95.69 155 ILE B N 1
ATOM 2857 C CA . ILE B 1 155 ? -4.141 12.43 1.676 1 95.69 155 ILE B CA 1
ATOM 2858 C C . ILE B 1 155 ? -2.766 12.227 1.046 1 95.69 155 ILE B C 1
ATOM 2860 O O . ILE B 1 155 ? -1.753 12.664 1.595 1 95.69 155 ILE B O 1
ATOM 2864 N N . THR B 1 156 ? -2.752 11.562 -0.032 1 95.12 156 THR B N 1
ATOM 2865 C CA . THR B 1 156 ? -1.543 11.375 -0.825 1 95.12 156 THR B CA 1
ATOM 2866 C C . THR B 1 156 ? -1.582 12.227 -2.088 1 95.12 156 THR B C 1
ATOM 2868 O O . THR B 1 156 ? -2.58 12.227 -2.812 1 95.12 156 THR B O 1
ATOM 2871 N N . LEU B 1 157 ? -0.549 13.008 -2.285 1 96.75 157 LEU B N 1
ATOM 2872 C CA . LEU B 1 157 ? -0.379 13.812 -3.492 1 96.75 157 LEU B CA 1
ATOM 2873 C C . LEU B 1 157 ? 0.785 13.297 -4.328 1 96.75 157 LEU B C 1
ATOM 2875 O O . LEU B 1 157 ? 1.87 13.047 -3.803 1 96.75 157 LEU B O 1
ATOM 2879 N N . GLU B 1 158 ? 0.521 13.125 -5.602 1 94.69 158 GLU B N 1
ATOM 2880 C CA . GLU B 1 158 ? 1.553 12.648 -6.52 1 94.69 158 GLU B CA 1
ATOM 2881 C C . GLU B 1 158 ? 1.622 13.523 -7.773 1 94.69 158 GLU B C 1
ATOM 2883 O O . GLU B 1 158 ? 0.59 13.914 -8.32 1 94.69 158 GLU B O 1
ATOM 2888 N N . HIS B 1 159 ? 2.82 13.828 -8.141 1 96.81 159 HIS B N 1
ATOM 2889 C CA . HIS B 1 159 ? 3.072 14.578 -9.359 1 96.81 159 HIS B CA 1
ATOM 2890 C C . HIS B 1 159 ? 4.07 13.859 -10.258 1 96.81 159 HIS B C 1
ATOM 2892 O O . HIS B 1 159 ? 5.152 13.477 -9.812 1 96.81 159 HIS B O 1
ATOM 2898 N N . VAL B 1 160 ? 3.65 13.57 -11.453 1 94.44 160 VAL B N 1
ATOM 2899 C CA . VAL B 1 160 ? 4.531 13.047 -12.492 1 94.44 160 VAL B CA 1
ATOM 2900 C C . VAL B 1 160 ? 4.953 14.188 -13.422 1 94.44 160 VAL B C 1
ATOM 2902 O O . VAL B 1 160 ? 4.148 14.672 -14.219 1 94.44 160 VAL B O 1
ATOM 2905 N N . ALA B 1 161 ? 6.172 14.5 -13.422 1 94 161 ALA B N 1
ATOM 2906 C CA . ALA B 1 161 ? 6.684 15.719 -14.055 1 94 161 ALA B CA 1
ATOM 2907 C C . ALA B 1 161 ? 6.527 15.656 -15.57 1 94 161 ALA B C 1
ATOM 2909 O O . ALA B 1 161 ? 6.031 16.609 -16.188 1 94 161 ALA B O 1
ATOM 2910 N N . GLU B 1 162 ? 6.883 14.547 -16.188 1 90.44 162 GLU B N 1
ATOM 2911 C CA . GLU B 1 162 ? 6.922 14.43 -17.641 1 90.44 162 GLU B CA 1
ATOM 2912 C C . GLU B 1 162 ? 5.527 14.578 -18.25 1 90.44 162 GLU B C 1
ATOM 2914 O O . GLU B 1 162 ? 5.379 15.031 -19.375 1 90.44 162 GLU B O 1
ATOM 2919 N N . LEU B 1 163 ? 4.555 14.25 -17.547 1 89.38 163 LEU B N 1
ATOM 2920 C CA . LEU B 1 163 ? 3.184 14.359 -18.031 1 89.38 163 LEU B CA 1
ATOM 2921 C C . LEU B 1 163 ? 2.463 15.523 -17.359 1 89.38 163 LEU B C 1
ATOM 2923 O O . LEU B 1 163 ? 1.31 15.812 -17.688 1 89.38 163 LEU B O 1
ATOM 2927 N N . ASP B 1 164 ? 3.207 16.203 -16.469 1 93.12 164 ASP B N 1
ATOM 2928 C CA . ASP B 1 164 ? 2.59 17.219 -15.625 1 93.12 164 ASP B CA 1
ATOM 2929 C C . ASP B 1 164 ? 1.257 16.734 -15.062 1 93.12 164 ASP B C 1
ATOM 2931 O O . ASP B 1 164 ? 0.247 17.438 -15.148 1 93.12 164 ASP B O 1
ATOM 2935 N N . LEU B 1 165 ? 1.232 15.531 -14.734 1 93.44 165 LEU B N 1
ATOM 2936 C CA . LEU B 1 165 ? 0.034 14.891 -14.195 1 93.44 165 LEU B CA 1
ATOM 2937 C C . LEU B 1 165 ? 0.041 14.914 -12.672 1 93.44 165 LEU B C 1
ATOM 2939 O O . LEU B 1 165 ? 1.02 14.508 -12.047 1 93.44 165 LEU B O 1
ATOM 2943 N N . HIS B 1 166 ? -1.061 15.461 -12.102 1 95.94 166 HIS B N 1
ATOM 2944 C CA . HIS B 1 166 ? -1.249 15.516 -10.656 1 95.94 166 HIS B CA 1
ATOM 2945 C C . HIS B 1 166 ? -2.396 14.617 -10.211 1 95.94 166 HIS B C 1
ATOM 2947 O O . HIS B 1 166 ? -3.547 14.836 -10.602 1 95.94 166 HIS B O 1
ATOM 2953 N N . THR B 1 167 ? -2.07 13.594 -9.461 1 94.31 167 THR B N 1
ATOM 2954 C CA . THR B 1 167 ? -3.076 12.68 -8.922 1 94.31 167 THR B CA 1
ATOM 2955 C C . THR B 1 167 ? -2.979 12.602 -7.402 1 94.31 167 THR B C 1
ATOM 2957 O O . THR B 1 167 ? -1.969 13 -6.82 1 94.31 167 THR B O 1
ATOM 2960 N N . GLY B 1 168 ? -4.055 12.172 -6.793 1 94.44 168 GLY B N 1
ATOM 2961 C CA . GLY B 1 168 ? -4.086 12.023 -5.348 1 94.44 168 GLY B CA 1
ATOM 2962 C C . GLY B 1 168 ? -5.098 11 -4.871 1 94.44 168 GLY B C 1
ATOM 2963 O O . GLY B 1 168 ? -5.879 10.477 -5.668 1 94.44 168 GLY B O 1
ATOM 2964 N N . GLU B 1 169 ? -4.969 10.742 -3.609 1 94.12 169 GLU B N 1
ATOM 2965 C CA . GLU B 1 169 ? -5.879 9.82 -2.934 1 94.12 169 GLU B CA 1
ATOM 2966 C C . GLU B 1 169 ? -6.258 10.336 -1.548 1 94.12 169 GLU B C 1
ATOM 2968 O O . GLU B 1 169 ? -5.426 10.914 -0.845 1 94.12 169 GLU B O 1
ATOM 2973 N N . ILE B 1 170 ? -7.5 10.117 -1.24 1 95.44 170 ILE B N 1
ATOM 2974 C CA . ILE B 1 170 ? -7.965 10.336 0.127 1 95.44 170 ILE B CA 1
ATOM 2975 C C . ILE B 1 170 ? -8.344 9 0.76 1 95.44 170 ILE B C 1
ATOM 2977 O O . ILE B 1 170 ? -9.086 8.211 0.17 1 95.44 170 ILE B O 1
ATOM 2981 N N . GLU B 1 171 ? -7.844 8.797 1.911 1 94.38 171 GLU B N 1
ATOM 2982 C CA . GLU B 1 171 ? -8.109 7.57 2.656 1 94.38 171 GLU B CA 1
ATOM 2983 C C . GLU B 1 171 ? -8.648 7.875 4.051 1 94.38 171 GLU B C 1
ATOM 2985 O O . GLU B 1 171 ? -8.094 8.703 4.77 1 94.38 171 GLU B O 1
ATOM 2990 N N . VAL B 1 172 ? -9.727 7.223 4.395 1 94.25 172 VAL B N 1
ATOM 2991 C CA . VAL B 1 172 ? -10.359 7.375 5.699 1 94.25 172 VAL B CA 1
ATOM 2992 C C . VAL B 1 172 ? -10.656 6.004 6.297 1 94.25 172 VAL B C 1
ATOM 2994 O O . VAL B 1 172 ? -11.109 5.098 5.59 1 94.25 172 VAL B O 1
ATOM 2997 N N . SER B 1 173 ? -10.398 5.887 7.594 1 91.56 173 SER B N 1
ATOM 2998 C CA . SER B 1 173 ? -10.703 4.652 8.312 1 91.56 173 SER B CA 1
ATOM 2999 C C . SER B 1 173 ? -11.977 4.793 9.141 1 91.56 173 SER B C 1
ATOM 3001 O O . SER B 1 173 ? -12.141 5.77 9.875 1 91.56 173 SER B O 1
ATOM 3003 N N . ALA B 1 174 ? -12.867 3.828 8.922 1 90.94 174 ALA B N 1
ATOM 3004 C CA . ALA B 1 174 ? -14.07 3.721 9.742 1 90.94 174 ALA B CA 1
ATOM 3005 C C . ALA B 1 174 ? -13.961 2.572 10.734 1 90.94 174 ALA B C 1
ATOM 3007 O O . ALA B 1 174 ? -13.562 1.462 10.375 1 90.94 174 ALA B O 1
ATOM 3008 N N . ASP B 1 175 ? -14.375 2.818 11.961 1 85.56 175 ASP B N 1
ATOM 3009 C CA . ASP B 1 175 ? -14.234 1.814 13.008 1 85.56 175 ASP B CA 1
ATOM 3010 C C . ASP B 1 175 ? -15.391 0.817 12.977 1 85.56 175 ASP B C 1
ATOM 3012 O O . ASP B 1 175 ? -15.344 -0.221 13.633 1 85.56 175 ASP B O 1
ATOM 3016 N N . SER B 1 176 ? -16.422 1.161 12.281 1 85.69 176 SER B N 1
ATOM 3017 C CA . SER B 1 176 ? -17.594 0.304 12.141 1 85.69 176 SER B CA 1
ATOM 3018 C C . SER B 1 176 ? -18.344 0.61 10.844 1 85.69 176 SER B C 1
ATOM 3020 O O . SER B 1 176 ? -18.094 1.635 10.203 1 85.69 176 SER B O 1
ATOM 3022 N N . LYS B 1 177 ? -19.25 -0.26 10.523 1 87.12 177 LYS B N 1
ATOM 3023 C CA . LYS B 1 177 ? -20.094 -0.038 9.352 1 87.12 177 LYS B CA 1
ATOM 3024 C C . LYS B 1 177 ? -20.938 1.216 9.516 1 87.12 177 LYS B C 1
ATOM 3026 O O . LYS B 1 177 ? -21.219 1.918 8.539 1 87.12 177 LYS B O 1
ATOM 3031 N N . ALA B 1 178 ? -21.312 1.496 10.734 1 90.38 178 ALA B N 1
ATOM 3032 C CA . ALA B 1 178 ? -22.156 2.654 11.023 1 90.38 178 ALA B CA 1
ATOM 3033 C C . ALA B 1 178 ? -21.422 3.957 10.711 1 90.38 178 ALA B C 1
ATOM 3035 O O . ALA B 1 178 ? -22.047 4.988 10.469 1 90.38 178 ALA B O 1
ATOM 3036 N N . GLN B 1 179 ? -20.141 3.9 10.633 1 91.69 179 GLN B N 1
ATOM 3037 C CA . GLN B 1 179 ? -19.344 5.102 10.422 1 91.69 179 GLN B CA 1
ATOM 3038 C C . GLN B 1 179 ? -19.031 5.305 8.938 1 91.69 179 GLN B C 1
ATOM 3040 O O . GLN B 1 179 ? -18.422 6.309 8.555 1 91.69 179 GLN B O 1
ATOM 3045 N N . ILE B 1 180 ? -19.484 4.414 8.125 1 92.44 180 ILE B N 1
ATOM 3046 C CA . ILE B 1 180 ? -19.141 4.457 6.707 1 92.44 180 ILE B CA 1
ATOM 3047 C C . ILE B 1 180 ? -19.719 5.723 6.078 1 92.44 180 ILE B C 1
ATOM 3049 O O . ILE B 1 180 ? -19.016 6.438 5.352 1 92.44 180 ILE B O 1
ATOM 3053 N N . PRO B 1 181 ? -20.969 6.051 6.348 1 93.81 181 PRO B N 1
ATOM 3054 C CA . PRO B 1 181 ? -21.484 7.293 5.77 1 93.81 181 PRO B CA 1
ATOM 3055 C C . 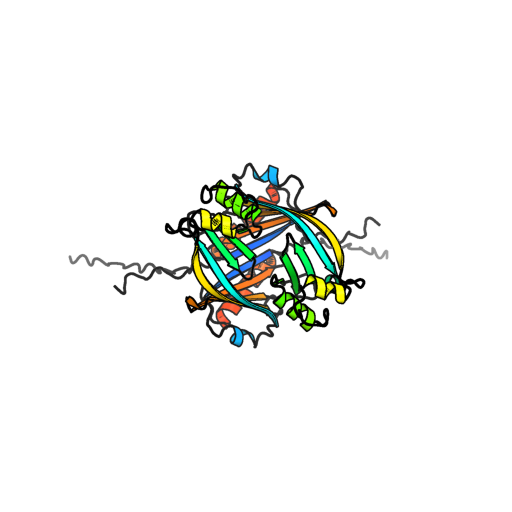PRO B 1 181 ? -20.656 8.516 6.184 1 93.81 181 PRO B C 1
ATOM 3057 O O . PRO B 1 181 ? -20.422 9.406 5.367 1 93.81 181 PRO B O 1
ATOM 3060 N N . LEU B 1 182 ? -20.234 8.531 7.398 1 94.88 182 LEU B N 1
ATOM 3061 C CA . LEU B 1 182 ? -19.406 9.641 7.855 1 94.88 182 LEU B CA 1
ATOM 3062 C C . LEU B 1 182 ? -18.062 9.641 7.141 1 94.88 182 LEU B C 1
ATOM 3064 O O . LEU B 1 182 ? -17.547 10.703 6.789 1 94.88 182 LEU B O 1
ATOM 3068 N N . ALA B 1 183 ? -17.5 8.484 6.938 1 94.94 183 ALA B N 1
ATOM 3069 C CA . ALA B 1 183 ? -16.234 8.375 6.207 1 94.94 183 ALA B CA 1
ATOM 3070 C C . ALA B 1 183 ? -16.375 8.906 4.785 1 94.94 183 ALA B C 1
ATOM 3072 O O . ALA B 1 183 ? -15.531 9.672 4.316 1 94.94 183 ALA B O 1
ATOM 3073 N N . LEU B 1 184 ? -17.438 8.523 4.156 1 94.75 184 LEU B N 1
ATOM 3074 C CA . LEU B 1 184 ? -17.672 8.969 2.787 1 94.75 184 LEU B CA 1
ATOM 3075 C C . LEU B 1 184 ? -17.891 10.477 2.738 1 94.75 184 LEU B C 1
ATOM 3077 O O . LEU B 1 184 ? -17.391 11.148 1.842 1 94.75 184 LEU B O 1
ATOM 3081 N N . SER B 1 185 ? -18.609 10.953 3.658 1 95.75 185 SER B N 1
ATOM 3082 C CA . SER B 1 185 ? -18.844 12.391 3.717 1 95.75 185 SER B CA 1
ATOM 3083 C C . SER B 1 185 ? -17.547 13.156 3.957 1 95.75 185 SER B C 1
ATOM 3085 O O . SER B 1 185 ? -17.359 14.25 3.422 1 95.75 185 SER B O 1
ATOM 3087 N N . THR B 1 186 ? -16.719 12.594 4.801 1 95.81 186 THR B N 1
ATOM 3088 C CA . THR B 1 186 ? -15.414 13.203 5.031 1 95.81 186 THR B CA 1
ATOM 3089 C C . THR B 1 186 ? -14.633 13.328 3.725 1 95.81 186 THR B C 1
ATOM 3091 O O . THR B 1 186 ? -14.102 14.398 3.414 1 95.81 186 THR B O 1
ATOM 3094 N N . ILE B 1 187 ? -14.594 12.289 2.973 1 95.81 187 ILE B N 1
ATOM 3095 C CA . ILE B 1 187 ? -13.883 12.281 1.698 1 95.81 187 ILE B CA 1
ATOM 3096 C C . ILE B 1 187 ? -14.508 13.305 0.752 1 95.81 187 ILE B C 1
ATOM 3098 O O . ILE B 1 187 ? -13.797 14.094 0.131 1 95.81 187 ILE B O 1
ATOM 3102 N N . ASP B 1 188 ? -15.797 13.336 0.685 1 94.75 188 ASP B N 1
ATOM 3103 C CA . ASP B 1 188 ? -16.5 14.219 -0.236 1 94.75 188 ASP B CA 1
ATOM 3104 C C . ASP B 1 188 ? -16.266 15.688 0.116 1 94.75 188 ASP B C 1
ATOM 3106 O O . ASP B 1 188 ? -16.031 16.516 -0.77 1 94.75 188 ASP B O 1
ATOM 3110 N N . LYS B 1 189 ? -16.391 15.977 1.314 1 94.88 189 LYS B N 1
ATOM 3111 C CA . LYS B 1 189 ? -16.156 17.344 1.762 1 94.88 189 LYS B CA 1
ATOM 3112 C C . LYS B 1 189 ? -14.742 17.812 1.449 1 94.88 189 LYS B C 1
ATOM 3114 O O . LYS B 1 189 ? -14.531 18.922 0.951 1 94.88 189 LYS B O 1
ATOM 3119 N N . LEU B 1 190 ? -13.805 16.969 1.799 1 95.06 190 LEU B N 1
ATOM 3120 C CA . LEU B 1 190 ? -12.414 17.312 1.505 1 95.06 190 LEU B CA 1
ATOM 3121 C C . LEU B 1 190 ? -12.211 17.5 0.006 1 95.06 190 LEU B C 1
ATOM 3123 O O . LEU B 1 190 ? -11.57 18.469 -0.419 1 95.06 190 LEU B O 1
ATOM 3127 N N . ALA B 1 191 ? -12.719 16.578 -0.775 1 95.06 191 ALA B N 1
ATOM 3128 C CA . ALA B 1 191 ? -12.578 16.656 -2.227 1 95.06 191 ALA B CA 1
ATOM 3129 C C . ALA B 1 191 ? -13.172 17.953 -2.768 1 95.06 191 ALA B C 1
ATOM 3131 O O . ALA B 1 191 ? -12.555 18.625 -3.594 1 95.06 191 ALA B O 1
ATOM 3132 N N . LYS B 1 192 ? -14.328 18.25 -2.311 1 94.31 192 LYS B N 1
ATOM 3133 C CA . LYS B 1 192 ? -15.008 19.469 -2.742 1 94.31 192 LYS B CA 1
ATOM 3134 C C . LYS B 1 192 ? -14.219 20.719 -2.338 1 94.31 192 LYS B C 1
ATOM 3136 O O . LYS B 1 192 ? -13.945 21.578 -3.172 1 94.31 192 LYS B O 1
ATOM 3141 N N . ASN B 1 193 ? -13.844 20.797 -1.105 1 94.44 193 ASN B N 1
ATOM 3142 C CA . ASN B 1 193 ? -13.156 21.969 -0.572 1 94.44 193 ASN B CA 1
ATOM 3143 C C . ASN B 1 193 ? -11.789 22.156 -1.226 1 94.44 193 ASN B C 1
ATOM 3145 O O . ASN B 1 193 ? -11.32 23.281 -1.387 1 94.44 193 ASN B O 1
ATOM 3149 N N . LEU B 1 194 ? -11.188 21.078 -1.609 1 95.31 194 LEU B N 1
ATOM 3150 C CA . LEU B 1 194 ? -9.852 21.141 -2.195 1 95.31 194 LEU B CA 1
ATOM 3151 C C . LEU B 1 194 ? -9.93 21.219 -3.717 1 95.31 194 LEU B C 1
ATOM 3153 O O . LEU B 1 194 ? -8.906 21.375 -4.391 1 95.31 194 LEU B O 1
ATOM 3157 N N . GLY B 1 195 ? -11.07 21.047 -4.285 1 93.94 195 GLY B N 1
ATOM 3158 C CA . GLY B 1 195 ? -11.266 21.125 -5.727 1 93.94 195 GLY B CA 1
ATOM 3159 C C . GLY B 1 195 ? -10.766 19.906 -6.469 1 93.94 195 GLY B C 1
ATOM 3160 O O . GLY B 1 195 ? -10.188 20.031 -7.551 1 93.94 195 GLY B O 1
ATOM 3161 N N . LEU B 1 196 ? -10.93 18.75 -5.879 1 93.88 196 LEU B N 1
ATOM 3162 C CA . LEU B 1 196 ? -10.477 17.531 -6.516 1 93.88 196 LEU B CA 1
ATOM 3163 C C . LEU B 1 196 ? -11.5 17.031 -7.527 1 93.88 196 LEU B C 1
ATOM 3165 O O . LEU B 1 196 ? -12.703 17.188 -7.332 1 93.88 196 LEU B O 1
ATOM 3169 N N . LYS B 1 197 ? -10.961 16.438 -8.633 1 89.75 197 LYS B N 1
ATOM 3170 C CA . LYS B 1 197 ? -11.82 15.867 -9.664 1 89.75 197 LYS B CA 1
ATOM 3171 C C . LYS B 1 197 ? -11.734 14.344 -9.688 1 89.75 197 LYS B C 1
ATOM 3173 O O . LYS B 1 197 ? -10.648 13.781 -9.523 1 89.75 197 LYS B O 1
ATOM 3178 N N . SER B 1 198 ? -12.859 13.703 -9.898 1 81.38 198 SER B N 1
ATOM 3179 C CA . SER B 1 198 ? -12.875 12.242 -9.977 1 81.38 198 SER B CA 1
ATOM 3180 C C . SER B 1 198 ? -12.078 11.742 -11.18 1 81.38 198 SER B C 1
ATOM 3182 O O . SER B 1 198 ? -12.086 12.375 -12.234 1 81.38 198 SER B O 1
ATOM 3184 N N . MET B 1 199 ? -11.133 10.797 -11.039 1 67.38 199 MET B N 1
ATOM 3185 C CA . MET B 1 199 ? -10.258 10.273 -12.086 1 67.38 199 MET B CA 1
ATOM 3186 C C . MET B 1 199 ? -11.062 9.656 -13.219 1 67.38 199 MET B C 1
ATOM 3188 O O . MET B 1 199 ? -10.633 9.656 -14.375 1 67.38 199 MET B O 1
ATOM 3192 N N . THR B 1 200 ? -12.102 9 -13.266 1 55.16 200 THR B N 1
ATOM 3193 C CA . THR B 1 200 ? -12.773 8.352 -14.383 1 55.16 200 THR B CA 1
ATOM 3194 C C . THR B 1 200 ? -13.555 9.367 -15.211 1 55.16 200 THR B C 1
ATOM 3196 O O . THR B 1 200 ? -14.625 9.82 -14.805 1 55.16 200 THR B O 1
ATOM 3199 N N . SER B 1 201 ? -13 10.484 -15.664 1 43.38 201 SER B N 1
ATOM 3200 C CA . SER B 1 201 ? -13.711 11.492 -16.453 1 43.38 201 SER B CA 1
ATOM 3201 C C . SER B 1 201 ? -14.398 10.859 -17.656 1 43.38 201 SER B C 1
ATOM 3203 O O . SER B 1 201 ? -13.969 9.82 -18.156 1 43.38 201 SER B O 1
ATOM 3205 N N . SER B 1 202 ? -15.594 11.461 -18.188 1 38.47 202 SER B N 1
ATOM 3206 C CA . SER B 1 202 ? -16.531 11.32 -19.312 1 38.47 202 SER B CA 1
ATOM 3207 C C . SER B 1 202 ? -15.789 11.266 -20.641 1 38.47 202 SER B C 1
ATOM 3209 O O . SER B 1 202 ? -14.828 12 -20.859 1 38.47 202 SER B O 1
ATOM 3211 N N . ALA B 1 203 ? -15.883 10.18 -21.5 1 34.66 203 ALA B N 1
ATOM 3212 C CA . ALA B 1 203 ? -15.578 10.266 -22.922 1 34.66 203 ALA B CA 1
ATOM 3213 C C . ALA B 1 203 ? -15.93 11.648 -23.469 1 34.66 203 ALA B C 1
ATOM 3215 O O . ALA B 1 203 ? -16.953 12.234 -23.109 1 34.66 203 ALA B O 1
ATOM 3216 N N . PRO B 1 204 ? -15.008 12.305 -24.172 1 33.16 204 PRO B N 1
ATOM 3217 C CA . PRO B 1 204 ? -15.438 13.508 -24.875 1 33.16 204 PRO B CA 1
ATOM 3218 C C . PRO B 1 204 ? -16.797 13.344 -25.547 1 33.16 204 PRO B C 1
ATOM 3220 O O . PRO B 1 204 ? -17.094 12.273 -26.078 1 33.16 204 PRO B O 1
ATOM 3223 N N . GLN B 1 205 ? -17.859 13.922 -25.141 1 30.12 205 GLN B N 1
ATOM 3224 C CA . GLN B 1 205 ? -19.031 14.039 -25.984 1 30.12 205 GLN B CA 1
ATOM 3225 C C . GLN B 1 205 ? -18.641 14.492 -27.391 1 30.12 205 GLN B C 1
ATOM 3227 O O . GLN B 1 205 ? -17.75 15.328 -27.562 1 30.12 205 GLN B O 1
ATOM 3232 N N . GLU B 1 206 ? -18.984 13.672 -28.422 1 31.69 206 GLU B N 1
ATOM 3233 C CA . GLU B 1 206 ? -18.922 13.938 -29.859 1 31.69 206 GLU B CA 1
ATOM 3234 C C . GLU B 1 206 ? -19.234 15.398 -30.172 1 31.69 206 GLU B C 1
ATOM 3236 O O . GLU B 1 206 ? -19.031 15.852 -31.297 1 31.69 206 GLU B O 1
ATOM 3241 N N . SER B 1 207 ? -19.828 16.156 -29.25 1 34.44 207 SER B N 1
ATOM 3242 C CA . SER B 1 207 ? -20.344 17.344 -29.938 1 34.44 207 SER B CA 1
ATOM 3243 C C . SER B 1 207 ? -19.203 18.219 -30.453 1 34.44 207 SER B C 1
ATOM 3245 O O . SER B 1 207 ? -19.422 19.125 -31.25 1 34.44 207 SER B O 1
ATOM 3247 N N . ASP B 1 208 ? -17.969 18.203 -29.781 1 30.28 208 ASP B N 1
ATOM 3248 C CA . ASP B 1 208 ? -17.156 19.297 -30.297 1 30.28 208 ASP B CA 1
ATOM 3249 C C . ASP B 1 208 ? -16.359 18.828 -31.531 1 30.28 208 ASP B C 1
ATOM 3251 O O . ASP B 1 208 ? -15.398 19.5 -31.922 1 30.28 208 ASP B O 1
ATOM 3255 N N . LEU B 1 209 ? -16.812 17.641 -32.125 1 24.09 209 LEU B N 1
ATOM 3256 C CA . LEU B 1 209 ? -16.375 17.641 -33.531 1 24.09 209 LEU B CA 1
ATOM 3257 C C . LEU B 1 209 ? -17.391 18.375 -34.406 1 24.09 209 LEU B C 1
ATOM 3259 O O . LEU B 1 209 ? -18.594 18.25 -34.188 1 24.09 209 LEU B O 1
#

Secondary structure (DSSP, 8-state):
------------------B--EEEEEEEE--TTHHHHTGGGT-EEEEEEEEEEEEEE-TT-HHHHTTEEEEEETTEEEEEEEE-SSGGGPEEEEE-SHHHHHHHHHHTTS--S--SSS-HHHHHHHTT-EEEEEEEEEEEEEEE--BTTB--EEEEEEEEGGGTEEEEEEEEEESSGGGHHHHHHHHHHHHHHHT-EESS-----GGG-/---------------------EEEEEEEE--TTHHHHTGGGT-EEEEEEEEEEEEEE-TT-TTGGGTEEEEEETTEEEEEEEE-SSGGGPEEEEE-SHHHHHHHHHHTTS--S--SSS-HHHHHHHTT-EEEEEEEEEEEEEEE--BTTB--EEEEEEEEGGGTEEEEEEEEEESSGGGHHHHHHHHHHHHHHHT-EESB-----GGG-

Nearest PDB structures (foldseek):
  5a65-assembly1_A  TM=6.967E-01  e=7.620E-14  Mus musculus
  3tvl-assembly1_A  TM=6.474E-01  e=6.088E-14  Homo sapiens
  5a65-assembly2_B  TM=7.043E-01  e=1.578E-12  Mus musculus
  3bhd-assembly2_B  TM=6.278E-01  e=3.468E-13  Homo sapiens
  2jmu-assembly1_A  TM=6.640E-01  e=3.463E-12  Mus musculus

Foldseek 3Di:
DPPPPPPPPPPPPCPVQQQDKDKDKAKFFADPCLVVLCVVQVKDWDDKDKWKKFWKDAPVRVQVVQQWTWIDIPNWIKIKHWDDPDPPDTDIDMDTDLQVVQVVCVVVPVFDDDCPVPGSVVSQVVSHMDRPDMWMKIKIKIWGPDDVLAHIKMKMWMATPVVRTIMMMIMGIDRHPVCVVSHVVNVVVSCVSRVIHHPPDDDPDVPVD/DPPPPPPPPPPPPCPVQQQDKDKDKAKFFADPCLVVLCVVQVKDWDDKDKWKKFWKDAPVRVQVVQQWTWIDIPNWIKIKHWDDPDPPDTDIDMDTDLQVVQVVCVVVPVFDDDCPVPGSVVSQVVSHMDRPDMWMKIKIKIWGPDDVLAHIKIKMWMATPVVRTIMMMIMGIDRHPVCVVSHVVNVVVSCVSRVTHHPPDDDPDVPVD

Radius of gyration: 24.81 Å; Cα contacts (8 Å, |Δi|>4): 787; chains: 2; bounding box: 81×49×95 Å

Sequence (418 aa):
MAVHENGDTHVRDGSDEEEDSIEIQRSFLIPADCDVRLKPYGARILVDEQYVDGYYDRQDYILSLNGVSLRFRSGEWELKHVEGKEAKASTSSVLTHPEHIVEFLNSRSYLHGHLNGAGLKEALENEGFQVFVRSTCSRKVYGLPENEGSLPAKITLEHVAELDLHTGEIEVSADSKAQIPLALSTIDKLAKNLGLKSMTSSAPQESDLMAVHENGDTHVRDGSDEEEDSIEIQRSFLIPADCDVRLKPYGARILVDEQYVDGYYDRQDYILSLNGVSLRFRSGEWELKHVEGKEAKASTSSVLTHPEHIVEFLNSRSYLHGHLNGAGLKEALENEGFQVFVRSTCSRKVYGLPENEGSLPAKITLEHVAELDLHTGEIEVSADSKAQIPLALSTIDKLAKNLGLKSMTSSAPQESDL

Solvent-accessible surface area (backbone atoms only — not comparable to full-atom values): 23240 Å² total; per-residue (Å²): 133,84,78,75,75,74,74,75,70,70,68,69,76,66,72,69,69,62,41,34,57,34,37,40,34,38,51,28,33,40,52,93,59,42,73,68,66,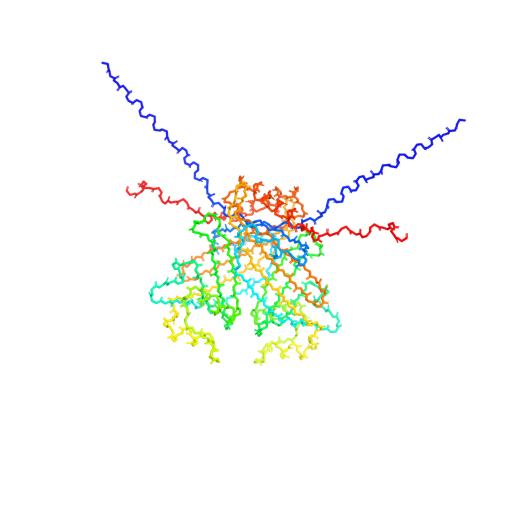38,56,87,57,63,51,39,80,74,42,82,46,73,48,54,37,35,31,47,34,40,91,81,35,61,40,64,75,60,42,31,47,37,34,42,42,89,91,35,51,38,37,37,38,46,46,65,90,58,88,68,52,56,50,74,46,79,40,53,50,63,68,59,44,48,51,52,34,40,76,69,65,76,40,88,81,70,71,77,84,48,53,65,64,56,55,38,44,76,71,53,33,38,74,77,47,74,38,46,34,37,40,35,30,31,42,29,61,65,48,96,88,32,57,39,35,35,39,38,42,36,36,36,58,81,71,68,41,41,36,30,36,43,35,29,55,18,42,38,78,84,35,41,66,48,39,52,48,31,50,50,50,51,33,60,76,59,56,46,39,62,59,47,68,79,74,81,68,70,73,85,108,134,84,80,74,75,77,75,75,70,72,68,71,76,67,73,69,71,62,41,35,58,34,36,40,35,38,52,27,31,39,53,92,59,43,72,67,67,39,57,88,59,62,50,39,80,75,42,82,47,73,49,53,36,36,31,49,33,39,92,80,36,59,40,63,78,60,44,31,47,38,34,42,43,90,91,36,51,39,36,38,38,47,47,63,93,55,86,68,53,55,49,73,48,79,38,53,50,63,68,58,45,49,52,52,34,39,76,69,64,76,43,88,82,72,70,77,81,47,54,64,66,56,55,37,44,76,70,53,33,39,73,74,48,74,37,46,33,39,41,36,29,32,41,29,59,65,47,97,88,32,58,38,34,34,38,38,41,35,36,37,58,82,72,69,41,40,36,31,36,42,36,31,53,20,44,36,78,88,36,41,65,49,40,52,47,31,52,49,50,50,33,60,76,58,57,46,39,61,59,49,67,79,74,81,68,71,72,84,106

pLDDT: mean 81.29, std 21.35, range [23.77, 97.5]

Organism: Ramazzottius varieornatus (NCBI:txid947166)

InterPro domains:
  IPR023577 CYTH domain [PF01928] (43-199)
  IPR033469 CYTH-like domain superfamily [SSF55154] (23-197)
  IPR039582 Thiamine-triphosphatase [PTHR14586] (19-200)

=== Feature glossary ===
Feature key, reading from the visual/contextual features back to the raw sequence:

Rendered structure images. Structure images are PyMOL renders from six orthogonal camera directions. Cartoon representation draws helices as coils and strands as arrows; sticks shows the backbone as bonds; surface shows the solvent-excluded envelope. Rainbow coloring maps sequence position to hue (blue→red, N→C); chain coloring assigns a distinct color per polypeptide.

Contact-map, Ramachandran, and PAE plots. Three diagnostic plots accompany the record. The Cα contact map visualizes the tertiary structure as a 2D adjacency matrix (8 Å cutoff, sequence-local contacts suppressed). The Ramachandran plot shows the distribution of backbone (φ, ψ) torsions, with points in the α and β basins reflecting secondary structure content. The PAE plot shows AlphaFold's inter-residue confidence as a color matrix.

InterPro / GO / CATH / organism. The annotation block draws on four external resources. InterPro: which protein families and domains the sequence belongs to. GO: standardized terms for what the protein does, what process it participates in, and where in the cell it acts. CATH: which structural fold it has in the CATH hierarchy. Organism: the species of origin.

Nearest PDB structures. Structural nearest neighbors (via Foldseek easy-search vs the PDB). Reported per hit: target PDB id, E-value, and alignment TM-score. A TM-score above ~0.5 is the conventional threshold for 'same fold'.

Predicted aligned error. Predicted aligned error is AlphaFold's pairwise confidence. Unlike pLDDT (per-residue), PAE is per-residue-pair and captures whether two parts of the structure are correctly placed relative to each other. Units are ångströms of expected positional error.

Solvent-accessible surface area. SASA measures how much of the protein is reachable by solvent. It is computed by rolling a water-sized probe over the atomic surface and summing the exposed area (Å²). Per-residue SASA distinguishes core (buried, low SASA) from surface (exposed, high SASA) residues; total SASA is a whole-molecule size measure.

B-factor. Crystallographic B-factors measure how much each atom's electron density is smeared out, in Å². They rise in mobile loops and surface residues and fall in the buried interior. In AlphaFold models this column is repurposed to hold pLDDT instead.

pLDDT. For AlphaFold models, the B-factor field carries pLDDT — the model's own estimate of local accuracy on a 0–100 scale. Regions with pLDDT<50 should be treated as essentially unmodeled; they often correspond to intrinsically disordered segments.

Backbone torsions (φ/ψ). φ (phi) and ψ (psi) are the two rotatable backbone dihedrals per residue: φ is the C(i-1)–N–Cα–C torsion, ψ is the N–Cα–C–N(i+1) torsion, both in degrees on (−180°, 180°]. α-helical residues cluster near (−60°, −45°); β-strand residues near (−120°, +130°). A Ramachandran plot is simply a scatter of (φ, ψ) for every residue.

Radius of gyration, Cα contacts, bounding box. Radius of gyration (Rg) is the root-mean-square distance of Cα atoms from their centroid — a single number for overall size and compactness. A globular domain of N residues has Rg ≈ 2.2·N^0.38 Å; an extended or disordered chain has a much larger Rg. The Cα contact count is the number of residue pairs whose Cα atoms are within 8 Å and are more than four positions apart in sequence — a standard proxy for tertiary packing density. The bounding box is the smallest axis-aligned box enclosing all Cα atoms.

Secondary structure (3-state, P-SEA). Three-state secondary structure (P-SEA) collapses the eight DSSP classes into helix (a), strand (b), and coil (c). P-SEA assigns these from Cα geometry alone — distances and angles — without requiring backbone oxygens, so it works on any Cα trace.

Secondary structure (8-state, DSSP). Secondary structure is the local, repeating backbone conformation. DSSP classifies it into eight states by reading the hydrogen-bond network: three helix types (H, G, I), two β types (E, B), two non-regular types (T, S), and unstructured coil (-).

Foldseek 3Di. The Foldseek 3Di string encodes local tertiary geometry as a 20-letter alphabet — one character per residue — derived from the relative positions of nearby Cα atoms. Unlike the amino-acid sequence, 3Di is a direct function of the 3D structure, so two proteins with the same fold have similar 3Di strings even at low sequence identity.

mmCIF coordinates. Structure coordinates are given as an mmCIF _atom_site loop: one row per atom with element, residue name, chain id, sequence number, and x/y/z position in Å. Only the four main-chain atoms per residue are included here; side chains are omitted to keep the record compact.

Sequence. This is the polypeptide sequence — one letter per residue, N-terminus first. Length ranges from a few dozen residues for small domains to over a thousand for large multi-domain proteins.